Protein AF-A0A7X0DNJ8-F1 (afdb_monomer_lite)

Structure (mmCIF, N/CA/C/O backbone):
data_AF-A0A7X0DNJ8-F1
#
_entry.id   AF-A0A7X0DNJ8-F1
#
loop_
_atom_site.group_PDB
_atom_site.id
_atom_site.type_symbol
_atom_site.label_atom_id
_atom_site.label_alt_id
_atom_site.label_comp_id
_atom_site.label_asym_id
_atom_site.label_entity_id
_atom_site.label_seq_id
_atom_site.pdbx_PDB_ins_code
_atom_site.Cartn_x
_atom_site.Cartn_y
_atom_site.Cartn_z
_atom_site.occupancy
_atom_site.B_iso_or_equiv
_atom_site.auth_seq_id
_atom_site.auth_comp_id
_atom_site.auth_asym_id
_atom_site.auth_atom_id
_atom_site.pdbx_PDB_model_num
ATOM 1 N N . MET A 1 1 ? -3.850 -11.287 -22.136 1.00 31.45 1 MET A N 1
ATOM 2 C CA . MET A 1 1 ? -4.888 -10.251 -22.284 1.00 31.45 1 MET A CA 1
ATOM 3 C C . MET A 1 1 ? -4.506 -9.117 -21.353 1.00 31.45 1 MET A C 1
ATOM 5 O O . MET A 1 1 ? -4.298 -9.378 -20.176 1.00 31.45 1 MET A O 1
ATOM 9 N N . THR A 1 2 ? -4.240 -7.931 -21.889 1.00 42.75 2 THR A N 1
ATOM 10 C CA . THR A 1 2 ? -4.186 -6.686 -21.113 1.00 42.75 2 THR A CA 1
ATOM 11 C C . THR A 1 2 ? -5.645 -6.308 -20.912 1.00 42.75 2 THR A C 1
ATOM 13 O O . THR A 1 2 ? -6.337 -6.053 -21.896 1.00 42.75 2 THR A O 1
ATOM 16 N N . GLU A 1 3 ? -6.161 -6.408 -19.690 1.00 56.00 3 GLU A N 1
ATOM 17 C CA . GLU A 1 3 ? -7.470 -5.820 -19.416 1.00 56.00 3 GLU A CA 1
ATOM 18 C C . GLU A 1 3 ? -7.320 -4.311 -19.598 1.00 56.00 3 GLU A C 1
ATOM 20 O O . GLU A 1 3 ? -6.414 -3.698 -19.033 1.00 56.00 3 GLU A O 1
ATOM 25 N N . ALA A 1 4 ? -8.137 -3.736 -20.480 1.00 65.12 4 ALA A N 1
ATOM 26 C CA . ALA A 1 4 ? -8.181 -2.294 -20.639 1.00 65.12 4 ALA A CA 1
ATOM 27 C C . ALA A 1 4 ? -8.561 -1.682 -19.286 1.00 65.12 4 ALA A C 1
ATOM 29 O O . ALA A 1 4 ? -9.491 -2.165 -18.634 1.00 65.12 4 ALA A O 1
ATOM 30 N N . LEU A 1 5 ? -7.836 -0.642 -18.867 1.00 75.88 5 LEU A N 1
ATOM 31 C CA . LEU A 1 5 ? -8.157 0.077 -17.639 1.00 75.88 5 LEU A CA 1
ATOM 32 C C . LEU A 1 5 ? -9.613 0.545 -17.701 1.00 75.88 5 LEU A C 1
ATOM 34 O O . LEU A 1 5 ? -10.095 0.985 -18.749 1.00 75.88 5 LEU A O 1
ATOM 38 N N . SER A 1 6 ? -10.317 0.468 -16.572 1.00 81.31 6 SER A N 1
ATOM 39 C CA . SER A 1 6 ? -11.645 1.071 -16.483 1.00 81.31 6 SER A CA 1
ATOM 40 C C . SER A 1 6 ? -11.548 2.579 -16.777 1.00 81.31 6 SER A C 1
ATOM 42 O O . SER A 1 6 ? -10.504 3.185 -16.521 1.00 81.31 6 SER A O 1
ATOM 44 N N . PRO A 1 7 ? -12.613 3.232 -17.279 1.00 81.12 7 PRO A N 1
ATOM 45 C CA . PRO A 1 7 ? -12.565 4.661 -17.597 1.00 81.12 7 PRO A CA 1
ATOM 46 C C . PRO A 1 7 ? -12.103 5.548 -16.427 1.00 81.12 7 PRO A C 1
ATOM 48 O O . PRO A 1 7 ? -11.349 6.495 -16.636 1.00 81.12 7 PRO A O 1
ATOM 51 N N . GLY A 1 8 ? -12.506 5.215 -15.193 1.00 82.12 8 GLY A N 1
ATOM 52 C CA . GLY A 1 8 ? -12.069 5.929 -13.988 1.00 82.12 8 GLY A CA 1
ATOM 53 C C . GLY A 1 8 ? -10.582 5.726 -13.685 1.00 82.12 8 GLY A C 1
ATOM 54 O O . GLY A 1 8 ? -9.871 6.688 -13.404 1.00 82.12 8 GLY A O 1
ATOM 55 N N . LEU A 1 9 ? -10.087 4.494 -13.823 1.00 85.12 9 LEU A N 1
ATOM 56 C CA . LEU A 1 9 ? -8.674 4.175 -13.617 1.00 85.12 9 LEU A CA 1
ATOM 57 C C . LEU A 1 9 ? -7.780 4.790 -14.705 1.00 85.12 9 LEU A C 1
ATOM 59 O O . LEU A 1 9 ? -6.663 5.211 -14.419 1.00 85.12 9 LEU A O 1
ATOM 63 N N . MET A 1 10 ? -8.286 4.902 -15.935 1.00 87.31 10 MET A N 1
ATOM 64 C CA . MET A 1 10 ? -7.596 5.589 -17.026 1.00 87.31 10 MET A CA 1
ATOM 65 C C . MET A 1 10 ? -7.474 7.093 -16.758 1.00 87.31 10 MET A C 1
ATOM 67 O O . MET A 1 10 ? -6.386 7.649 -16.872 1.00 87.31 10 MET A O 1
ATOM 71 N N . ALA A 1 11 ? -8.558 7.753 -16.334 1.00 86.44 11 ALA A N 1
ATOM 72 C CA . ALA A 1 11 ? -8.518 9.170 -15.965 1.00 86.44 11 ALA A CA 1
ATOM 73 C C . ALA A 1 11 ? -7.537 9.438 -14.809 1.00 86.44 11 ALA A C 1
ATOM 75 O O . ALA A 1 11 ? -6.793 10.419 -14.833 1.00 86.44 11 ALA A O 1
ATOM 76 N N . PHE A 1 12 ? -7.492 8.533 -13.827 1.00 88.62 12 PHE A N 1
ATOM 77 C CA . PHE A 1 12 ? -6.512 8.572 -12.745 1.00 88.62 12 PHE A CA 1
ATOM 78 C C . PHE A 1 12 ? -5.074 8.442 -13.267 1.00 88.62 12 PHE A C 1
ATOM 80 O O . PHE A 1 12 ? -4.221 9.262 -12.928 1.00 88.62 12 PHE A O 1
ATOM 87 N N . ALA A 1 13 ? -4.815 7.460 -14.136 1.00 89.25 13 ALA A N 1
ATOM 88 C CA . ALA A 1 13 ? -3.501 7.243 -14.731 1.00 89.25 13 ALA A CA 1
ATOM 89 C C . ALA A 1 13 ? -3.024 8.462 -15.543 1.00 89.25 13 ALA A C 1
ATOM 91 O O . ALA A 1 13 ? -1.857 8.832 -15.448 1.00 89.25 13 ALA A O 1
ATOM 92 N N . VAL A 1 14 ? -3.919 9.132 -16.278 1.00 89.06 14 VAL A N 1
ATOM 93 C CA . VAL A 1 14 ? -3.613 10.399 -16.972 1.00 89.06 14 VAL A CA 1
ATOM 94 C C . VAL A 1 14 ? -3.171 11.476 -15.989 1.00 89.06 14 VAL A C 1
ATOM 96 O O . VAL A 1 14 ? -2.124 12.085 -16.186 1.00 89.06 14 VAL A O 1
ATOM 99 N N . GLY A 1 15 ? -3.882 11.643 -14.872 1.00 87.25 15 GLY A N 1
ATOM 100 C CA . GLY A 1 15 ? -3.475 12.588 -13.830 1.00 87.25 15 GLY A CA 1
ATOM 101 C C . GLY A 1 15 ? -2.105 12.286 -13.204 1.00 87.25 15 GLY A C 1
ATOM 102 O O . GLY A 1 15 ? -1.415 13.218 -12.788 1.00 87.25 15 GLY A O 1
ATOM 103 N N . MET A 1 16 ? -1.698 11.011 -13.146 1.00 90.25 16 MET A N 1
ATOM 104 C CA . MET A 1 16 ? -0.368 10.596 -12.671 1.00 90.25 16 MET A CA 1
ATOM 105 C C . MET A 1 16 ? 0.752 10.889 -13.675 1.00 90.25 16 MET A C 1
ATOM 107 O O . MET A 1 16 ? 1.909 11.026 -13.285 1.00 90.25 16 MET A O 1
ATOM 111 N N . GLN A 1 17 ? 0.441 10.952 -14.970 1.00 88.69 17 GLN A N 1
ATOM 112 C CA . GLN A 1 17 ? 1.442 11.234 -15.997 1.00 88.69 17 GLN A CA 1
ATOM 113 C C . GLN A 1 17 ? 1.952 12.679 -15.890 1.00 88.69 17 GLN A C 1
ATOM 115 O O . GLN A 1 17 ? 3.145 12.923 -16.060 1.00 88.69 17 GLN A O 1
ATOM 120 N N . ASP A 1 18 ? 1.081 13.618 -15.519 1.00 85.81 18 ASP A N 1
ATOM 121 C CA . ASP A 1 18 ? 1.407 15.048 -15.466 1.00 85.81 18 ASP A CA 1
ATOM 122 C C . ASP A 1 18 ? 2.209 15.461 -14.223 1.00 85.81 18 ASP A C 1
ATOM 124 O O . ASP A 1 18 ? 2.926 16.464 -14.245 1.00 85.81 18 ASP A O 1
ATOM 128 N N . ARG A 1 19 ? 2.080 14.724 -13.113 1.00 85.81 19 ARG A N 1
ATOM 129 C CA . ARG A 1 19 ? 2.720 15.066 -11.832 1.00 85.81 19 ARG A CA 1
ATOM 130 C C . ARG A 1 19 ? 2.960 13.838 -10.951 1.00 85.81 19 ARG A C 1
ATOM 132 O O . ARG A 1 19 ? 2.129 12.930 -10.968 1.00 85.81 19 ARG A O 1
ATOM 139 N N . PRO A 1 20 ? 4.032 13.821 -10.136 1.00 86.25 20 PRO A N 1
ATOM 140 C CA . PRO A 1 20 ? 4.228 12.786 -9.125 1.00 86.25 20 PRO A CA 1
ATOM 141 C C . PRO A 1 20 ? 3.040 12.721 -8.159 1.00 86.25 20 PRO A C 1
ATOM 143 O O . PRO A 1 20 ? 2.540 13.756 -7.707 1.00 86.25 20 PRO A O 1
ATOM 146 N N . VAL A 1 21 ? 2.584 11.508 -7.854 1.00 88.75 21 VAL A N 1
ATOM 147 C CA . VAL A 1 21 ? 1.490 11.246 -6.908 1.00 88.75 21 VAL A CA 1
ATOM 148 C C . VAL A 1 21 ? 1.979 10.589 -5.623 1.00 88.75 21 VAL A C 1
ATOM 150 O O . VAL A 1 21 ? 1.336 10.737 -4.581 1.00 88.75 21 VAL A O 1
ATOM 153 N N . VAL A 1 22 ? 3.127 9.910 -5.665 1.00 90.19 22 VAL A N 1
ATOM 154 C CA . VAL A 1 22 ? 3.860 9.500 -4.468 1.00 90.19 22 VAL A CA 1
ATOM 155 C C . VAL A 1 22 ? 4.512 10.742 -3.846 1.00 90.19 22 VAL A C 1
ATOM 157 O O . VAL A 1 22 ? 5.274 11.427 -4.527 1.00 90.19 22 VAL A O 1
ATOM 160 N N . PRO A 1 23 ? 4.226 11.070 -2.569 1.00 86.88 23 PRO A N 1
ATOM 161 C CA . PRO A 1 23 ? 4.783 12.261 -1.939 1.00 86.88 23 PRO A CA 1
ATOM 162 C C . PRO A 1 23 ? 6.314 12.224 -1.870 1.00 86.88 23 PRO A C 1
ATOM 164 O O . PRO A 1 23 ? 6.911 11.172 -1.625 1.00 86.88 23 PRO A O 1
ATOM 167 N N . ASP A 1 24 ? 6.941 13.390 -2.024 1.00 83.12 24 ASP A N 1
ATOM 168 C CA . ASP A 1 24 ? 8.398 13.522 -2.049 1.00 83.12 24 ASP A CA 1
ATOM 169 C C . ASP A 1 24 ? 9.078 12.854 -0.844 1.00 83.12 24 ASP A C 1
ATOM 171 O O . ASP A 1 24 ? 8.691 13.027 0.314 1.00 83.12 24 ASP A O 1
ATOM 175 N N . GLY A 1 25 ? 10.140 12.101 -1.131 1.00 83.25 25 GLY A N 1
ATOM 176 C CA . GLY A 1 25 ? 10.924 11.374 -0.131 1.00 83.25 25 GLY A CA 1
ATOM 177 C C . GLY A 1 25 ? 10.382 9.988 0.232 1.00 83.25 25 GLY A C 1
ATOM 178 O O . GLY A 1 25 ? 11.092 9.245 0.910 1.00 83.25 25 GLY A O 1
ATOM 179 N N . TRP A 1 26 ? 9.189 9.613 -0.239 1.00 90.38 26 TRP A N 1
ATOM 180 C CA . TRP A 1 26 ? 8.637 8.263 -0.097 1.00 90.38 26 TRP A CA 1
ATOM 181 C C . TRP A 1 26 ? 8.857 7.434 -1.369 1.00 90.38 26 TRP A C 1
ATOM 183 O O . TRP A 1 26 ? 8.850 7.959 -2.481 1.00 90.38 26 TRP A O 1
ATOM 193 N N . ASP A 1 27 ? 9.043 6.123 -1.215 1.00 91.56 27 ASP A N 1
ATOM 194 C CA . ASP A 1 27 ? 9.212 5.210 -2.354 1.00 91.56 27 ASP A CA 1
ATOM 195 C C . ASP A 1 27 ? 7.902 4.548 -2.759 1.00 91.56 27 ASP A C 1
ATOM 197 O O . ASP A 1 27 ? 7.736 4.158 -3.913 1.00 91.56 27 ASP A O 1
ATOM 201 N N . MET A 1 28 ? 6.966 4.424 -1.820 1.00 93.50 28 MET A N 1
ATOM 202 C CA . MET A 1 28 ? 5.707 3.735 -2.045 1.00 93.50 28 MET A CA 1
ATOM 203 C C . MET A 1 28 ? 4.610 4.269 -1.128 1.00 93.50 28 MET A C 1
ATOM 205 O O . MET A 1 28 ? 4.864 4.601 0.034 1.00 93.50 28 MET A O 1
ATOM 209 N N . VAL A 1 29 ? 3.383 4.283 -1.645 1.00 94.25 29 VAL A N 1
ATOM 210 C CA . VAL A 1 29 ? 2.155 4.495 -0.876 1.00 94.25 29 VAL A CA 1
ATOM 211 C C . VAL A 1 29 ? 1.170 3.373 -1.177 1.00 94.25 29 VAL A C 1
ATOM 213 O O . VAL A 1 29 ? 0.806 3.151 -2.330 1.00 94.25 29 VAL A O 1
ATOM 216 N N . LEU A 1 30 ? 0.718 2.687 -0.131 1.00 95.38 30 LEU A N 1
ATOM 217 C CA . LEU A 1 30 ? -0.407 1.761 -0.159 1.00 95.38 30 LEU A CA 1
ATOM 218 C C . LEU A 1 30 ? -1.626 2.458 0.447 1.00 95.38 30 LEU A C 1
ATOM 220 O O . LEU A 1 30 ? -1.630 2.777 1.635 1.00 95.38 30 LEU A O 1
ATOM 224 N N . ASN A 1 31 ? -2.667 2.664 -0.350 1.00 95.56 31 ASN A N 1
ATOM 225 C CA . ASN A 1 31 ? -3.974 3.086 0.135 1.00 95.56 31 ASN A CA 1
ATOM 226 C C . ASN A 1 31 ? -4.855 1.858 0.355 1.00 95.56 31 ASN A C 1
ATOM 228 O O . ASN A 1 31 ? -4.951 0.999 -0.521 1.00 95.56 31 ASN A O 1
ATOM 232 N N . LEU A 1 32 ? -5.534 1.817 1.496 1.00 96.06 32 LEU A N 1
ATOM 233 C CA . LEU A 1 32 ? -6.586 0.861 1.815 1.00 96.06 32 LEU A CA 1
ATOM 234 C C . LEU A 1 32 ? -7.915 1.610 1.921 1.00 96.06 32 LEU A C 1
ATOM 236 O O . LEU A 1 32 ? -8.025 2.605 2.647 1.00 96.06 32 LEU A O 1
ATOM 240 N N . SER A 1 33 ? -8.926 1.121 1.210 1.00 94.81 33 SER A N 1
ATOM 241 C CA . SER A 1 33 ? -10.268 1.698 1.237 1.00 94.81 33 SER A CA 1
ATOM 242 C C . SER A 1 33 ? -10.945 1.479 2.596 1.00 94.81 33 SER A C 1
ATOM 244 O O . SER A 1 33 ? -10.610 0.558 3.347 1.00 94.81 33 SER A O 1
ATOM 246 N N . GLN A 1 34 ? -11.951 2.293 2.928 1.00 94.31 34 GLN A N 1
ATOM 247 C CA . GLN A 1 34 ? -12.735 2.084 4.150 1.00 94.31 34 GLN A CA 1
ATOM 248 C C . GLN A 1 34 ? -13.351 0.667 4.243 1.00 94.31 34 GLN A C 1
ATOM 250 O O . GLN A 1 34 ? -13.260 0.065 5.317 1.00 94.31 34 GLN A O 1
ATOM 255 N N . PRO A 1 35 ? -13.943 0.086 3.174 1.00 93.94 35 PRO A N 1
ATOM 256 C CA . PRO A 1 35 ? -14.380 -1.311 3.189 1.00 93.94 35 PRO A CA 1
ATOM 257 C C . PRO A 1 35 ? -13.260 -2.308 3.517 1.00 93.94 35 PRO A C 1
ATOM 259 O O . PRO A 1 35 ? -13.496 -3.223 4.309 1.00 93.94 35 PRO A O 1
ATOM 262 N N . ALA A 1 36 ? -12.057 -2.107 2.972 1.00 95.00 36 ALA A N 1
ATOM 263 C CA . ALA A 1 36 ? -10.899 -2.957 3.232 1.00 95.00 36 ALA A CA 1
ATOM 264 C C . ALA A 1 36 ? -10.457 -2.879 4.699 1.00 95.00 36 ALA A C 1
ATOM 266 O O . ALA A 1 36 ? -10.347 -3.905 5.372 1.00 95.00 36 ALA A O 1
ATOM 267 N N . VAL A 1 37 ? -10.296 -1.663 5.236 1.00 95.06 37 VAL A N 1
ATOM 268 C CA . VAL A 1 37 ? -9.937 -1.455 6.649 1.00 95.06 37 VAL A CA 1
ATOM 269 C C . VAL 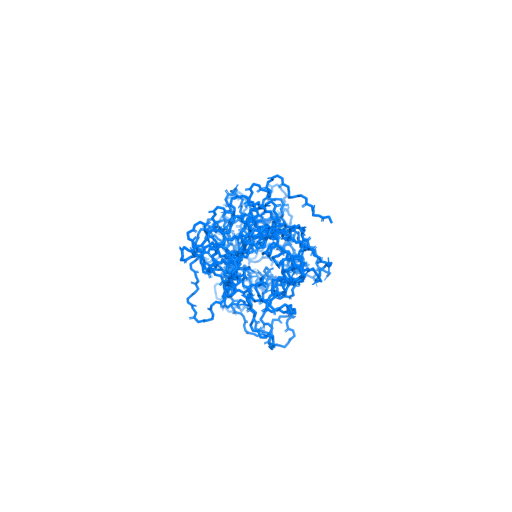A 1 37 ? -10.991 -2.055 7.574 1.00 95.06 37 VAL A C 1
ATOM 271 O O . VAL A 1 37 ? -10.649 -2.725 8.546 1.00 95.06 37 VAL A O 1
ATOM 274 N N . ARG A 1 38 ? -12.278 -1.890 7.251 1.00 94.25 38 ARG A N 1
ATOM 275 C CA . ARG A 1 38 ? -13.373 -2.523 7.994 1.00 94.25 38 ARG A CA 1
ATOM 276 C C . ARG A 1 38 ? -13.236 -4.045 8.023 1.00 94.25 38 ARG A C 1
ATOM 278 O O . ARG A 1 38 ? -13.409 -4.631 9.088 1.00 94.25 38 ARG A O 1
ATOM 285 N N . SER A 1 39 ? -12.906 -4.675 6.894 1.00 93.31 39 SER A N 1
ATOM 286 C CA . SER A 1 39 ? -12.690 -6.127 6.827 1.00 93.31 39 SER A CA 1
ATOM 287 C C . SER A 1 39 ? -11.528 -6.577 7.720 1.00 93.31 39 SER A C 1
ATOM 289 O O . SER A 1 39 ? -11.662 -7.545 8.471 1.00 93.31 39 SER A O 1
ATOM 291 N N . LEU A 1 40 ? -10.415 -5.834 7.711 1.00 92.56 40 LEU A N 1
ATOM 292 C CA . LEU A 1 40 ? -9.248 -6.094 8.564 1.00 92.56 40 LEU A CA 1
ATOM 293 C C . LEU A 1 40 ? -9.596 -5.985 10.057 1.00 92.56 40 LEU A C 1
ATOM 295 O O . LEU A 1 40 ? -9.299 -6.893 10.834 1.00 92.56 40 LEU A O 1
ATOM 299 N N . VAL A 1 41 ? -10.298 -4.916 10.456 1.00 90.81 41 VAL A N 1
ATOM 300 C CA . VAL A 1 41 ? -10.755 -4.727 11.844 1.00 90.81 41 VAL A CA 1
ATOM 301 C C . VAL A 1 41 ? -11.709 -5.843 12.272 1.00 90.81 41 VAL A C 1
ATOM 303 O O . VAL A 1 41 ? -11.583 -6.372 13.376 1.00 90.81 41 VAL A O 1
ATOM 306 N N . TRP A 1 42 ? -12.648 -6.240 11.411 1.00 89.44 42 TRP A N 1
ATOM 307 C CA . TRP A 1 42 ? -13.580 -7.327 11.713 1.00 89.44 42 TRP A CA 1
ATOM 308 C C . TRP A 1 42 ? -12.890 -8.677 11.868 1.00 89.44 42 TRP A C 1
ATOM 310 O O . TRP A 1 42 ? -13.294 -9.457 12.724 1.00 89.44 42 TRP A O 1
ATOM 320 N N . ARG A 1 43 ? -11.826 -8.948 11.109 1.00 87.44 43 ARG A N 1
ATOM 321 C CA . ARG A 1 43 ? -11.055 -10.185 11.265 1.00 87.44 43 ARG A CA 1
ATOM 322 C C . ARG A 1 43 ? -10.355 -10.252 12.622 1.00 87.44 43 ARG A C 1
ATOM 324 O O . ARG A 1 43 ? -10.435 -11.287 13.281 1.00 87.44 43 ARG A O 1
ATOM 331 N N . ASN A 1 44 ? -9.748 -9.152 13.072 1.00 82.75 44 ASN A N 1
ATOM 332 C CA . ASN A 1 44 ? -9.176 -9.065 14.422 1.00 82.75 44 ASN A CA 1
ATOM 333 C C . ASN A 1 44 ? -10.245 -9.242 15.504 1.00 82.75 44 ASN A C 1
ATOM 335 O O . ASN A 1 44 ? -10.030 -9.945 16.490 1.00 82.75 44 ASN A O 1
ATOM 339 N N . TRP A 1 45 ? -11.403 -8.608 15.306 1.00 82.88 45 TRP A N 1
ATOM 340 C CA . TRP A 1 45 ? -12.539 -8.693 16.215 1.00 82.88 45 TRP A CA 1
ATOM 341 C C . TRP A 1 45 ? -13.053 -10.129 16.359 1.00 82.88 45 TRP A C 1
ATOM 343 O O . TRP A 1 45 ? -13.177 -10.645 17.468 1.00 82.88 45 TRP A O 1
ATOM 353 N N . ASP A 1 46 ? -13.317 -10.798 15.239 1.00 82.00 46 ASP A N 1
ATOM 354 C CA . ASP A 1 46 ? -13.834 -12.163 15.233 1.00 82.00 46 ASP A CA 1
ATOM 355 C C . ASP A 1 46 ? -12.833 -13.151 15.852 1.00 82.00 46 ASP A C 1
ATOM 357 O O . ASP A 1 46 ? -13.244 -14.059 16.577 1.00 82.00 46 ASP A O 1
ATOM 361 N N . GLY A 1 47 ? -11.531 -12.954 15.606 1.00 76.69 47 GLY A N 1
ATOM 362 C CA . GLY A 1 47 ? -10.461 -13.738 16.226 1.00 76.69 47 GLY A CA 1
ATOM 363 C C . GLY A 1 47 ? -10.429 -13.584 17.749 1.00 76.69 47 GLY A C 1
ATOM 364 O O . GLY A 1 47 ? -10.386 -14.584 18.464 1.00 76.69 47 GLY A O 1
ATOM 365 N N . ALA A 1 48 ? -10.538 -12.350 18.252 1.00 72.31 48 ALA A N 1
ATOM 366 C CA . ALA A 1 48 ? -10.598 -12.072 19.688 1.00 72.31 48 ALA A CA 1
ATOM 367 C C . ALA A 1 48 ? -11.855 -12.671 20.356 1.00 72.31 48 ALA A C 1
ATOM 369 O O . ALA A 1 48 ? -11.786 -13.219 21.454 1.00 72.31 48 ALA A O 1
ATOM 370 N N . MET A 1 49 ? -13.002 -12.646 19.669 1.00 70.62 49 MET A N 1
ATOM 371 C CA . MET A 1 49 ? -14.291 -13.117 20.200 1.00 70.62 49 MET A CA 1
ATOM 372 C C . MET A 1 49 ? -14.537 -14.634 20.025 1.00 70.62 49 MET A C 1
ATOM 374 O O . MET A 1 49 ? -15.619 -15.131 20.365 1.00 70.62 49 MET A O 1
ATOM 378 N N . GLY A 1 50 ? -13.576 -15.378 19.464 1.00 58.72 50 GLY A N 1
ATOM 379 C CA . GLY A 1 50 ? -13.735 -16.768 19.017 1.00 58.72 50 GLY A CA 1
ATOM 380 C C . GLY A 1 50 ? -13.516 -17.875 20.060 1.00 58.72 50 GLY A C 1
ATOM 381 O O . GLY A 1 50 ? -13.939 -19.000 19.814 1.00 58.72 50 GLY A O 1
ATOM 382 N N . ALA A 1 51 ? -12.907 -17.603 21.222 1.00 49.88 51 ALA A N 1
ATOM 383 C CA . ALA A 1 51 ? -12.374 -18.665 22.098 1.00 49.88 51 ALA A CA 1
ATOM 384 C C . ALA A 1 51 ? -13.090 -18.889 23.454 1.00 49.88 51 ALA A C 1
ATOM 386 O O . ALA A 1 51 ? -12.652 -19.732 24.231 1.00 49.88 51 ALA A O 1
ATOM 387 N N . GLY A 1 52 ? -14.201 -18.201 23.749 1.00 49.97 52 GLY A N 1
ATOM 388 C CA . GLY A 1 52 ? -14.952 -18.386 25.012 1.00 49.97 52 GLY A CA 1
ATOM 389 C C . GLY A 1 52 ? -15.329 -17.103 25.762 1.00 49.97 52 GLY A C 1
ATOM 390 O O . GLY A 1 52 ? -15.867 -17.179 26.861 1.00 49.97 52 GLY A O 1
ATOM 391 N N . ASP A 1 53 ? -15.088 -15.934 25.163 1.00 55.22 53 ASP A N 1
ATOM 392 C CA . ASP A 1 53 ? -15.153 -14.626 25.835 1.00 55.22 53 ASP A CA 1
ATOM 393 C C . ASP A 1 53 ? -16.382 -13.763 25.510 1.00 55.22 53 ASP A C 1
ATOM 395 O O . ASP A 1 53 ? -16.462 -12.613 25.940 1.00 55.22 53 ASP A O 1
ATOM 399 N N . ARG A 1 54 ? -17.374 -14.304 24.790 1.00 55.22 54 ARG A N 1
ATOM 400 C CA . ARG A 1 54 ? -18.525 -13.520 24.297 1.00 55.22 54 ARG A CA 1
ATOM 401 C C . ARG A 1 54 ? -19.400 -12.897 25.391 1.00 55.22 54 ARG A C 1
ATOM 403 O O . ARG A 1 54 ? -20.090 -11.929 25.098 1.00 55.22 54 ARG A O 1
ATOM 410 N N . ASP A 1 55 ? -19.315 -13.397 26.622 1.00 59.97 55 ASP A N 1
ATOM 411 C CA . ASP A 1 55 ? -20.097 -12.917 27.769 1.00 59.97 55 ASP A CA 1
ATOM 412 C C . ASP A 1 55 ? -19.263 -12.122 28.794 1.00 59.97 55 ASP A C 1
ATOM 414 O O . ASP A 1 55 ? -19.719 -11.878 29.920 1.00 59.97 55 ASP A O 1
ATOM 418 N N . ARG A 1 56 ? -18.030 -11.705 28.447 1.00 70.56 56 ARG A N 1
ATOM 419 C CA . ARG A 1 56 ? -17.208 -10.904 29.366 1.00 70.56 56 ARG A CA 1
ATOM 420 C C . ARG A 1 56 ? -17.881 -9.554 29.662 1.00 70.56 56 ARG A C 1
ATOM 422 O O . ARG A 1 56 ? -18.157 -8.797 28.731 1.00 70.56 56 ARG A O 1
ATOM 429 N N . PRO A 1 57 ? -18.102 -9.209 30.945 1.00 73.44 57 PRO A N 1
ATOM 430 C CA . PRO A 1 57 ? -18.674 -7.924 31.318 1.00 73.44 57 PRO A CA 1
ATOM 431 C C . PRO A 1 57 ? -17.739 -6.780 30.921 1.00 73.44 57 PRO A C 1
ATOM 433 O O . PRO A 1 57 ? -16.536 -6.801 31.187 1.00 73.44 57 PRO A O 1
ATOM 436 N N . LEU A 1 58 ? -18.323 -5.749 30.329 1.00 77.69 58 LEU A N 1
ATOM 437 C CA . LEU A 1 58 ? -17.712 -4.443 30.154 1.00 77.69 58 LEU A CA 1
ATOM 438 C C . LEU A 1 58 ? -17.870 -3.690 31.481 1.00 77.69 58 LEU A C 1
ATOM 440 O O . LEU A 1 58 ? -18.981 -3.613 32.004 1.00 77.69 58 LEU A O 1
ATOM 444 N N . LEU A 1 59 ? -16.779 -3.174 32.045 1.00 75.88 59 LEU A N 1
ATOM 445 C CA . LEU A 1 59 ? -16.772 -2.478 33.334 1.00 75.88 59 LEU A CA 1
ATOM 446 C C . LEU A 1 59 ? -16.265 -1.044 33.154 1.00 75.88 59 LEU A C 1
ATOM 448 O O . LEU A 1 59 ? -15.157 -0.836 32.659 1.00 75.88 59 LEU A O 1
ATOM 452 N N . TRP A 1 60 ? -17.043 -0.079 33.636 1.00 77.44 60 TRP A N 1
ATOM 453 C CA . TRP A 1 60 ? -16.677 1.327 33.770 1.00 77.44 60 TRP A CA 1
ATOM 454 C C . TRP A 1 60 ? -16.570 1.697 35.237 1.00 77.44 60 TRP A C 1
ATOM 456 O O . TRP A 1 60 ? -17.350 1.243 36.073 1.00 77.44 60 TRP A O 1
ATOM 466 N N . VAL A 1 61 ? -15.622 2.578 35.522 1.00 74.06 61 VAL A N 1
ATOM 467 C CA . VAL A 1 61 ? -15.450 3.204 36.826 1.00 74.06 61 VAL A CA 1
ATOM 468 C C . VAL A 1 61 ? -15.414 4.702 36.585 1.00 74.06 61 VAL A C 1
ATOM 470 O O . VAL A 1 61 ? -14.556 5.179 35.841 1.00 74.06 61 VAL A O 1
ATOM 473 N N . ALA A 1 62 ? -16.344 5.434 37.188 1.00 70.38 62 ALA A N 1
ATOM 474 C CA . ALA A 1 62 ? -16.375 6.881 37.111 1.00 70.38 62 ALA A CA 1
ATOM 475 C C . ALA A 1 62 ? -15.082 7.450 37.726 1.00 70.38 62 ALA A C 1
ATOM 477 O O . ALA A 1 62 ? -14.688 7.037 38.820 1.00 70.38 62 ALA A O 1
ATOM 478 N N . PRO A 1 63 ? -14.402 8.395 37.056 1.00 65.69 63 PRO A N 1
ATOM 479 C CA . PRO A 1 63 ? -13.155 8.964 37.563 1.00 65.69 63 PRO A CA 1
ATOM 480 C C . PRO A 1 63 ? -13.382 9.840 38.802 1.00 65.69 63 PRO A C 1
ATOM 482 O O . PRO A 1 63 ? -12.483 9.976 39.629 1.00 65.69 63 PRO A O 1
ATOM 485 N N . GLY A 1 64 ? -14.580 10.421 38.932 1.00 67.94 64 GLY A N 1
ATOM 486 C CA . GLY A 1 64 ? -14.979 11.230 40.076 1.00 67.94 64 GLY A CA 1
ATOM 487 C C . GLY A 1 64 ? -15.309 10.374 41.294 1.00 67.94 64 GLY A C 1
ATOM 488 O O . GLY A 1 64 ? -16.023 9.377 41.191 1.00 67.94 64 GLY A O 1
ATOM 489 N N . GLU A 1 65 ? -14.794 10.793 42.446 1.00 77.69 65 GLU A N 1
ATOM 490 C CA . GLU A 1 65 ? -15.197 10.277 43.749 1.00 77.69 65 GLU A CA 1
ATOM 491 C C . GLU A 1 65 ? -16.315 11.165 44.310 1.00 77.69 65 GLU A C 1
ATOM 493 O O . GLU A 1 65 ? -16.187 12.390 44.352 1.00 77.69 65 GLU A O 1
ATOM 498 N N . VAL A 1 66 ? -17.399 10.547 44.769 1.00 76.75 66 VAL A N 1
ATOM 499 C CA . VAL A 1 66 ? -18.494 11.197 45.490 1.00 76.75 66 VAL A CA 1
ATOM 500 C C . VAL A 1 66 ? -18.623 10.500 46.839 1.00 76.75 66 VAL A C 1
ATOM 502 O O . VAL A 1 66 ? -18.845 9.293 46.902 1.00 76.75 66 VAL A O 1
ATOM 505 N N . GLU A 1 67 ? -18.443 11.250 47.929 1.00 83.00 67 GLU A N 1
ATOM 506 C CA . GLU A 1 67 ? -18.559 10.738 49.307 1.00 83.00 67 GLU A CA 1
ATOM 507 C C . GLU A 1 67 ? -17.678 9.502 49.614 1.00 83.00 67 GLU A C 1
ATOM 509 O O . GLU A 1 67 ? -18.109 8.576 50.301 1.00 83.00 67 GLU A O 1
ATOM 514 N N . GLY A 1 68 ? -16.434 9.440 49.121 1.00 83.56 68 GLY A N 1
ATOM 515 C CA . GLY A 1 68 ? -15.564 8.278 49.371 1.00 83.56 68 GLY A CA 1
ATOM 516 C C . GLY A 1 68 ? -15.715 7.132 48.369 1.00 83.56 68 GLY A C 1
ATOM 517 O O . GLY A 1 68 ? -15.011 6.118 48.485 1.00 83.56 68 GLY A O 1
ATOM 518 N N . GLN A 1 69 ? -16.648 7.246 47.419 1.00 85.69 69 GLN A N 1
ATOM 519 C CA . GLN A 1 69 ? -17.035 6.171 46.511 1.00 85.69 69 GLN A CA 1
ATOM 520 C C . GLN A 1 69 ? -16.961 6.592 45.041 1.00 85.69 69 GLN A C 1
ATOM 522 O O . GLN A 1 69 ? -17.214 7.738 44.690 1.00 85.69 69 GLN A O 1
ATOM 527 N N . HIS A 1 70 ? -16.648 5.634 44.178 1.00 82.88 70 HIS A N 1
ATOM 528 C CA . HIS A 1 70 ? -16.771 5.747 42.732 1.00 82.88 70 HIS A CA 1
ATOM 529 C C . HIS A 1 70 ? -18.044 5.045 42.278 1.00 82.88 70 HIS A C 1
ATOM 531 O O . HIS A 1 70 ? -18.317 3.916 42.703 1.00 82.88 70 HIS A O 1
ATOM 537 N N . ASP A 1 71 ? -18.780 5.685 41.373 1.00 81.44 71 ASP A N 1
ATOM 538 C CA . ASP A 1 71 ? -19.818 5.004 40.611 1.00 81.44 71 ASP A CA 1
ATOM 539 C C . ASP A 1 71 ? -19.161 4.037 39.630 1.00 81.44 71 ASP A C 1
ATOM 541 O O . ASP A 1 71 ? -18.154 4.344 38.990 1.00 81.44 71 ASP A O 1
ATOM 545 N N . ILE A 1 72 ? -19.730 2.849 39.508 1.00 81.38 72 ILE A N 1
ATOM 546 C CA . ILE A 1 72 ? -19.280 1.846 38.554 1.00 81.38 72 ILE A CA 1
ATOM 547 C C . ILE A 1 72 ? -20.459 1.343 37.747 1.00 81.38 72 ILE A C 1
ATOM 549 O O . ILE A 1 72 ? -21.576 1.214 38.248 1.00 81.38 72 ILE A O 1
ATOM 553 N N . VAL A 1 73 ? -20.202 1.034 36.488 1.00 82.25 73 VAL A N 1
ATOM 554 C CA . VAL A 1 73 ? -21.207 0.526 35.565 1.00 82.25 73 VAL A CA 1
ATOM 555 C C . VAL A 1 73 ? -20.696 -0.775 34.981 1.00 82.25 73 VAL A C 1
ATOM 557 O O . VAL A 1 73 ? -19.550 -0.860 34.555 1.00 82.25 73 VAL A O 1
ATOM 560 N N . VAL A 1 74 ? -21.544 -1.795 34.952 1.00 84.94 74 VAL A N 1
ATOM 561 C CA . VAL A 1 74 ? -21.271 -3.057 34.272 1.00 84.94 74 VAL A CA 1
ATOM 562 C C . VAL A 1 74 ? -22.306 -3.270 33.189 1.00 84.94 74 VAL A C 1
ATOM 564 O O . VAL A 1 74 ? -23.506 -3.237 33.455 1.00 84.94 74 VAL A O 1
ATOM 567 N N . VAL A 1 75 ? -21.834 -3.541 31.978 1.00 84.12 75 VAL A N 1
ATOM 568 C CA . VAL A 1 75 ? -22.657 -4.012 30.866 1.00 84.12 75 VAL A CA 1
ATOM 569 C C . VAL A 1 75 ? -22.265 -5.447 30.566 1.00 84.12 75 VAL A C 1
ATOM 571 O O . VAL A 1 75 ? -21.108 -5.741 30.282 1.00 84.12 75 VAL A O 1
ATOM 574 N N . ARG A 1 76 ? -23.238 -6.351 30.608 1.00 85.81 76 ARG A N 1
ATOM 575 C CA . ARG A 1 76 ? -23.092 -7.722 30.115 1.00 85.81 76 ARG A CA 1
ATOM 576 C C . ARG A 1 76 ? -23.865 -7.833 28.812 1.00 85.81 76 ARG A C 1
ATOM 578 O O . ARG A 1 76 ? -25.093 -7.775 28.816 1.00 85.81 76 ARG A O 1
ATOM 585 N N . SER A 1 77 ? -23.126 -7.944 27.717 1.00 81.31 77 SER A N 1
ATOM 586 C CA . SER A 1 77 ? -23.654 -8.136 26.371 1.00 81.31 77 SER A CA 1
ATOM 587 C C . SER A 1 77 ? -22.604 -8.811 25.505 1.00 81.31 77 SER A C 1
ATOM 589 O O . SER A 1 77 ? -21.421 -8.494 25.620 1.00 81.31 77 SER A O 1
ATOM 591 N N . ALA A 1 78 ? -23.055 -9.637 24.563 1.00 78.25 78 ALA A N 1
ATOM 592 C CA . ALA A 1 78 ? -22.248 -9.963 23.401 1.00 78.25 78 ALA A CA 1
ATOM 593 C C . ALA A 1 78 ? -22.070 -8.686 22.570 1.00 78.25 78 ALA A C 1
ATOM 595 O O . ALA A 1 78 ? -23.050 -8.107 22.097 1.00 78.25 78 ALA A O 1
ATOM 596 N N . LEU A 1 79 ? -20.836 -8.202 22.437 1.00 79.00 79 LEU A N 1
ATOM 597 C CA . LEU A 1 79 ? -20.563 -7.044 21.593 1.00 79.00 79 LEU A CA 1
ATOM 598 C C . LEU A 1 79 ? -20.666 -7.447 20.114 1.00 79.00 79 LEU A C 1
ATOM 600 O O . LEU A 1 79 ? -20.046 -8.438 19.708 1.00 79.00 79 LEU A O 1
ATOM 604 N N . PRO A 1 80 ? -21.431 -6.708 19.293 1.00 82.56 80 PRO A N 1
ATOM 605 C CA . PRO A 1 80 ? -21.483 -6.974 17.864 1.00 82.56 80 PRO A CA 1
ATOM 606 C C . PRO A 1 80 ? -20.181 -6.545 17.184 1.00 82.56 80 PRO A C 1
ATOM 608 O O . PRO A 1 80 ? -19.314 -5.913 17.785 1.00 82.56 80 PRO A O 1
ATOM 611 N N . ARG A 1 81 ? -20.053 -6.848 15.889 1.00 86.69 81 ARG A N 1
ATOM 612 C CA . ARG A 1 81 ? -18.996 -6.243 15.072 1.00 86.69 81 ARG A CA 1
ATOM 613 C C . ARG A 1 81 ? -19.170 -4.716 15.058 1.00 86.69 81 ARG A C 1
ATOM 615 O O . ARG A 1 81 ? -20.295 -4.254 14.856 1.00 86.69 81 ARG A O 1
ATOM 622 N N . PRO A 1 82 ? -18.090 -3.933 15.214 1.00 88.56 82 PRO A N 1
ATOM 623 C CA . PRO A 1 82 ? -18.194 -2.483 15.177 1.00 88.56 82 PRO A CA 1
ATOM 624 C C . PRO A 1 82 ? -18.517 -1.995 13.767 1.00 88.56 82 PRO A C 1
ATOM 626 O O . PRO A 1 82 ? -17.987 -2.508 12.780 1.00 88.56 82 PRO A O 1
ATOM 629 N N . ALA A 1 83 ? -19.304 -0.934 13.655 1.00 92.75 83 ALA A N 1
ATOM 630 C CA . ALA A 1 83 ? -19.216 -0.069 12.494 1.00 92.75 83 ALA A CA 1
ATOM 631 C C . ALA A 1 83 ? -17.838 0.613 12.500 1.00 92.75 83 ALA A C 1
ATOM 633 O O . ALA A 1 83 ? -17.390 1.120 13.528 1.00 92.75 83 ALA A O 1
ATOM 634 N N . VAL A 1 84 ? -17.166 0.588 11.350 1.00 94.31 84 VAL A N 1
ATOM 635 C CA . VAL A 1 84 ? -15.819 1.136 11.163 1.00 94.31 84 VAL A CA 1
ATOM 636 C C . VAL A 1 84 ? -15.909 2.300 10.192 1.00 94.31 84 VAL A C 1
ATOM 638 O O . VAL A 1 84 ? -16.423 2.134 9.081 1.00 94.31 84 VAL A O 1
ATOM 641 N N . ARG A 1 85 ? -15.394 3.459 10.599 1.00 95.69 85 ARG A N 1
ATOM 642 C CA . ARG A 1 85 ? -15.301 4.653 9.760 1.00 95.69 85 ARG A CA 1
ATOM 643 C C . ARG A 1 85 ? -13.892 5.222 9.819 1.00 95.69 85 ARG A C 1
ATOM 645 O O . ARG A 1 85 ? -13.308 5.354 10.888 1.00 95.69 85 ARG A O 1
ATOM 652 N N . LEU A 1 86 ? -13.358 5.579 8.663 1.00 95.88 86 LEU A N 1
ATOM 653 C CA . LEU A 1 86 ? -12.095 6.292 8.566 1.00 95.88 86 LEU A CA 1
ATOM 654 C C . LEU A 1 86 ? -12.343 7.789 8.792 1.00 95.88 86 LEU A C 1
ATOM 656 O O . LEU A 1 86 ? -13.212 8.370 8.144 1.00 95.88 86 LEU A O 1
ATOM 660 N N . ASN A 1 87 ? -11.597 8.401 9.714 1.00 94.44 87 ASN A N 1
ATOM 661 C CA . ASN A 1 87 ? -11.691 9.817 10.052 1.00 94.44 87 ASN A CA 1
ATOM 662 C C . ASN A 1 87 ? -10.386 10.562 9.695 1.00 94.44 87 ASN A C 1
ATOM 664 O O . ASN A 1 87 ? -9.417 10.518 10.462 1.00 94.44 87 ASN A O 1
ATOM 668 N N . PRO A 1 88 ? -10.349 11.250 8.537 1.00 92.25 88 PRO A N 1
ATOM 669 C CA . PRO A 1 88 ? -9.186 12.016 8.099 1.00 92.25 88 PRO A CA 1
ATOM 670 C C . PRO A 1 88 ? -8.827 13.202 8.996 1.00 92.25 88 PRO A C 1
ATOM 672 O O . PRO A 1 88 ? -7.650 13.528 9.090 1.00 92.25 88 PRO A O 1
ATOM 675 N N . GLU A 1 89 ? -9.806 13.834 9.654 1.00 90.25 89 GLU A N 1
ATOM 676 C CA . GLU A 1 89 ? -9.584 15.036 10.477 1.00 90.25 89 GLU A CA 1
ATOM 677 C C . GLU A 1 89 ? -8.711 14.726 11.696 1.00 90.25 89 GLU A C 1
ATOM 679 O O . GLU A 1 89 ? -7.823 15.499 12.047 1.00 90.25 89 GLU A O 1
ATOM 684 N N . ASN A 1 90 ? -8.928 13.553 12.295 1.00 87.12 90 ASN A N 1
ATOM 685 C CA . ASN A 1 90 ? -8.205 13.096 13.482 1.00 87.12 90 ASN A CA 1
ATOM 686 C C . ASN A 1 90 ? -7.127 12.047 13.166 1.00 87.12 90 ASN A C 1
ATOM 688 O O . ASN A 1 90 ? -6.534 11.488 14.087 1.00 87.12 90 ASN A O 1
ATOM 692 N N . HIS A 1 91 ? -6.893 11.738 11.884 1.00 90.69 91 HIS A N 1
ATOM 693 C CA . HIS A 1 91 ? -6.016 10.648 11.434 1.00 90.69 91 HIS A CA 1
ATOM 694 C C . HIS A 1 91 ? -6.295 9.306 12.147 1.00 90.69 91 HIS A C 1
ATOM 696 O O . HIS A 1 91 ? -5.377 8.555 12.494 1.00 90.69 91 HIS A O 1
ATOM 702 N N . ALA A 1 92 ? -7.575 9.011 12.372 1.00 92.75 92 ALA A N 1
ATOM 703 C CA . ALA A 1 92 ? -8.028 7.945 13.257 1.00 92.75 92 ALA A CA 1
ATOM 704 C C . ALA A 1 92 ? -9.069 7.035 12.597 1.00 92.75 92 ALA A C 1
ATOM 706 O O . ALA A 1 92 ? -9.708 7.381 11.600 1.00 92.75 92 ALA A O 1
ATOM 707 N N . VAL A 1 93 ? -9.246 5.854 13.183 1.00 93.56 93 VAL A N 1
ATOM 708 C CA . VAL A 1 93 ? -10.342 4.940 12.869 1.00 93.56 93 VAL A CA 1
ATOM 709 C C . VAL A 1 93 ? -11.386 5.047 13.970 1.00 93.56 93 VAL A C 1
ATOM 711 O O . VAL A 1 93 ? -11.119 4.718 15.126 1.00 93.56 93 VAL A O 1
ATOM 714 N N . ASP A 1 94 ? -12.580 5.492 13.597 1.00 92.75 94 ASP A N 1
ATOM 715 C CA . ASP A 1 94 ? -13.728 5.533 14.487 1.00 92.75 94 ASP A CA 1
ATOM 716 C C . ASP A 1 94 ? -14.411 4.162 14.491 1.00 92.75 94 ASP A C 1
ATOM 718 O O . ASP A 1 94 ? -14.780 3.614 13.446 1.00 92.75 94 ASP A O 1
ATOM 722 N N . LEU A 1 95 ? -14.591 3.619 15.688 1.00 91.56 95 LEU A N 1
ATOM 723 C CA . LEU A 1 95 ? -15.281 2.369 15.950 1.00 91.56 95 LEU A CA 1
ATOM 724 C C . LEU A 1 95 ? -16.555 2.647 16.739 1.00 91.56 95 LEU A C 1
ATOM 726 O O . LEU A 1 95 ? -16.534 3.369 17.736 1.00 91.56 95 LEU A O 1
ATOM 730 N N . HIS A 1 96 ? -17.657 2.048 16.305 1.00 91.19 96 HIS A N 1
ATOM 731 C CA . HIS A 1 96 ? -18.965 2.230 16.919 1.00 91.19 96 HIS A CA 1
ATOM 732 C C . HIS A 1 96 ? -19.678 0.890 17.097 1.00 91.19 96 HIS A C 1
ATOM 734 O O . HIS A 1 96 ? -19.874 0.158 16.130 1.00 91.19 96 HIS A O 1
ATOM 740 N N . PHE A 1 97 ? -20.087 0.577 18.322 1.00 87.94 97 PHE A N 1
ATOM 741 C CA . PHE A 1 97 ? -20.835 -0.628 18.658 1.00 87.94 97 PHE A CA 1
ATOM 742 C C . PHE A 1 97 ? -22.211 -0.240 19.201 1.00 87.94 97 PHE A C 1
ATOM 744 O O . PHE A 1 97 ? -22.296 0.391 20.256 1.00 87.94 97 PHE A O 1
ATOM 751 N N . GLY A 1 98 ? -23.268 -0.665 18.508 1.00 88.44 98 GLY A N 1
ATOM 752 C CA . GLY A 1 98 ? -24.640 -0.592 19.010 1.00 88.44 98 GLY A CA 1
ATOM 753 C C . GLY A 1 98 ? -24.952 -1.798 19.884 1.00 88.44 98 GLY A C 1
ATOM 754 O O . GLY A 1 98 ? -24.882 -2.933 19.426 1.00 88.44 98 GLY A O 1
ATOM 755 N N . ILE A 1 99 ? -25.244 -1.572 21.158 1.00 87.12 99 ILE A N 1
ATOM 756 C CA . ILE A 1 99 ? -25.573 -2.617 22.124 1.00 87.12 99 ILE A CA 1
ATOM 757 C C . ILE A 1 99 ? -27.083 -2.583 22.341 1.00 87.12 99 ILE A C 1
ATOM 759 O O . ILE A 1 99 ? -27.591 -1.787 23.131 1.00 87.12 99 ILE A O 1
ATOM 763 N N . ASP A 1 100 ? -27.783 -3.472 21.644 1.00 87.75 100 ASP A N 1
ATOM 764 C CA . ASP A 1 100 ? -29.252 -3.473 21.599 1.00 87.75 100 ASP A CA 1
ATOM 765 C C . ASP A 1 100 ? -29.877 -4.511 22.546 1.00 87.75 100 ASP A C 1
ATOM 767 O O . ASP A 1 100 ? -31.090 -4.538 22.751 1.00 87.75 100 ASP A O 1
ATOM 771 N N . THR A 1 101 ? -29.062 -5.391 23.130 1.00 87.44 101 THR A N 1
ATOM 772 C CA . THR A 1 101 ? -29.502 -6.457 24.038 1.00 87.44 101 THR A CA 1
ATOM 773 C C . THR A 1 101 ? -28.480 -6.667 25.141 1.00 87.44 101 THR A C 1
ATOM 775 O O . THR A 1 101 ? -27.288 -6.580 24.881 1.00 87.44 101 THR A O 1
ATOM 778 N N . GLY A 1 102 ? -28.918 -7.009 26.350 1.00 87.50 102 GLY A N 1
ATOM 779 C CA . GLY A 1 102 ? -28.019 -7.335 27.458 1.00 87.50 102 GLY A CA 1
ATOM 780 C C . GLY A 1 102 ? -28.542 -6.820 28.789 1.00 87.50 102 GLY A C 1
ATOM 781 O O . GLY A 1 102 ? -29.720 -6.488 28.929 1.00 87.50 102 GLY A O 1
ATOM 782 N N . THR A 1 103 ? -27.656 -6.738 29.776 1.00 88.00 103 THR A N 1
ATOM 783 C CA . THR A 1 103 ? -27.986 -6.178 31.090 1.00 88.00 103 THR A CA 1
ATOM 784 C C . THR A 1 103 ? -26.982 -5.118 31.499 1.00 88.00 103 THR A C 1
ATOM 786 O O . THR A 1 103 ? -25.774 -5.353 31.453 1.00 88.00 103 THR A O 1
ATOM 789 N N . LEU A 1 104 ? -27.498 -3.990 31.963 1.00 87.00 104 LEU A N 1
ATOM 790 C CA . LEU A 1 104 ? -26.765 -2.905 32.591 1.00 87.00 104 LEU A CA 1
ATOM 791 C C . LEU A 1 104 ? -26.951 -2.994 34.109 1.00 87.00 104 LEU A C 1
ATOM 793 O O . LEU A 1 104 ? -28.059 -3.219 34.592 1.00 87.00 104 LEU A O 1
ATOM 797 N N . ARG A 1 105 ? -25.892 -2.781 34.884 1.00 86.25 105 ARG A N 1
ATOM 798 C CA . ARG A 1 105 ? -25.976 -2.668 36.343 1.00 86.25 105 ARG A CA 1
ATOM 799 C C . ARG A 1 105 ? -25.061 -1.557 36.825 1.00 86.25 105 ARG A C 1
ATOM 801 O O . ARG A 1 105 ? -23.917 -1.477 36.394 1.00 86.25 105 ARG A O 1
ATOM 808 N N . VAL A 1 106 ? -25.556 -0.732 37.737 1.00 85.38 106 VAL A N 1
ATOM 809 C CA . VAL A 1 106 ? -24.767 0.333 38.368 1.00 85.38 106 VAL A CA 1
ATOM 810 C C . VAL A 1 106 ? -24.481 -0.051 39.805 1.00 85.38 106 VAL A C 1
ATOM 812 O O . VAL A 1 106 ? -25.322 -0.664 40.464 1.00 85.38 106 VAL A O 1
ATOM 815 N N . GLY A 1 107 ? -23.294 0.271 40.289 1.00 87.00 107 GLY A N 1
ATOM 816 C CA . GLY A 1 107 ? -22.909 0.053 41.670 1.00 87.00 107 GLY A CA 1
ATOM 817 C C . GLY A 1 107 ? -22.021 1.166 42.187 1.00 87.00 107 GLY A C 1
ATOM 818 O O . GLY A 1 107 ? -21.653 2.078 41.449 1.00 87.00 107 GLY A O 1
ATOM 819 N N . LYS A 1 108 ? -21.665 1.065 43.464 1.00 86.88 108 LYS A N 1
ATOM 820 C CA . LYS A 1 108 ? -20.696 1.950 44.106 1.00 86.88 108 LYS A CA 1
ATOM 821 C C . LYS A 1 108 ? -19.581 1.149 44.756 1.00 86.88 108 LYS A C 1
ATOM 823 O O . LYS A 1 108 ? -19.828 0.101 45.359 1.00 86.88 108 LYS A O 1
ATOM 828 N N . VAL A 1 109 ? -18.358 1.662 44.652 1.00 87.38 109 VAL A N 1
ATOM 829 C CA . VAL A 1 109 ? -17.159 1.064 45.249 1.00 87.38 109 VAL A CA 1
ATOM 830 C C . VAL A 1 109 ? -16.327 2.114 45.972 1.00 87.38 109 VAL A C 1
ATOM 832 O O . VAL A 1 109 ? -16.211 3.239 45.504 1.00 87.38 109 VAL A O 1
ATOM 835 N N . SER A 1 110 ? -15.711 1.770 47.104 1.00 89.62 110 SER A N 1
ATOM 836 C CA . SER A 1 110 ? -14.828 2.707 47.804 1.00 89.62 110 SER A CA 1
ATOM 837 C C . SER A 1 110 ? -13.531 2.972 47.028 1.00 89.62 110 SER A C 1
ATOM 839 O O . SER A 1 110 ? -12.923 2.059 46.459 1.00 89.62 110 SER A O 1
ATOM 841 N N . ALA A 1 111 ? -13.043 4.214 47.071 1.00 85.00 111 ALA A N 1
ATOM 842 C CA . ALA A 1 111 ? -11.767 4.591 46.451 1.00 85.00 111 ALA A CA 1
ATOM 843 C C . ALA A 1 111 ? -10.559 3.838 47.047 1.00 85.00 111 ALA A C 1
ATOM 845 O O . ALA A 1 111 ? -9.525 3.668 46.396 1.00 85.00 111 ALA A O 1
ATOM 846 N N . ALA A 1 112 ? -10.666 3.378 48.299 1.00 86.50 112 ALA A N 1
ATOM 847 C CA . ALA A 1 112 ? -9.649 2.551 48.946 1.00 86.50 112 ALA A CA 1
ATOM 848 C C . ALA A 1 112 ? -9.572 1.147 48.326 1.00 86.50 112 ALA A C 1
ATOM 850 O O . ALA A 1 112 ? -8.476 0.676 48.026 1.00 86.50 112 ALA A O 1
ATOM 851 N N . LEU A 1 113 ? -10.724 0.509 48.075 1.00 86.81 113 LEU A N 1
ATOM 852 C CA . LEU A 1 113 ? -10.771 -0.794 47.414 1.00 86.81 113 LEU A CA 1
ATOM 853 C C . LEU A 1 113 ? -10.278 -0.691 45.968 1.00 86.81 113 LEU A C 1
ATOM 855 O O . LEU A 1 113 ? -9.480 -1.517 45.535 1.00 86.81 113 LEU A O 1
ATOM 859 N N . LEU A 1 114 ? -10.691 0.363 45.255 1.00 81.44 114 LEU A N 1
ATOM 860 C CA . LEU A 1 114 ? -10.282 0.594 43.871 1.00 81.44 114 LEU A CA 1
ATOM 861 C C . LEU A 1 114 ? -8.756 0.729 43.729 1.00 81.44 114 LEU A C 1
ATOM 863 O O . LEU A 1 114 ? -8.169 0.162 42.812 1.00 81.44 114 LEU A O 1
ATOM 867 N N . ARG A 1 115 ? -8.105 1.449 44.655 1.00 82.62 115 ARG A N 1
ATOM 868 C CA . ARG A 1 115 ? -6.638 1.600 44.691 1.00 82.62 115 ARG A CA 1
ATOM 869 C C . ARG A 1 115 ? -5.908 0.307 45.051 1.00 82.62 115 ARG A C 1
ATOM 871 O O . ARG A 1 115 ? -4.780 0.111 44.611 1.00 82.62 115 ARG A O 1
ATOM 878 N N . GLY A 1 116 ? -6.534 -0.549 45.857 1.00 81.12 116 GLY A N 1
ATOM 879 C CA . GLY A 1 116 ? -5.982 -1.839 46.269 1.00 81.12 116 GLY A CA 1
ATOM 880 C C . GLY A 1 116 ? -6.172 -2.969 45.252 1.00 81.12 116 GLY A C 1
ATOM 881 O O . GLY A 1 116 ? -5.594 -4.036 45.445 1.00 81.12 116 GLY A O 1
ATOM 882 N N . MET A 1 117 ? -6.959 -2.763 44.188 1.00 78.38 117 MET A N 1
ATOM 883 C CA . MET A 1 117 ? -7.234 -3.784 43.174 1.00 78.38 117 MET A CA 1
ATOM 884 C C . MET A 1 117 ? -6.365 -3.614 41.920 1.00 78.38 117 MET A C 1
ATOM 886 O O . MET A 1 117 ? -6.578 -2.673 41.153 1.00 78.38 117 MET A O 1
ATOM 890 N N . PRO A 1 118 ? -5.432 -4.546 41.650 1.00 71.12 118 PRO A N 1
ATOM 891 C CA . PRO A 1 118 ? -4.637 -4.519 40.425 1.00 71.12 118 PRO A CA 1
ATOM 892 C C . PRO A 1 118 ? -5.460 -4.882 39.180 1.00 71.12 118 PRO A C 1
ATOM 894 O O . PRO A 1 118 ? -5.241 -4.301 38.120 1.00 71.12 118 PRO A O 1
ATOM 897 N N . ASP A 1 119 ? -6.432 -5.795 39.302 1.00 74.94 119 ASP A N 1
ATOM 898 C CA . ASP A 1 119 ? -7.395 -6.098 38.239 1.00 74.94 119 ASP A CA 1
ATOM 899 C C . ASP A 1 119 ? -8.780 -5.566 38.608 1.00 74.94 119 ASP A C 1
ATOM 901 O O . ASP A 1 119 ? -9.472 -6.104 39.474 1.00 74.94 119 ASP A O 1
ATOM 905 N N . ARG A 1 120 ? -9.206 -4.509 37.911 1.00 75.69 120 ARG A N 1
ATOM 906 C CA . ARG A 1 120 ? -10.516 -3.890 38.135 1.00 75.69 120 ARG A CA 1
ATOM 907 C C . ARG A 1 120 ? -11.674 -4.827 37.801 1.00 75.69 120 ARG A C 1
ATOM 909 O O . ARG A 1 120 ? -12.751 -4.639 38.347 1.00 75.69 120 ARG A O 1
ATOM 916 N N . ARG A 1 121 ? -11.490 -5.854 36.964 1.00 71.62 121 ARG A N 1
ATOM 917 C CA . ARG A 1 121 ? -12.574 -6.788 36.599 1.00 71.62 121 ARG A CA 1
ATOM 918 C C . ARG A 1 121 ? -13.062 -7.614 37.777 1.00 71.62 121 ARG A C 1
ATOM 920 O O . ARG A 1 121 ? -14.234 -7.975 37.804 1.00 71.62 121 ARG A O 1
ATOM 927 N N . ALA A 1 122 ? -12.202 -7.849 38.767 1.00 78.44 122 ALA A N 1
ATOM 928 C CA . ALA A 1 122 ? -12.585 -8.540 39.990 1.00 78.44 122 ALA A CA 1
ATOM 929 C C . ALA A 1 122 ? -13.727 -7.823 40.734 1.00 78.44 122 ALA A C 1
ATOM 931 O O . ALA A 1 122 ? -14.462 -8.471 41.469 1.00 78.44 122 ALA A O 1
ATOM 932 N N . LEU A 1 123 ? -13.933 -6.516 40.500 1.00 80.12 123 LEU A N 1
ATOM 933 C CA . LEU A 1 123 ? -15.041 -5.746 41.076 1.00 80.12 123 LEU A CA 1
ATOM 934 C C . LEU A 1 123 ? -16.420 -6.291 40.709 1.00 80.12 123 LEU A C 1
ATOM 936 O O . LEU A 1 123 ? -17.354 -6.121 41.487 1.00 80.12 123 LEU A O 1
ATOM 940 N N . VAL A 1 124 ? -16.565 -6.920 39.539 1.00 80.88 124 VAL A N 1
ATOM 941 C CA . VAL A 1 124 ? -17.872 -7.376 39.048 1.00 80.88 124 VAL A CA 1
ATOM 942 C C . VAL A 1 124 ? -18.506 -8.390 40.004 1.00 80.88 124 VAL A C 1
ATOM 944 O O . VAL A 1 124 ? -19.713 -8.331 40.238 1.00 80.88 124 VAL A O 1
ATOM 947 N N . ASP A 1 125 ? -17.682 -9.256 40.592 1.00 82.44 125 ASP A N 1
ATOM 948 C CA . ASP A 1 125 ? -18.112 -10.347 41.467 1.00 82.44 125 ASP A CA 1
ATOM 949 C C . ASP A 1 125 ? -17.685 -10.121 42.934 1.00 82.44 125 ASP A C 1
ATOM 951 O O . ASP A 1 125 ? -17.760 -11.031 43.754 1.00 82.44 125 ASP A O 1
ATOM 955 N N . HIS A 1 126 ? -17.224 -8.913 43.287 1.00 85.75 126 HIS A N 1
ATOM 956 C CA . HIS A 1 126 ? -16.724 -8.612 44.629 1.00 85.75 126 HIS A CA 1
ATOM 957 C C . HIS A 1 126 ? -17.847 -8.177 45.585 1.00 85.75 126 HIS A C 1
ATOM 959 O O . HIS A 1 126 ? -18.541 -7.191 45.336 1.00 85.75 126 HIS A O 1
ATOM 965 N N . ASP A 1 127 ? -17.953 -8.834 46.743 1.00 85.12 127 ASP A N 1
ATOM 966 C CA . ASP A 1 127 ? -19.037 -8.619 47.721 1.00 85.12 127 ASP A CA 1
ATOM 967 C C . ASP A 1 127 ? -19.107 -7.192 48.290 1.00 85.12 127 ASP A C 1
ATOM 969 O O . ASP A 1 127 ? -20.170 -6.711 48.675 1.00 85.12 127 ASP A O 1
ATOM 973 N N . ALA A 1 128 ? -17.971 -6.491 48.346 1.00 84.69 128 ALA A N 1
ATOM 974 C CA . ALA A 1 128 ? -17.902 -5.116 48.858 1.00 84.69 128 ALA A CA 1
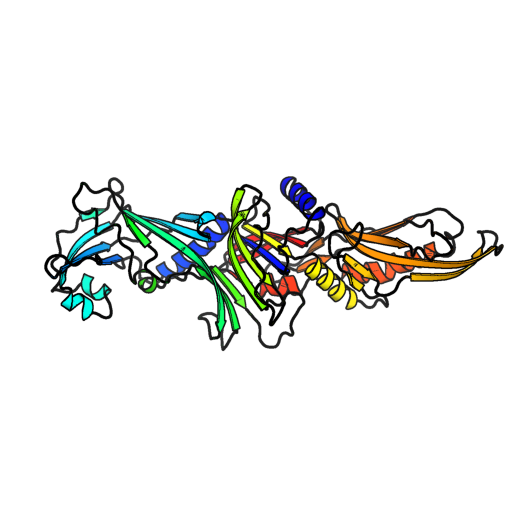ATOM 975 C C . ALA A 1 128 ? -18.488 -4.052 47.909 1.00 84.69 128 ALA A C 1
ATOM 977 O O . ALA A 1 128 ? -18.453 -2.862 48.227 1.00 84.69 128 ALA A O 1
ATOM 978 N N . VAL A 1 129 ? -18.982 -4.453 46.739 1.00 86.31 129 VAL A N 1
ATOM 979 C CA . VAL A 1 129 ? -19.584 -3.546 45.768 1.00 86.31 129 VAL A CA 1
ATOM 980 C C . VAL A 1 129 ? -21.097 -3.505 45.962 1.00 86.31 129 VAL A C 1
ATOM 982 O O . VAL A 1 129 ? -21.801 -4.504 45.805 1.00 86.31 129 VAL A O 1
ATOM 985 N N . ALA A 1 130 ? -21.615 -2.319 46.275 1.00 86.06 130 ALA A N 1
ATOM 986 C CA . ALA A 1 130 ? -23.043 -2.107 46.467 1.00 86.06 130 ALA A CA 1
ATOM 987 C C . ALA A 1 130 ? -23.722 -1.899 45.112 1.00 86.06 130 ALA A C 1
ATOM 989 O O . ALA A 1 130 ? -23.676 -0.809 44.543 1.00 86.06 130 ALA A O 1
ATOM 990 N N . TRP A 1 131 ? -24.341 -2.950 44.587 1.00 87.31 131 TRP A N 1
ATOM 991 C CA . TRP A 1 131 ? -24.970 -2.927 43.273 1.00 87.31 131 TRP A CA 1
ATOM 992 C C . TRP A 1 131 ? -26.482 -2.657 43.317 1.00 87.31 131 TRP A C 1
ATOM 994 O O . TRP A 1 131 ? -27.214 -3.284 44.084 1.00 87.31 131 TRP A O 1
ATOM 1004 N N . ALA A 1 132 ? -26.971 -1.832 42.393 1.00 86.94 132 ALA A N 1
ATOM 1005 C CA . ALA A 1 132 ? -28.392 -1.659 42.108 1.00 86.94 132 ALA A CA 1
ATOM 1006 C C . ALA A 1 132 ? -29.002 -2.884 41.394 1.00 86.94 132 ALA A C 1
ATOM 1008 O O . ALA A 1 132 ? -28.303 -3.830 41.006 1.00 86.94 132 ALA A O 1
ATOM 1009 N N . ALA A 1 133 ? -30.326 -2.872 41.211 1.00 86.12 133 ALA A N 1
ATOM 1010 C CA . ALA A 1 133 ? -31.013 -3.872 40.399 1.00 86.12 133 ALA A CA 1
ATOM 1011 C C . ALA A 1 133 ? -30.535 -3.798 38.930 1.00 86.12 133 ALA A C 1
ATOM 1013 O O . ALA A 1 133 ? -30.351 -2.692 38.416 1.00 86.12 133 ALA A O 1
ATOM 1014 N N . PRO A 1 134 ? -30.324 -4.939 38.247 1.00 88.00 134 PRO A N 1
ATOM 1015 C CA . PRO A 1 134 ? -30.018 -4.943 36.821 1.00 88.00 134 PRO A CA 1
ATOM 1016 C C . PRO A 1 134 ? -31.157 -4.335 35.997 1.00 88.00 134 PRO A C 1
ATOM 1018 O O . PRO A 1 134 ? -32.332 -4.589 36.261 1.00 88.00 134 PRO A O 1
ATOM 1021 N N . VAL A 1 135 ? -30.794 -3.582 34.966 1.00 87.69 135 VAL A N 1
ATOM 1022 C CA . VAL A 1 135 ? -31.697 -2.990 33.978 1.00 87.69 135 VAL A CA 1
ATOM 1023 C C . VAL A 1 135 ? -31.457 -3.679 32.638 1.00 87.69 135 VAL A C 1
ATOM 1025 O O . VAL A 1 135 ? -30.312 -3.889 32.235 1.00 87.69 135 VAL A O 1
ATOM 1028 N N . ALA A 1 136 ? -32.530 -4.062 31.950 1.00 88.06 136 ALA A N 1
ATOM 1029 C CA . ALA A 1 136 ? -32.429 -4.668 30.628 1.00 88.06 136 ALA A CA 1
ATOM 1030 C C . ALA A 1 136 ? -32.061 -3.612 29.577 1.00 88.06 136 ALA A C 1
ATOM 1032 O O . ALA A 1 136 ? -32.638 -2.526 29.560 1.00 88.06 136 ALA A O 1
ATOM 1033 N N . ILE A 1 137 ? -31.126 -3.954 28.693 1.00 86.75 137 ILE A N 1
ATOM 1034 C CA . ILE A 1 137 ? -30.831 -3.185 27.482 1.00 86.75 137 ILE A CA 1
ATOM 1035 C C . ILE A 1 137 ? -31.738 -3.728 26.381 1.00 86.75 137 ILE A C 1
ATOM 1037 O O . ILE A 1 137 ? -31.826 -4.948 26.202 1.00 86.75 137 ILE A O 1
ATOM 1041 N N . THR A 1 138 ? -32.434 -2.835 25.682 1.00 86.06 138 THR A N 1
ATOM 1042 C CA . THR A 1 138 ? -33.406 -3.198 24.644 1.00 86.06 138 THR A CA 1
ATOM 1043 C C . THR A 1 138 ? -33.174 -2.370 23.383 1.00 86.06 138 THR A C 1
ATOM 1045 O O . THR A 1 138 ? -32.601 -1.286 23.479 1.00 86.06 138 THR A O 1
ATOM 1048 N N . PRO A 1 139 ? -33.664 -2.805 22.208 1.00 85.94 139 PRO A N 1
ATOM 1049 C CA . PRO A 1 139 ? -33.540 -2.021 20.979 1.00 85.94 139 PRO A CA 1
ATOM 1050 C C . PRO A 1 139 ? -34.214 -0.641 21.042 1.00 85.94 139 PRO A C 1
ATOM 1052 O O . PRO A 1 139 ? -33.902 0.230 20.237 1.00 85.94 139 PRO A O 1
ATOM 1055 N N . GLN A 1 140 ? -35.165 -0.441 21.963 1.00 85.06 140 GLN A N 1
ATOM 1056 C CA . GLN A 1 140 ? -35.822 0.845 22.200 1.00 85.06 140 GLN A CA 1
ATOM 1057 C C . GLN A 1 140 ? -34.936 1.813 22.999 1.00 85.06 140 GLN A C 1
ATOM 1059 O O . GLN A 1 140 ? -35.024 3.017 22.781 1.00 85.06 140 GLN A O 1
ATOM 1064 N N . ASP A 1 141 ? -34.060 1.275 23.853 1.00 83.44 141 ASP A N 1
ATOM 1065 C CA . ASP A 1 141 ? -33.122 2.015 24.703 1.00 83.44 141 ASP A CA 1
ATOM 1066 C C . ASP A 1 141 ? -31.694 1.436 24.553 1.00 83.44 141 ASP A C 1
ATOM 1068 O O . ASP A 1 141 ? -31.158 0.840 25.500 1.00 83.44 141 ASP A O 1
ATOM 1072 N N . PRO A 1 142 ? -31.071 1.542 23.361 1.00 85.88 142 PRO A N 1
ATOM 1073 C CA . PRO A 1 142 ? -29.772 0.936 23.106 1.00 85.88 142 PRO A CA 1
ATOM 1074 C C . PRO A 1 142 ? -28.646 1.724 23.782 1.00 85.88 142 PRO A C 1
ATOM 1076 O O . PRO A 1 142 ? -28.724 2.946 23.964 1.00 85.88 142 PRO A O 1
ATOM 1079 N N . LEU A 1 143 ? -27.553 1.029 24.098 1.00 86.31 143 LEU A N 1
ATOM 1080 C CA . LEU A 1 143 ? -26.295 1.672 24.474 1.00 86.31 143 LEU A CA 1
ATOM 1081 C C . LEU A 1 143 ? -25.375 1.770 23.257 1.00 86.31 143 LEU A C 1
ATOM 1083 O O . LEU A 1 143 ? -25.409 0.932 22.363 1.00 86.31 143 LEU A O 1
ATOM 1087 N N . GLN A 1 144 ? -24.530 2.789 23.236 1.00 86.69 144 GLN A N 1
ATOM 1088 C CA . GLN A 1 144 ? -23.584 3.052 22.163 1.00 86.69 144 GLN A CA 1
ATOM 1089 C C . GLN A 1 144 ? -22.178 3.119 22.734 1.00 86.69 144 GLN A C 1
ATOM 1091 O O . GLN A 1 144 ? -21.889 3.960 23.582 1.00 86.69 144 GLN A O 1
ATOM 1096 N N . LEU A 1 145 ? -21.299 2.243 22.260 1.00 85.69 145 LEU A N 1
ATOM 1097 C CA . LEU A 1 145 ? -19.878 2.280 22.577 1.00 85.69 145 LEU A CA 1
ATOM 1098 C C . LEU A 1 145 ? -19.130 2.880 21.390 1.00 85.69 145 LEU A C 1
ATOM 1100 O O . LEU A 1 145 ? -19.129 2.306 20.305 1.00 85.69 145 LEU A O 1
ATOM 1104 N N . THR A 1 146 ? -18.493 4.027 21.576 1.00 87.69 146 THR A N 1
ATOM 1105 C CA . THR A 1 146 ? -17.782 4.745 20.508 1.00 87.69 146 THR A CA 1
ATOM 1106 C C . THR A 1 146 ? -16.345 4.994 20.887 1.00 87.69 146 THR A C 1
ATOM 1108 O O . THR A 1 146 ? -16.097 5.437 22.003 1.00 87.69 146 THR A O 1
ATOM 1111 N N . GLY A 1 147 ? -15.411 4.788 19.967 1.00 86.94 147 GLY A N 1
ATOM 1112 C CA . GLY A 1 147 ? -14.020 5.159 20.181 1.00 86.94 147 GLY A CA 1
ATOM 1113 C C . GLY A 1 147 ? -13.325 5.620 18.919 1.00 86.94 147 GLY A C 1
ATOM 1114 O O . GLY A 1 147 ? -13.657 5.157 17.833 1.00 86.94 147 GLY A O 1
ATOM 1115 N N . SER A 1 148 ? -12.369 6.532 19.071 1.00 89.19 148 SER A N 1
ATOM 1116 C CA . SER A 1 148 ? -11.542 7.031 17.973 1.00 89.19 148 SER A CA 1
ATOM 1117 C C . SER A 1 148 ? -10.103 6.614 18.230 1.00 89.19 148 SER A C 1
ATOM 1119 O O . SER A 1 148 ? -9.504 7.017 19.227 1.00 89.19 148 SER A O 1
ATOM 1121 N N . LEU A 1 149 ? -9.579 5.743 17.371 1.00 90.00 149 LEU A N 1
ATOM 1122 C CA . LEU A 1 149 ? -8.267 5.131 17.537 1.00 90.00 149 LEU A CA 1
ATOM 1123 C C . LEU A 1 149 ? -7.278 5.729 16.533 1.00 90.00 149 LEU A C 1
ATOM 1125 O O . LEU A 1 149 ? -7.424 5.476 15.332 1.00 90.00 149 LEU A O 1
ATOM 1129 N N . PRO A 1 150 ? -6.263 6.489 16.980 1.00 91.50 150 PRO A N 1
ATOM 1130 C CA . PRO A 1 150 ? -5.227 6.998 16.093 1.00 91.50 150 PRO A CA 1
ATOM 1131 C C . PRO A 1 150 ? -4.508 5.862 15.369 1.00 91.50 150 PRO A C 1
ATOM 1133 O O . PRO A 1 150 ? -4.203 4.821 15.958 1.00 91.50 150 PRO A O 1
ATOM 1136 N N . VAL A 1 151 ? -4.205 6.072 14.092 1.00 92.06 151 VAL A N 1
ATOM 1137 C CA . VAL A 1 151 ? -3.352 5.151 13.341 1.00 92.06 151 VAL A CA 1
ATOM 1138 C C . VAL A 1 151 ? -1.896 5.397 13.718 1.00 92.06 151 VAL A C 1
ATOM 1140 O O . VAL A 1 151 ? -1.437 6.531 13.816 1.00 92.06 151 VAL A O 1
ATOM 1143 N N . THR A 1 152 ? -1.159 4.312 13.909 1.00 90.12 152 THR A N 1
ATOM 1144 C CA . THR A 1 152 ? 0.254 4.323 14.272 1.00 90.12 152 THR A CA 1
ATOM 1145 C C . THR A 1 152 ? 1.030 3.356 13.398 1.00 90.12 152 THR A C 1
ATOM 1147 O O . THR A 1 152 ? 0.531 2.301 13.002 1.00 90.12 152 THR A O 1
ATOM 1150 N N . ALA A 1 153 ? 2.273 3.723 13.109 1.00 90.12 153 ALA A N 1
ATOM 1151 C CA . ALA A 1 153 ? 3.255 2.842 12.509 1.00 90.12 153 ALA A CA 1
ATOM 1152 C C . ALA A 1 153 ? 4.563 2.971 13.288 1.00 90.12 153 ALA A C 1
ATOM 1154 O O . ALA A 1 153 ? 4.970 4.080 13.640 1.00 90.12 153 ALA A O 1
ATOM 1155 N N . GLY A 1 154 ? 5.211 1.850 13.587 1.00 85.81 154 GLY A N 1
ATOM 1156 C CA . GLY A 1 154 ? 6.413 1.858 14.410 1.00 85.81 154 GLY A CA 1
ATOM 1157 C C . GLY A 1 154 ? 7.278 0.628 14.207 1.00 85.81 154 GLY A C 1
ATOM 1158 O O . GLY A 1 154 ? 6.786 -0.454 13.887 1.00 85.81 154 GLY A O 1
ATOM 1159 N N . LEU A 1 155 ? 8.585 0.806 14.396 1.00 86.12 155 LEU A N 1
ATOM 1160 C CA . LEU A 1 155 ? 9.525 -0.304 14.398 1.00 86.12 155 LEU A CA 1
ATOM 1161 C C . LEU A 1 155 ? 9.280 -1.164 15.642 1.00 86.12 155 LEU A C 1
ATOM 1163 O O . LEU A 1 155 ? 9.306 -0.663 16.764 1.00 86.12 155 LEU A O 1
ATOM 1167 N N . VAL A 1 156 ? 9.091 -2.460 15.433 1.00 82.50 156 VAL A N 1
ATOM 1168 C CA . VAL A 1 156 ? 8.986 -3.461 16.490 1.00 82.50 156 VAL A CA 1
ATOM 1169 C C . VAL A 1 156 ? 10.204 -4.374 16.403 1.00 82.50 156 VAL A C 1
ATOM 1171 O O . VAL A 1 156 ? 10.576 -4.859 15.332 1.00 82.50 156 VAL A O 1
ATOM 1174 N N . THR A 1 157 ? 10.853 -4.575 17.545 1.00 70.62 157 THR A N 1
ATOM 1175 C CA . THR A 1 157 ? 11.994 -5.479 17.703 1.00 70.62 157 THR A CA 1
ATOM 1176 C C . THR A 1 157 ? 11.622 -6.556 18.712 1.00 70.62 157 THR A C 1
ATOM 1178 O O . THR A 1 157 ? 11.429 -6.244 19.887 1.00 70.62 157 THR A O 1
ATOM 1181 N N . GLY A 1 158 ? 11.517 -7.809 18.271 1.00 56.16 158 GLY A N 1
ATOM 1182 C CA . GLY A 1 158 ? 11.205 -8.944 19.141 1.00 56.16 158 GLY A CA 1
ATOM 1183 C C . GLY A 1 158 ? 10.292 -9.962 18.465 1.00 56.16 158 GLY A C 1
ATOM 1184 O O . GLY A 1 158 ? 9.681 -9.667 17.446 1.00 56.16 158 GLY A O 1
ATOM 1185 N N . ALA A 1 159 ? 10.202 -11.165 19.040 1.00 48.50 159 ALA A N 1
ATOM 1186 C CA . ALA A 1 159 ? 9.295 -12.204 18.562 1.00 48.50 159 ALA A CA 1
ATOM 1187 C C . ALA A 1 159 ? 7.840 -11.726 18.712 1.00 48.50 159 ALA A C 1
ATOM 1189 O O . ALA A 1 159 ? 7.269 -11.774 19.801 1.00 48.50 159 ALA A O 1
ATOM 1190 N N . GLY A 1 160 ? 7.257 -11.224 17.625 1.00 46.22 160 GLY A N 1
ATOM 1191 C CA . GLY A 1 160 ? 5.815 -11.088 17.507 1.00 46.22 160 GLY A CA 1
ATOM 1192 C C . GLY A 1 160 ? 5.142 -12.460 17.643 1.00 46.22 160 GLY A C 1
ATOM 1193 O O . GLY A 1 160 ? 5.788 -13.482 17.392 1.00 46.22 160 GLY A O 1
ATOM 1194 N N . PRO A 1 161 ? 3.857 -12.501 18.034 1.00 43.44 161 PRO A N 1
ATOM 1195 C CA . PRO A 1 161 ? 3.132 -13.750 18.277 1.00 43.44 161 PRO A CA 1
ATOM 1196 C C . PRO A 1 161 ? 3.112 -14.697 17.062 1.00 43.44 161 PRO A C 1
ATOM 1198 O O . PRO A 1 161 ? 3.069 -15.907 17.259 1.00 43.44 161 PRO A O 1
ATOM 1201 N N . ASP A 1 162 ? 3.264 -14.160 15.845 1.00 43.38 162 ASP A N 1
ATOM 1202 C CA . ASP A 1 162 ? 3.293 -14.930 14.593 1.00 43.38 162 ASP A CA 1
ATOM 1203 C C . ASP A 1 162 ? 4.675 -14.971 13.911 1.00 43.38 162 ASP A C 1
ATOM 1205 O O . ASP A 1 162 ? 4.852 -15.631 12.888 1.00 43.38 162 ASP A O 1
ATOM 1209 N N . SER A 1 163 ? 5.690 -14.297 14.466 1.00 41.94 163 SER A N 1
ATOM 1210 C CA . SER A 1 163 ? 7.051 -14.327 13.923 1.00 41.94 163 SER A CA 1
ATOM 1211 C C . SER A 1 163 ? 7.898 -15.292 14.746 1.00 41.94 163 SER A C 1
ATOM 1213 O O . SER A 1 163 ? 8.426 -14.937 15.806 1.00 41.94 163 SER A O 1
ATOM 1215 N N . GLY A 1 164 ? 8.029 -16.528 14.265 1.00 38.34 164 GLY A N 1
ATOM 1216 C CA . GLY A 1 164 ? 9.014 -17.464 14.797 1.00 38.34 164 GLY A CA 1
ATOM 1217 C C . GLY A 1 164 ? 10.392 -16.794 14.869 1.00 38.34 164 GLY A C 1
ATOM 1218 O O . GLY A 1 164 ? 10.890 -16.314 13.862 1.00 38.34 164 GLY A O 1
ATOM 1219 N N . ALA A 1 165 ? 10.967 -16.744 16.075 1.00 38.75 165 ALA A N 1
ATOM 1220 C CA . ALA A 1 165 ? 12.324 -16.291 16.395 1.00 38.75 165 ALA A CA 1
ATOM 1221 C C . ALA A 1 165 ? 12.767 -14.922 15.812 1.00 38.75 165 ALA A C 1
ATOM 1223 O O . ALA A 1 165 ? 13.279 -14.828 14.706 1.00 38.75 165 ALA A O 1
ATOM 1224 N N . GLY A 1 166 ? 12.711 -13.865 16.631 1.00 49.09 166 GLY A N 1
ATOM 1225 C CA . GLY A 1 166 ? 13.643 -12.727 16.517 1.00 49.09 166 GLY A CA 1
ATOM 1226 C C . GLY A 1 166 ? 13.432 -11.718 15.381 1.00 49.09 166 GLY A C 1
ATOM 1227 O O . GLY A 1 166 ? 14.310 -10.885 15.178 1.00 49.09 166 GLY A O 1
ATOM 1228 N N . GLY A 1 167 ? 12.297 -11.741 14.681 1.00 61.81 167 GLY A N 1
ATOM 1229 C CA . GLY A 1 167 ? 12.050 -10.846 13.547 1.00 61.81 167 GLY A CA 1
ATOM 1230 C C . GLY A 1 167 ? 12.034 -9.354 13.911 1.00 61.81 167 GLY A C 1
ATOM 1231 O O . GLY A 1 167 ? 11.422 -8.931 14.893 1.00 61.81 167 GLY A O 1
ATOM 1232 N N . ARG A 1 168 ? 12.695 -8.538 13.085 1.00 79.94 168 ARG A N 1
ATOM 1233 C CA . ARG A 1 168 ? 12.547 -7.077 13.064 1.00 79.94 168 ARG A CA 1
ATOM 1234 C C . ARG A 1 168 ? 11.492 -6.713 12.019 1.00 79.94 168 ARG A C 1
ATOM 1236 O O . ARG A 1 168 ? 11.467 -7.294 10.939 1.00 79.94 168 ARG A O 1
ATOM 1243 N N . GLY A 1 169 ? 10.636 -5.738 12.305 1.00 87.38 169 GLY A N 1
ATOM 1244 C CA . GLY A 1 169 ? 9.626 -5.299 11.342 1.00 87.38 169 GLY A CA 1
ATOM 1245 C C . GLY A 1 169 ? 8.961 -3.988 11.725 1.00 87.38 169 GLY A C 1
ATOM 1246 O O . GLY A 1 169 ? 9.197 -3.451 12.806 1.00 87.38 169 GLY A O 1
ATOM 1247 N N . PHE A 1 170 ? 8.121 -3.469 10.837 1.00 89.94 170 PHE A N 1
ATOM 1248 C CA . PHE A 1 170 ? 7.257 -2.327 11.117 1.00 89.94 170 PHE A CA 1
ATOM 1249 C C . PHE A 1 170 ? 5.837 -2.814 11.366 1.00 89.94 170 PHE A C 1
ATOM 1251 O O . PHE A 1 170 ? 5.237 -3.438 10.495 1.00 89.94 170 PHE A O 1
ATOM 1258 N N . SER A 1 171 ? 5.295 -2.523 12.544 1.00 91.06 171 SER A N 1
ATOM 1259 C CA . SER A 1 171 ? 3.883 -2.757 12.841 1.00 91.06 171 SER A CA 1
ATOM 1260 C C . SER A 1 171 ? 3.071 -1.541 12.418 1.00 91.06 171 SER A C 1
ATOM 1262 O O . SER A 1 171 ? 3.470 -0.410 12.703 1.00 91.06 171 SER A O 1
ATOM 1264 N N . ILE A 1 172 ? 1.942 -1.782 11.755 1.00 92.81 172 ILE A N 1
ATOM 1265 C CA . ILE A 1 172 ? 0.924 -0.784 11.441 1.00 92.81 172 ILE A CA 1
ATOM 1266 C C . ILE A 1 172 ? -0.335 -1.171 12.206 1.00 92.81 172 ILE A C 1
ATOM 1268 O O . ILE A 1 172 ? -0.844 -2.285 12.068 1.00 92.81 172 ILE A O 1
ATOM 1272 N N . GLY A 1 173 ? -0.864 -0.255 13.007 1.00 91.12 173 GLY A N 1
ATOM 1273 C CA . GLY A 1 173 ? -2.011 -0.558 13.844 1.00 91.12 173 GLY A CA 1
ATOM 1274 C C . GLY A 1 173 ? -2.688 0.660 14.440 1.00 91.12 173 GLY A C 1
ATOM 1275 O O . GLY A 1 173 ? -2.283 1.804 14.255 1.00 91.12 173 GLY A O 1
ATOM 1276 N N . LEU A 1 174 ? -3.752 0.378 15.167 1.00 89.44 174 LEU A N 1
ATOM 1277 C CA . LEU A 1 174 ? -4.553 1.319 15.917 1.00 89.44 174 LEU A CA 1
ATOM 1278 C C . LEU A 1 174 ? -3.961 1.452 17.321 1.00 89.44 174 LEU A C 1
ATOM 1280 O O . LEU A 1 174 ? -3.717 0.445 17.990 1.00 89.44 174 LEU A O 1
ATOM 1284 N N . ALA A 1 175 ? -3.729 2.683 17.768 1.00 85.81 175 ALA A N 1
ATOM 1285 C CA . ALA A 1 175 ? -3.249 2.958 19.113 1.00 85.81 175 ALA A CA 1
ATOM 1286 C C . ALA A 1 175 ? -4.352 2.647 20.128 1.00 85.81 175 ALA A C 1
ATOM 1288 O O . ALA A 1 175 ? -5.315 3.392 20.274 1.00 85.81 175 ALA A O 1
ATOM 1289 N N . LEU A 1 176 ? -4.190 1.533 20.839 1.00 75.12 176 LEU A N 1
ATOM 1290 C CA . LEU A 1 176 ? -5.103 1.090 21.897 1.00 75.12 176 LEU A CA 1
ATOM 1291 C C . LEU A 1 176 ? -4.729 1.646 23.287 1.00 75.12 176 LEU A C 1
ATOM 1293 O O . LEU A 1 176 ? -5.265 1.192 24.298 1.00 75.12 176 LEU A O 1
ATOM 1297 N N . THR A 1 177 ? -3.765 2.566 23.351 1.00 60.25 177 THR A N 1
ATOM 1298 C CA . THR A 1 177 ? -3.280 3.190 24.589 1.00 60.25 177 THR A CA 1
ATOM 1299 C C . THR A 1 177 ? -4.184 4.350 24.999 1.00 60.25 177 THR A C 1
ATOM 1301 O O . THR A 1 177 ? -4.535 5.159 24.146 1.00 60.25 177 THR A O 1
ATOM 1304 N N . ASP A 1 178 ? -4.483 4.448 26.300 1.00 56.47 178 ASP A N 1
ATOM 1305 C CA . ASP A 1 178 ? -5.485 5.337 26.914 1.00 56.47 178 ASP A CA 1
ATOM 1306 C C . ASP A 1 178 ? -6.934 5.026 26.522 1.00 56.47 178 ASP A C 1
ATOM 1308 O O . ASP A 1 178 ? -7.174 4.459 25.462 1.00 56.47 178 ASP A O 1
ATOM 1312 N N . PRO A 1 179 ? -7.910 5.267 27.419 1.00 57.06 179 PRO A N 1
ATOM 1313 C CA . PRO A 1 179 ? -9.236 4.673 27.309 1.00 57.06 179 PRO A CA 1
ATOM 1314 C C . PRO A 1 179 ? -9.953 5.169 26.043 1.00 57.06 179 PRO A C 1
ATOM 1316 O O . PRO A 1 179 ? -10.491 6.275 26.036 1.00 57.06 179 PRO A O 1
ATOM 1319 N N . PRO A 1 180 ? -9.993 4.377 24.957 1.00 68.44 180 PRO A N 1
ATOM 1320 C CA . PRO A 1 180 ? -10.316 4.935 23.652 1.00 68.44 180 PRO A CA 1
ATOM 1321 C C . PRO A 1 180 ? -11.814 4.992 23.406 1.00 68.44 180 PRO A C 1
ATOM 1323 O O . PRO A 1 180 ? -12.248 5.524 22.393 1.00 68.44 180 PRO A O 1
ATOM 1326 N N . PHE A 1 181 ? -12.597 4.409 24.311 1.00 78.44 181 PHE A N 1
ATOM 1327 C CA . PHE A 1 181 ? -14.005 4.144 24.121 1.00 78.44 181 PHE A CA 1
ATOM 1328 C C . PHE A 1 181 ? -14.844 4.814 25.197 1.00 78.44 181 PHE A C 1
ATOM 1330 O O . PHE A 1 181 ? -14.550 4.702 26.385 1.00 78.44 181 PHE A O 1
ATOM 1337 N N . VAL A 1 182 ? -15.924 5.442 24.765 1.00 79.19 182 VAL A N 1
ATOM 1338 C CA . VAL A 1 182 ? -16.949 6.085 25.579 1.00 79.19 182 VAL A CA 1
ATOM 1339 C C . VAL A 1 182 ? -18.241 5.303 25.405 1.00 79.19 182 VAL A C 1
ATOM 1341 O O . VAL A 1 182 ? -18.612 4.969 24.278 1.00 79.19 182 VAL A O 1
ATOM 1344 N N . LEU A 1 183 ? -18.915 4.998 26.510 1.00 79.88 183 LEU A N 1
ATOM 1345 C CA . LEU A 1 183 ? -20.259 4.434 26.479 1.00 79.88 183 LEU A CA 1
ATOM 1346 C C . LEU A 1 183 ? -21.274 5.577 26.540 1.00 79.88 183 LEU A C 1
ATOM 1348 O O . LEU A 1 183 ? -21.078 6.577 27.209 1.00 79.88 183 LEU A O 1
ATOM 1352 N N . SER A 1 184 ? -22.385 5.462 25.844 1.00 79.62 184 SER A N 1
ATOM 1353 C CA . SER A 1 184 ? -23.463 6.445 25.914 1.00 79.62 184 SER A CA 1
ATOM 1354 C C . SER A 1 184 ? -24.799 5.737 25.750 1.00 79.62 184 SER A C 1
ATOM 1356 O O . SER A 1 184 ? -24.854 4.594 25.301 1.00 79.62 184 SER A O 1
ATOM 1358 N N . GLY A 1 185 ? -25.887 6.375 26.165 1.00 72.31 185 GLY A N 1
ATOM 1359 C CA . GLY A 1 185 ? -27.225 5.804 26.051 1.00 72.31 185 GLY A CA 1
ATOM 1360 C C . GLY A 1 185 ? -28.296 6.824 26.402 1.00 72.31 185 GLY A C 1
ATOM 1361 O O . GLY A 1 185 ? -28.066 7.720 27.217 1.00 72.31 185 GLY A O 1
ATOM 1362 N N . MET A 1 186 ? -29.474 6.690 25.793 1.00 56.47 186 MET A N 1
ATOM 1363 C CA . MET A 1 186 ? -30.649 7.454 26.201 1.00 56.47 186 MET A CA 1
ATOM 1364 C C . MET A 1 186 ? -31.342 6.715 27.345 1.00 56.47 186 MET A C 1
ATOM 1366 O O . MET A 1 186 ? -32.173 5.849 27.118 1.00 56.47 186 MET A O 1
ATOM 1370 N N . GLN A 1 187 ? -31.018 7.064 28.588 1.00 54.66 187 GLN A N 1
ATOM 1371 C CA . GLN A 1 187 ? -31.938 6.826 29.698 1.00 54.66 187 GLN A CA 1
ATOM 1372 C C . GLN A 1 187 ? -32.192 8.127 30.449 1.00 54.66 187 GLN A C 1
ATOM 1374 O O . GLN A 1 187 ? -31.268 8.841 30.831 1.00 54.66 187 GLN A O 1
ATOM 1379 N N . ASN A 1 188 ? -33.481 8.406 30.636 1.00 46.47 188 ASN A N 1
ATOM 1380 C CA . ASN A 1 188 ? -34.094 9.541 31.322 1.00 46.47 188 ASN A CA 1
ATOM 1381 C C . ASN A 1 188 ? -33.363 9.973 32.614 1.00 46.47 188 ASN A C 1
ATOM 1383 O O . ASN A 1 188 ? -33.734 9.563 33.710 1.00 46.47 188 ASN A O 1
ATOM 1387 N N . GLY A 1 189 ? -32.340 10.825 32.493 1.00 44.38 189 GLY A N 1
ATOM 1388 C CA . GLY A 1 189 ? -31.803 11.666 33.573 1.00 44.38 189 GLY A CA 1
ATOM 1389 C C . GLY A 1 189 ? -31.129 10.980 34.771 1.00 44.38 189 GLY A C 1
ATOM 1390 O O . GLY A 1 189 ? -30.712 11.687 35.680 1.00 44.38 189 GLY A O 1
ATOM 1391 N N . LEU A 1 190 ? -31.002 9.649 34.808 1.00 45.84 190 LEU A N 1
ATOM 1392 C CA . LEU A 1 190 ? -30.484 8.916 35.979 1.00 45.84 190 LEU A CA 1
ATOM 1393 C C . LEU A 1 190 ? -29.011 8.479 35.868 1.00 45.84 190 LEU A C 1
ATOM 1395 O O . LEU A 1 190 ? -28.463 7.984 36.849 1.00 45.84 190 LEU A O 1
ATOM 1399 N N . LEU A 1 191 ? -28.366 8.633 34.703 1.00 52.78 191 LEU A N 1
ATOM 1400 C CA . LEU A 1 191 ? -27.073 7.988 34.402 1.00 52.78 191 LEU A CA 1
ATOM 1401 C C . LEU A 1 191 ? -26.069 8.852 33.602 1.00 52.78 191 LEU A C 1
ATOM 1403 O O . LEU A 1 191 ? -25.073 8.323 33.107 1.00 52.78 191 LEU A O 1
ATOM 1407 N N . SER A 1 192 ? -26.311 10.159 33.432 1.00 54.50 192 SER A N 1
ATOM 1408 C CA . SER A 1 192 ? -25.672 10.950 32.360 1.00 54.50 192 SER A CA 1
ATOM 1409 C C . SER A 1 192 ? -24.154 11.124 32.467 1.00 54.50 192 SER A C 1
ATOM 1411 O O . SER A 1 192 ? -23.495 11.205 31.432 1.00 54.50 192 SER A O 1
ATOM 1413 N N . ASP A 1 193 ? -23.575 11.156 33.668 1.00 56.34 193 ASP A N 1
ATOM 1414 C CA . ASP A 1 193 ? -22.179 11.603 33.815 1.00 56.34 193 ASP A CA 1
ATOM 1415 C C . ASP A 1 193 ? -21.176 10.447 33.905 1.00 56.34 193 ASP A C 1
ATOM 1417 O O . ASP A 1 193 ? -20.034 10.592 33.468 1.00 56.34 193 ASP A O 1
ATOM 1421 N N . ALA A 1 194 ? -21.601 9.289 34.425 1.00 57.59 194 ALA A N 1
ATOM 1422 C CA . ALA A 1 194 ? -20.759 8.100 34.569 1.00 57.59 194 ALA A CA 1
ATOM 1423 C C . ALA A 1 194 ? -20.654 7.281 33.271 1.00 57.59 194 ALA A C 1
ATOM 1425 O O . ALA A 1 194 ? -19.628 6.642 33.040 1.00 57.59 194 ALA A O 1
ATOM 1426 N N . LEU A 1 195 ? -21.691 7.304 32.419 1.00 58.88 195 LEU A N 1
ATOM 1427 C CA . LEU A 1 195 ? -21.690 6.583 31.142 1.00 58.88 195 LEU A CA 1
ATOM 1428 C C . LEU A 1 195 ? -20.737 7.231 30.135 1.00 58.88 195 LEU A C 1
ATOM 1430 O O . LEU A 1 195 ? -19.926 6.522 29.552 1.00 58.88 195 LEU A O 1
ATOM 1434 N N . ASN A 1 196 ? -20.737 8.565 30.037 1.00 60.47 196 ASN A N 1
ATOM 1435 C CA . ASN A 1 196 ? -19.930 9.344 29.088 1.00 60.47 196 ASN A CA 1
ATOM 1436 C C . ASN A 1 196 ? -18.414 9.363 29.392 1.00 60.47 196 ASN A C 1
ATOM 1438 O O . ASN A 1 196 ? -17.701 10.262 28.946 1.00 60.47 196 ASN A O 1
ATOM 1442 N N . GLN A 1 197 ? -17.911 8.395 30.162 1.00 63.47 197 GLN A N 1
ATOM 1443 C CA . GLN A 1 197 ? -16.524 8.340 30.604 1.00 63.47 197 GLN A CA 1
ATOM 1444 C C . GLN A 1 197 ? -15.713 7.280 29.848 1.00 63.47 197 GLN A C 1
ATOM 1446 O O . GLN A 1 197 ? -16.253 6.250 29.430 1.00 63.47 197 GLN A O 1
ATOM 1451 N N . PRO A 1 198 ? -14.396 7.495 29.701 1.00 62.62 198 PRO A N 1
ATOM 1452 C CA . PRO A 1 198 ? -13.537 6.574 28.975 1.00 62.62 198 PRO A CA 1
ATOM 1453 C C . PRO A 1 198 ? -13.346 5.194 29.653 1.00 62.62 198 PRO A C 1
ATOM 1455 O O . PRO A 1 198 ? -13.100 5.096 30.857 1.00 62.62 198 PRO A O 1
ATOM 1458 N N . LEU A 1 199 ? -13.355 4.113 28.862 1.00 66.31 199 LEU A N 1
ATOM 1459 C CA . LEU A 1 199 ? -13.084 2.728 29.279 1.00 66.31 199 LEU A CA 1
ATOM 1460 C C . LEU A 1 199 ? -11.609 2.461 29.621 1.00 66.31 199 LEU A C 1
ATOM 1462 O O . LEU A 1 199 ? -10.810 2.065 28.768 1.00 66.31 199 LEU A O 1
ATOM 1466 N N . GLN A 1 200 ? -11.231 2.604 30.889 1.00 60.88 200 GLN A N 1
ATOM 1467 C CA . GLN A 1 200 ? -9.878 2.252 31.329 1.00 60.88 200 GLN A CA 1
ATOM 1468 C C . GLN A 1 200 ? -9.685 0.727 31.395 1.00 60.88 200 GLN A C 1
ATOM 1470 O O . GLN A 1 200 ? -10.314 0.041 32.197 1.00 60.88 200 GLN A O 1
ATOM 1475 N N . GLY A 1 201 ? -8.777 0.192 30.569 1.00 56.53 201 GLY A N 1
ATOM 1476 C CA . GLY A 1 201 ? -8.298 -1.196 30.658 1.00 56.53 201 GLY A CA 1
ATOM 1477 C C . GLY A 1 201 ? -9.203 -2.272 30.044 1.00 56.53 201 GLY A C 1
ATOM 1478 O O . GLY A 1 201 ? -8.833 -3.448 30.059 1.00 56.53 201 GLY A O 1
ATOM 1479 N N . TRP A 1 202 ? -10.353 -1.900 29.468 1.00 65.56 202 TRP A N 1
ATOM 1480 C CA . TRP A 1 202 ? -11.243 -2.851 28.789 1.00 65.56 202 TRP A CA 1
ATOM 1481 C C . TRP A 1 202 ? -10.623 -3.437 27.518 1.00 65.56 202 TRP A C 1
ATOM 1483 O O . TRP A 1 202 ? -10.696 -4.638 27.296 1.00 65.56 202 TRP A O 1
ATOM 1493 N N . VAL A 1 203 ? -9.962 -2.625 26.696 1.00 64.62 203 VAL A N 1
ATOM 1494 C CA . VAL A 1 203 ? -9.395 -3.106 25.426 1.00 64.62 203 VAL A CA 1
ATOM 1495 C C . VAL A 1 203 ? -8.356 -4.206 25.656 1.00 64.62 203 VAL A C 1
ATOM 1497 O O . VAL A 1 203 ? -8.409 -5.263 25.029 1.00 64.62 203 VAL A O 1
ATOM 1500 N N . ALA A 1 204 ? -7.477 -4.006 26.643 1.00 62.31 204 ALA A N 1
ATOM 1501 C CA . ALA A 1 204 ? -6.513 -5.014 27.079 1.00 62.31 204 ALA A CA 1
ATOM 1502 C C . ALA A 1 204 ? -7.188 -6.294 27.619 1.00 62.31 204 ALA A C 1
ATOM 1504 O O . ALA A 1 204 ? -6.593 -7.366 27.585 1.00 62.31 204 ALA A O 1
ATOM 1505 N N . ALA A 1 205 ? -8.433 -6.204 28.106 1.00 59.59 205 ALA A N 1
ATOM 1506 C CA . ALA A 1 205 ? -9.223 -7.339 28.588 1.00 59.59 205 ALA A CA 1
ATOM 1507 C C . ALA A 1 205 ? -9.735 -8.269 27.516 1.00 59.59 205 ALA A C 1
ATOM 1509 O O . ALA A 1 205 ? -9.928 -9.453 27.783 1.00 59.59 205 ALA A O 1
ATOM 1510 N N . GLN A 1 206 ? -10.006 -7.708 26.350 1.00 64.56 206 GLN A N 1
ATOM 1511 C CA . GLN A 1 206 ? -10.620 -8.428 25.251 1.00 64.56 206 GLN A CA 1
ATOM 1512 C C . GLN A 1 206 ? -9.574 -9.015 24.309 1.00 64.56 206 GLN A C 1
ATOM 1514 O O . GLN A 1 206 ? -9.937 -9.541 23.267 1.00 64.56 206 GLN A O 1
ATOM 1519 N N . HIS A 1 207 ? -8.280 -8.887 24.640 1.00 66.69 207 HIS A N 1
ATOM 1520 C CA . HIS A 1 207 ? -7.174 -9.278 23.763 1.00 66.69 207 HIS A CA 1
ATOM 1521 C C . HIS A 1 207 ? -7.327 -8.714 22.339 1.00 66.69 207 HIS A C 1
ATOM 1523 O O . HIS A 1 207 ? -6.852 -9.303 21.370 1.00 66.69 207 HIS A O 1
ATOM 1529 N N . LEU A 1 208 ? -8.004 -7.566 22.214 1.00 71.44 208 LEU A N 1
ATOM 1530 C CA . LEU A 1 208 ? -8.236 -6.926 20.931 1.00 71.44 208 LEU A CA 1
ATOM 1531 C C . LEU A 1 208 ? -6.893 -6.467 20.388 1.00 71.44 208 LEU A C 1
ATOM 1533 O O . LEU A 1 208 ? -6.211 -5.647 21.002 1.00 71.44 208 LEU A O 1
ATOM 1537 N N . SER A 1 209 ? -6.520 -7.001 19.230 1.00 75.56 209 SER A N 1
ATOM 1538 C CA . SER A 1 209 ? -5.358 -6.519 18.504 1.00 75.56 209 SER A CA 1
ATOM 1539 C C . SER A 1 209 ? -5.748 -5.294 17.685 1.00 75.56 209 SER A C 1
ATOM 1541 O O . SER A 1 209 ? -6.655 -5.343 16.853 1.00 75.56 209 SER A O 1
ATOM 1543 N N . GLY A 1 210 ? -5.038 -4.189 17.911 1.00 79.19 210 GLY A N 1
ATOM 1544 C CA . GLY A 1 210 ? -5.117 -3.002 17.063 1.00 79.19 210 GLY A CA 1
ATOM 1545 C C . GLY A 1 210 ? -4.340 -3.172 15.758 1.00 79.19 210 GLY A C 1
ATOM 1546 O O . GLY A 1 210 ? -4.366 -2.281 14.919 1.00 79.19 210 GLY A O 1
ATOM 1547 N N . GLN A 1 211 ? -3.623 -4.280 15.571 1.00 86.88 211 GLN A N 1
ATOM 1548 C CA . GLN A 1 211 ? -2.758 -4.486 14.417 1.00 86.88 211 GLN A CA 1
ATOM 1549 C C . GLN A 1 211 ? -3.573 -4.574 13.125 1.00 86.88 211 GLN A C 1
ATOM 1551 O O . GLN A 1 211 ? -4.465 -5.404 13.004 1.00 86.88 211 GLN A O 1
ATOM 1556 N N . ILE A 1 212 ? -3.251 -3.733 12.151 1.00 91.19 212 ILE A N 1
ATOM 1557 C CA . ILE A 1 212 ? -3.823 -3.773 10.800 1.00 91.19 212 ILE A CA 1
ATOM 1558 C C . ILE A 1 212 ? -2.918 -4.587 9.873 1.00 91.19 212 ILE A C 1
ATOM 1560 O O . ILE A 1 212 ? -3.402 -5.342 9.030 1.00 91.19 212 ILE A O 1
ATOM 1564 N N . GLY A 1 213 ? -1.605 -4.450 10.050 1.00 90.50 213 GLY A N 1
ATOM 1565 C CA . GLY A 1 213 ? -0.624 -5.201 9.291 1.00 90.50 213 GLY A CA 1
ATOM 1566 C C . GLY A 1 213 ? 0.784 -5.089 9.855 1.00 90.50 213 GLY A C 1
ATOM 1567 O O . GLY A 1 213 ? 1.041 -4.361 10.815 1.00 90.50 213 GLY A O 1
ATOM 1568 N N . MET A 1 214 ? 1.703 -5.835 9.260 1.00 91.56 214 MET A N 1
ATOM 1569 C CA . MET A 1 214 ? 3.123 -5.796 9.581 1.00 91.56 214 MET A CA 1
ATOM 1570 C C . MET A 1 214 ? 3.944 -5.910 8.306 1.00 91.56 214 MET A C 1
ATOM 1572 O O . MET A 1 214 ? 3.622 -6.712 7.437 1.00 91.56 214 MET A O 1
ATOM 1576 N N . ILE A 1 215 ? 5.019 -5.134 8.222 1.00 90.75 215 ILE A N 1
ATOM 1577 C CA . ILE A 1 215 ? 6.041 -5.276 7.188 1.00 90.75 215 ILE A CA 1
ATOM 1578 C C . ILE A 1 215 ? 7.266 -5.915 7.833 1.00 90.75 215 ILE A C 1
ATOM 1580 O O . ILE A 1 215 ? 7.936 -5.289 8.661 1.00 90.75 215 ILE A O 1
ATOM 1584 N N . ALA A 1 216 ? 7.538 -7.168 7.486 1.00 87.75 216 ALA A N 1
ATOM 1585 C CA . ALA A 1 216 ? 8.719 -7.880 7.942 1.00 87.75 216 ALA A CA 1
ATOM 1586 C C . ALA A 1 216 ? 9.988 -7.280 7.317 1.00 87.75 216 ALA A C 1
ATOM 1588 O O . ALA A 1 216 ? 10.011 -6.908 6.146 1.00 87.75 216 ALA A O 1
ATOM 1589 N N . LEU A 1 217 ? 11.066 -7.207 8.098 1.00 81.75 217 LEU A N 1
ATOM 1590 C CA . LEU A 1 217 ? 12.411 -6.939 7.598 1.00 81.75 217 LEU A CA 1
ATOM 1591 C C . LEU A 1 217 ? 13.199 -8.249 7.684 1.00 81.75 217 LEU A C 1
ATOM 1593 O O . LEU A 1 217 ? 13.762 -8.543 8.739 1.00 81.75 217 LEU A O 1
ATOM 1597 N N . PRO A 1 218 ? 13.189 -9.078 6.626 1.00 67.88 218 PRO A N 1
ATOM 1598 C CA . PRO A 1 218 ? 13.806 -10.394 6.676 1.00 67.88 218 PRO A CA 1
ATOM 1599 C C . PRO A 1 218 ? 15.318 -10.302 6.901 1.00 67.88 218 PRO A C 1
ATOM 1601 O O . PRO A 1 218 ? 16.039 -9.642 6.149 1.00 67.88 218 PRO A O 1
ATOM 1604 N N . ASP A 1 219 ? 15.805 -11.030 7.904 1.00 63.25 219 ASP A N 1
ATOM 1605 C CA . ASP A 1 219 ? 17.235 -11.171 8.158 1.00 63.25 219 ASP A CA 1
ATOM 1606 C C . ASP A 1 219 ? 17.905 -11.942 7.007 1.00 63.25 219 ASP A C 1
ATOM 1608 O O . ASP A 1 219 ? 17.455 -13.009 6.587 1.00 63.25 219 ASP A O 1
ATOM 1612 N N . GLY A 1 220 ? 19.000 -11.398 6.472 1.00 61.00 220 GLY A N 1
ATOM 1613 C CA . GLY A 1 220 ? 19.835 -12.073 5.469 1.00 61.00 220 GLY A CA 1
ATOM 1614 C C . GLY A 1 220 ? 19.416 -11.902 4.003 1.00 61.00 220 GLY A C 1
ATOM 1615 O O . GLY A 1 220 ? 20.193 -12.275 3.122 1.00 61.00 220 GLY A O 1
ATOM 1616 N N . ARG A 1 221 ? 18.263 -11.287 3.701 1.00 63.69 221 ARG A N 1
ATOM 1617 C CA . ARG A 1 221 ? 18.019 -10.725 2.360 1.00 63.69 221 ARG A CA 1
ATOM 1618 C C . ARG A 1 221 ? 18.705 -9.358 2.305 1.00 63.69 221 ARG A C 1
ATOM 1620 O O . ARG A 1 221 ? 18.409 -8.484 3.113 1.00 63.69 221 ARG A O 1
ATOM 1627 N N . GLY A 1 222 ? 19.675 -9.185 1.404 1.00 61.22 222 GLY A N 1
ATOM 1628 C CA . GLY A 1 222 ? 20.313 -7.880 1.199 1.00 61.22 222 GLY A CA 1
ATOM 1629 C C . GLY A 1 222 ? 19.272 -6.805 0.843 1.00 61.22 222 GLY A C 1
ATOM 1630 O O . GLY A 1 222 ? 18.220 -7.152 0.301 1.00 61.22 222 GLY A O 1
ATOM 1631 N N . PRO A 1 223 ? 19.531 -5.517 1.137 1.00 68.25 223 PRO A N 1
ATOM 1632 C CA . PRO A 1 223 ? 18.588 -4.451 0.824 1.00 68.25 223 PRO A CA 1
ATOM 1633 C C . PRO A 1 223 ? 18.290 -4.429 -0.679 1.00 68.25 223 PRO A C 1
ATOM 1635 O O . PRO A 1 223 ? 19.195 -4.449 -1.514 1.00 68.25 223 PRO A O 1
ATOM 1638 N N . THR A 1 224 ? 17.007 -4.397 -1.010 1.00 76.69 224 THR A N 1
ATOM 1639 C CA . THR A 1 224 ? 16.493 -4.201 -2.366 1.00 76.69 224 THR A CA 1
ATOM 1640 C C . THR A 1 224 ? 16.113 -2.736 -2.571 1.00 76.69 224 THR A C 1
ATOM 1642 O O . THR A 1 224 ? 16.088 -1.951 -1.623 1.00 76.69 224 THR A O 1
ATOM 1645 N N . VAL A 1 225 ? 15.759 -2.375 -3.809 1.00 80.94 225 VAL A N 1
ATOM 1646 C CA . VAL A 1 225 ? 15.297 -1.023 -4.176 1.00 80.94 225 VAL A CA 1
ATOM 1647 C C . VAL A 1 225 ? 14.121 -0.538 -3.312 1.00 80.94 225 VAL A C 1
ATOM 1649 O O . VAL A 1 225 ? 14.006 0.660 -3.088 1.00 80.94 225 VAL A O 1
ATOM 1652 N N . LEU A 1 226 ? 13.277 -1.447 -2.806 1.00 86.69 226 LEU A N 1
ATOM 1653 C CA . LEU A 1 226 ? 12.098 -1.121 -1.995 1.00 86.69 226 LEU A CA 1
ATOM 1654 C C . LEU A 1 226 ? 12.206 -1.569 -0.533 1.00 86.69 226 LEU A C 1
ATOM 1656 O O . LEU A 1 226 ? 11.209 -1.551 0.181 1.00 86.69 226 LEU A O 1
ATOM 1660 N N . THR A 1 227 ? 13.384 -1.979 -0.056 1.00 85.50 227 THR A N 1
ATOM 1661 C CA . THR A 1 227 ? 13.519 -2.371 1.353 1.00 85.50 227 THR A CA 1
ATOM 1662 C C . THR A 1 227 ? 13.226 -1.166 2.259 1.00 85.50 227 THR A C 1
ATOM 1664 O O . THR A 1 227 ? 13.960 -0.175 2.210 1.00 85.50 227 THR A O 1
ATOM 1667 N N . PRO A 1 228 ? 12.174 -1.226 3.096 1.00 85.81 228 PRO A N 1
ATOM 1668 C CA . PRO A 1 228 ? 11.727 -0.067 3.845 1.00 85.81 228 PRO A CA 1
ATOM 1669 C C . PRO A 1 228 ? 12.650 0.191 5.032 1.00 85.81 228 PRO A C 1
ATOM 1671 O O . PRO A 1 228 ? 13.029 -0.707 5.781 1.00 85.81 228 PRO A O 1
ATOM 1674 N N . THR A 1 229 ? 12.990 1.457 5.228 1.00 83.56 229 THR A N 1
ATOM 1675 C CA . THR A 1 229 ? 13.797 1.946 6.358 1.00 83.56 229 THR A CA 1
ATOM 1676 C C . THR A 1 229 ? 12.984 2.831 7.294 1.00 83.56 229 THR A C 1
ATOM 1678 O O . THR A 1 229 ? 13.315 2.964 8.472 1.00 83.56 229 THR A O 1
ATOM 1681 N N . THR A 1 230 ? 11.893 3.390 6.778 1.00 87.44 230 THR A N 1
ATOM 1682 C CA . THR A 1 230 ? 10.899 4.166 7.504 1.00 87.44 230 THR A CA 1
ATOM 1683 C C . THR A 1 230 ? 9.513 3.754 7.026 1.00 87.44 230 THR A C 1
ATOM 1685 O O . THR A 1 230 ? 9.313 3.436 5.850 1.00 87.44 230 THR A O 1
ATOM 1688 N N . VAL A 1 231 ? 8.554 3.759 7.950 1.00 90.75 231 VAL A N 1
ATOM 1689 C CA . VAL A 1 231 ? 7.139 3.528 7.660 1.00 90.75 231 VAL A CA 1
ATOM 1690 C C . VAL A 1 231 ? 6.331 4.582 8.393 1.00 90.75 231 VAL A C 1
ATOM 1692 O O . VAL A 1 231 ? 6.599 4.877 9.558 1.00 90.75 231 VAL A O 1
ATOM 1695 N N . SER A 1 232 ? 5.346 5.149 7.710 1.00 91.75 232 SER A N 1
ATOM 1696 C CA . SER A 1 232 ? 4.341 6.010 8.317 1.00 91.75 232 SER A CA 1
ATOM 1697 C C . SER A 1 232 ? 2.957 5.564 7.880 1.00 91.75 232 SER A C 1
ATOM 1699 O O . SER A 1 232 ? 2.798 4.938 6.833 1.00 91.75 232 SER A O 1
ATOM 1701 N N . ALA A 1 233 ? 1.955 5.862 8.696 1.00 93.31 233 ALA A N 1
ATOM 1702 C CA . ALA A 1 233 ? 0.577 5.567 8.368 1.00 93.31 233 ALA A CA 1
ATOM 1703 C C . ALA A 1 233 ? -0.339 6.696 8.836 1.00 93.31 233 ALA A C 1
ATOM 1705 O O . ALA A 1 233 ? -0.105 7.301 9.883 1.00 93.31 233 ALA A O 1
ATOM 1706 N N . ARG A 1 234 ? -1.384 6.971 8.056 1.00 93.19 234 ARG A N 1
ATOM 1707 C CA . ARG A 1 234 ? -2.401 7.978 8.377 1.00 93.19 234 ARG A CA 1
ATOM 1708 C C . ARG A 1 234 ? -3.746 7.623 7.781 1.00 93.19 234 ARG A C 1
ATOM 1710 O O . ARG A 1 234 ? -3.810 6.977 6.740 1.00 93.19 234 ARG A O 1
ATOM 1717 N N . VAL A 1 235 ? -4.809 8.152 8.371 1.00 95.31 235 VAL A N 1
ATOM 1718 C CA . VAL A 1 235 ? -6.076 8.306 7.652 1.00 95.31 235 VAL A CA 1
ATOM 1719 C C . VAL A 1 235 ? -6.074 9.654 6.945 1.00 95.31 235 VAL A C 1
ATOM 1721 O O . VAL A 1 235 ? -5.712 10.662 7.550 1.00 95.31 235 VAL A O 1
ATOM 1724 N N . ALA A 1 236 ? -6.437 9.675 5.669 1.00 93.12 236 ALA A N 1
ATOM 1725 C CA . ALA A 1 236 ? -6.469 10.884 4.857 1.00 93.12 236 ALA A CA 1
ATOM 1726 C C . ALA A 1 236 ? -7.674 10.883 3.913 1.00 93.12 236 ALA A C 1
ATOM 1728 O O . ALA A 1 236 ? -8.256 9.837 3.636 1.00 93.12 236 ALA A O 1
ATOM 1729 N N . THR A 1 237 ? -8.027 12.062 3.410 1.00 90.88 237 THR A N 1
ATOM 1730 C CA . THR A 1 237 ? -8.996 12.213 2.323 1.00 90.88 237 THR A CA 1
ATOM 1731 C C . THR A 1 237 ? -8.239 12.124 1.004 1.00 90.88 237 THR A C 1
ATOM 1733 O O . THR A 1 237 ? -7.359 12.949 0.751 1.00 90.88 237 THR A O 1
ATOM 1736 N N . ALA A 1 238 ? -8.547 11.123 0.183 1.00 82.69 238 ALA A N 1
ATOM 1737 C CA . ALA A 1 238 ? -8.028 11.033 -1.174 1.00 82.69 238 ALA A CA 1
ATOM 1738 C C . ALA A 1 238 ? -8.590 12.176 -2.042 1.00 82.69 238 ALA A C 1
ATOM 1740 O O . ALA A 1 238 ? -9.524 12.886 -1.664 1.00 82.69 238 ALA A O 1
ATOM 1741 N N . SER A 1 239 ? -7.999 12.396 -3.217 1.00 71.81 239 SER A N 1
ATOM 1742 C CA . SER A 1 239 ? -8.385 13.491 -4.122 1.00 71.81 239 SER A CA 1
ATOM 1743 C C . SER A 1 239 ? -9.823 13.396 -4.647 1.00 71.81 239 SER A C 1
ATOM 1745 O O . SER A 1 239 ? -10.373 14.398 -5.094 1.00 71.81 239 SER A O 1
ATOM 1747 N N . ASP A 1 240 ? -10.411 12.203 -4.607 1.00 73.38 240 ASP A N 1
ATOM 1748 C CA . ASP A 1 240 ? -11.812 11.906 -4.932 1.00 73.38 240 ASP A CA 1
ATOM 1749 C C . ASP A 1 240 ? -12.785 12.223 -3.773 1.00 73.38 240 ASP A C 1
ATOM 1751 O O . ASP A 1 240 ? -14.002 12.122 -3.928 1.00 73.38 240 ASP A O 1
ATOM 1755 N N . GLY A 1 241 ? -12.267 12.631 -2.609 1.00 83.12 241 GLY A N 1
ATOM 1756 C CA . GLY A 1 241 ? -13.040 12.912 -1.402 1.00 83.12 241 GLY A CA 1
ATOM 1757 C C . GLY A 1 241 ? -13.279 11.697 -0.500 1.00 83.12 241 GLY A C 1
ATOM 1758 O O . GLY A 1 241 ? -13.843 11.862 0.583 1.00 83.12 241 GLY A O 1
ATOM 1759 N N . GLN A 1 242 ? -12.855 10.493 -0.895 1.00 87.69 242 GLN A N 1
ATOM 1760 C CA . GLN A 1 242 ? -13.039 9.287 -0.094 1.00 87.69 242 GLN A CA 1
ATOM 1761 C C . GLN A 1 242 ? -11.964 9.167 0.992 1.00 87.69 242 GLN A C 1
ATOM 1763 O O . GLN A 1 242 ? -10.788 9.462 0.758 1.00 87.69 242 GLN A O 1
ATOM 1768 N N . PRO A 1 243 ? -12.326 8.720 2.205 1.00 93.25 243 PRO A N 1
ATOM 1769 C CA . PRO A 1 243 ? -11.347 8.483 3.245 1.00 93.25 243 PRO A CA 1
ATOM 1770 C C . PRO A 1 243 ? -10.605 7.163 2.990 1.00 93.25 243 PRO A C 1
ATOM 1772 O O . PRO A 1 243 ? -11.213 6.122 2.728 1.00 93.25 243 PRO A O 1
ATOM 1775 N N . VAL A 1 244 ? -9.281 7.201 3.119 1.00 95.06 244 VAL A N 1
ATOM 1776 C CA . VAL A 1 244 ? -8.384 6.054 2.932 1.00 95.06 244 VAL A CA 1
ATOM 1777 C C . VAL A 1 244 ? -7.379 5.959 4.075 1.00 95.06 244 VAL A C 1
ATOM 1779 O O . VAL A 1 244 ? -6.965 6.968 4.651 1.00 95.06 244 VAL A O 1
ATOM 1782 N N . LEU A 1 245 ? -6.967 4.735 4.399 1.00 96.19 245 LEU A N 1
ATOM 1783 C CA . LEU A 1 245 ? -5.796 4.489 5.235 1.00 96.19 245 LEU A CA 1
ATOM 1784 C C . LEU A 1 245 ? -4.574 4.414 4.318 1.00 96.19 245 LEU A C 1
ATOM 1786 O O . LEU A 1 245 ? -4.489 3.517 3.485 1.00 96.19 245 LEU A O 1
ATOM 1790 N N . GLN A 1 246 ? -3.642 5.350 4.468 1.00 94.81 246 GLN A N 1
ATOM 1791 C CA . GLN A 1 246 ? -2.401 5.396 3.701 1.00 94.81 246 GLN A CA 1
ATOM 1792 C C . GLN A 1 246 ? -1.263 4.827 4.534 1.00 94.81 246 GLN A C 1
ATOM 1794 O O . GLN A 1 246 ? -1.055 5.266 5.664 1.00 94.81 246 GLN A O 1
ATOM 1799 N N . ILE A 1 247 ? -0.513 3.895 3.960 1.00 94.56 247 ILE A N 1
ATOM 1800 C CA . ILE A 1 247 ? 0.732 3.357 4.503 1.00 94.56 247 ILE A CA 1
ATOM 1801 C C . ILE A 1 247 ? 1.845 3.769 3.544 1.00 94.56 247 ILE A C 1
ATOM 1803 O O . ILE A 1 247 ? 1.817 3.410 2.369 1.00 94.56 247 ILE A O 1
ATOM 1807 N N . LEU A 1 248 ? 2.810 4.541 4.035 1.00 93.19 248 LEU A N 1
ATOM 1808 C CA . LEU A 1 248 ? 3.931 5.052 3.256 1.00 93.19 248 LEU A CA 1
ATOM 1809 C C . LEU A 1 248 ? 5.224 4.374 3.700 1.00 93.19 248 LEU A C 1
ATOM 1811 O O . LEU A 1 248 ? 5.457 4.218 4.901 1.00 93.19 248 LEU A O 1
ATOM 1815 N N . THR A 1 249 ? 6.080 4.011 2.745 1.00 91.50 249 THR A N 1
ATOM 1816 C CA . THR A 1 249 ? 7.393 3.413 3.026 1.00 91.50 249 THR A CA 1
ATOM 1817 C C . THR A 1 249 ? 8.512 4.157 2.306 1.00 91.50 249 THR A C 1
ATOM 1819 O O . THR A 1 249 ? 8.355 4.513 1.136 1.00 91.50 249 THR A O 1
ATOM 1822 N N . GLY A 1 250 ? 9.634 4.393 2.990 1.00 85.69 250 GLY A N 1
ATOM 1823 C CA . GLY A 1 250 ? 10.802 5.086 2.432 1.00 85.69 250 GLY A CA 1
ATOM 1824 C C . GLY A 1 250 ? 12.123 4.353 2.695 1.00 85.69 250 GLY A C 1
ATOM 1825 O O . GLY A 1 250 ? 12.277 3.672 3.712 1.00 85.69 250 GLY A O 1
ATOM 1826 N N . ALA A 1 251 ? 13.095 4.496 1.793 1.00 68.25 251 ALA A N 1
ATOM 1827 C CA . ALA A 1 251 ? 14.299 3.660 1.700 1.00 68.25 251 ALA A CA 1
ATOM 1828 C C . ALA A 1 251 ? 15.599 4.294 2.237 1.00 68.25 251 ALA A C 1
ATOM 1830 O O . ALA A 1 251 ? 16.668 3.694 2.127 1.00 68.25 251 ALA A O 1
ATOM 1831 N N . SER A 1 252 ? 15.569 5.490 2.830 1.00 57.78 252 SER A N 1
ATOM 1832 C CA . SER A 1 252 ? 16.806 6.146 3.290 1.00 57.78 252 SER A CA 1
ATOM 1833 C C . SER A 1 252 ? 17.153 5.832 4.751 1.00 57.78 252 SER A C 1
ATOM 1835 O O . SER A 1 252 ? 16.750 6.538 5.677 1.00 57.78 252 SER A O 1
ATOM 1837 N N . PHE A 1 253 ? 17.973 4.797 4.960 1.00 51.91 253 PHE A N 1
ATOM 1838 C CA . PHE A 1 253 ? 18.534 4.469 6.274 1.00 51.91 253 PHE A CA 1
ATOM 1839 C C . PHE A 1 253 ? 19.365 5.645 6.816 1.00 51.91 253 PHE A C 1
ATOM 1841 O O . PHE A 1 253 ? 20.311 6.094 6.172 1.00 51.91 253 PHE A O 1
ATOM 1848 N N . GLY A 1 254 ? 19.017 6.143 8.005 1.00 50.25 254 GLY A N 1
ATOM 1849 C CA . GLY A 1 254 ? 19.703 7.272 8.648 1.00 50.25 254 GLY A CA 1
ATOM 1850 C C . GLY A 1 254 ? 19.245 8.664 8.192 1.00 50.25 254 GLY A C 1
ATOM 1851 O O . GLY A 1 254 ? 19.715 9.653 8.752 1.00 50.25 254 GLY A O 1
ATOM 1852 N N . ALA A 1 255 ? 18.320 8.764 7.232 1.00 61.25 255 ALA A N 1
ATOM 1853 C CA . ALA A 1 255 ? 17.655 10.025 6.915 1.00 61.25 255 ALA A CA 1
ATOM 1854 C C . ALA A 1 255 ? 16.505 10.303 7.896 1.00 61.25 255 ALA A C 1
ATOM 1856 O O . ALA A 1 255 ? 15.922 9.386 8.479 1.00 61.25 255 ALA A O 1
ATOM 1857 N N . ALA A 1 256 ? 16.165 11.582 8.068 1.00 65.94 256 ALA A N 1
ATOM 1858 C CA . ALA A 1 256 ? 14.944 11.958 8.769 1.00 65.94 256 ALA A CA 1
ATOM 1859 C C . ALA A 1 256 ? 13.722 11.374 8.041 1.00 65.94 256 ALA A C 1
ATOM 1861 O O . ALA A 1 256 ? 13.707 11.305 6.810 1.00 65.94 256 ALA A O 1
ATOM 1862 N N . VAL A 1 257 ? 12.698 10.968 8.800 1.00 72.50 257 VAL A N 1
ATOM 1863 C CA . VAL A 1 257 ? 11.422 10.520 8.225 1.00 72.50 257 VAL A CA 1
ATOM 1864 C C . VAL A 1 257 ? 10.882 11.644 7.330 1.00 72.50 257 VAL A C 1
ATOM 1866 O O . VAL A 1 257 ? 10.771 12.775 7.816 1.00 72.50 257 VAL A O 1
ATOM 1869 N N . PRO A 1 258 ? 10.572 11.376 6.047 1.00 77.06 258 PRO A N 1
ATOM 1870 C CA . PRO A 1 258 ? 10.054 12.408 5.161 1.00 77.06 258 PRO A CA 1
ATOM 1871 C C . PRO A 1 258 ? 8.748 12.990 5.708 1.00 77.06 258 PRO A C 1
ATOM 1873 O O . PRO A 1 258 ? 7.962 12.298 6.361 1.00 77.06 258 PRO A O 1
ATOM 1876 N N . ALA A 1 259 ? 8.487 14.267 5.429 1.00 77.88 259 ALA A N 1
ATOM 1877 C CA . ALA A 1 259 ? 7.184 14.841 5.738 1.00 77.88 259 ALA A CA 1
ATOM 1878 C C . ALA A 1 259 ? 6.098 14.084 4.951 1.00 77.88 259 ALA A C 1
ATOM 1880 O O . ALA A 1 259 ? 6.293 13.728 3.792 1.00 77.88 259 ALA A O 1
ATOM 1881 N N . MET A 1 260 ? 4.933 13.840 5.555 1.00 73.19 260 MET A N 1
ATOM 1882 C CA . MET A 1 260 ? 3.869 13.072 4.888 1.00 73.19 260 MET A CA 1
ATOM 1883 C C . MET A 1 260 ? 3.203 13.802 3.707 1.00 73.19 260 MET A C 1
ATOM 1885 O O . MET A 1 260 ? 2.405 13.195 2.995 1.00 73.19 260 MET A O 1
ATOM 1889 N N . GLY A 1 261 ? 3.512 15.086 3.493 1.00 77.75 261 GLY A N 1
ATOM 1890 C CA . GLY A 1 261 ? 3.007 15.873 2.366 1.00 77.75 261 GLY A CA 1
ATOM 1891 C C . GLY A 1 261 ? 1.478 15.861 2.232 1.00 77.75 261 GLY A C 1
ATOM 1892 O O . GLY A 1 261 ? 0.746 15.527 3.173 1.00 77.75 261 GLY A O 1
ATOM 1893 N N . ALA A 1 262 ? 0.992 16.217 1.042 1.00 83.94 262 ALA A N 1
ATOM 1894 C CA . ALA A 1 262 ? -0.418 16.074 0.687 1.00 83.94 262 ALA A CA 1
ATOM 1895 C C . ALA A 1 262 ? -0.828 14.584 0.616 1.00 83.94 262 ALA A C 1
ATOM 1897 O O . ALA A 1 262 ? 0.025 13.729 0.361 1.00 83.94 262 ALA A O 1
ATOM 1898 N N . PRO A 1 263 ? -2.111 14.247 0.850 1.00 85.88 263 PRO A N 1
ATOM 1899 C CA . PRO A 1 263 ? -2.638 12.905 0.617 1.00 85.88 263 PRO A CA 1
ATOM 1900 C C . PRO A 1 263 ? -2.361 12.421 -0.803 1.00 85.88 263 PRO A C 1
ATOM 1902 O O . PRO A 1 263 ? -2.639 13.137 -1.766 1.00 85.88 263 PRO A O 1
ATOM 1905 N N . ALA A 1 264 ? -1.845 11.197 -0.931 1.00 86.88 264 ALA A N 1
ATOM 1906 C CA . ALA A 1 264 ? -1.755 10.560 -2.237 1.00 86.88 264 ALA A CA 1
ATOM 1907 C C . ALA A 1 264 ? -3.177 10.248 -2.742 1.00 86.88 264 ALA A C 1
ATOM 1909 O O . ALA A 1 264 ? -4.040 9.874 -1.936 1.00 86.88 264 ALA A O 1
ATOM 1910 N N . PRO A 1 265 ? -3.442 10.404 -4.044 1.00 86.94 265 PRO A N 1
ATOM 1911 C CA . PRO A 1 265 ? -4.743 10.108 -4.620 1.00 86.94 265 PRO A CA 1
ATOM 1912 C C . PRO A 1 265 ? -4.993 8.586 -4.599 1.00 86.94 265 PRO A C 1
ATOM 1914 O O . PRO A 1 265 ? -4.056 7.796 -4.501 1.00 86.94 265 PRO A O 1
ATOM 1917 N N . SER A 1 266 ? -6.251 8.156 -4.665 1.00 86.69 266 SER A N 1
ATOM 1918 C CA . SER A 1 266 ? -6.627 6.739 -4.749 1.00 86.69 266 SER A CA 1
ATOM 1919 C C . SER A 1 266 ? -7.614 6.560 -5.902 1.00 86.69 266 SER A C 1
ATOM 1921 O O . SER A 1 266 ? -8.443 7.441 -6.105 1.00 86.69 266 SER A O 1
ATOM 1923 N N . PRO A 1 267 ? -7.533 5.477 -6.687 1.00 84.06 267 PRO A N 1
ATOM 1924 C CA . PRO A 1 267 ? -8.601 5.105 -7.596 1.00 84.06 267 PRO A CA 1
ATOM 1925 C C . PRO A 1 267 ? -9.775 4.497 -6.816 1.00 84.06 267 PRO A C 1
ATOM 1927 O O . PRO A 1 267 ? -9.578 3.746 -5.855 1.00 84.06 267 PRO A O 1
ATOM 1930 N N . ASP A 1 268 ? -10.991 4.797 -7.266 1.00 74.00 268 ASP A N 1
ATOM 1931 C CA . ASP A 1 268 ? -12.229 4.240 -6.723 1.00 74.00 268 ASP A CA 1
ATOM 1932 C C . ASP A 1 268 ? -12.369 2.728 -7.000 1.00 74.00 268 ASP A C 1
ATOM 1934 O O . ASP A 1 268 ? -11.737 2.166 -7.896 1.00 74.00 268 ASP A O 1
ATOM 1938 N N . ALA A 1 269 ? -13.278 2.081 -6.263 1.00 81.62 269 ALA A N 1
ATOM 1939 C CA . ALA A 1 269 ? -13.780 0.714 -6.479 1.00 81.62 269 ALA A CA 1
ATOM 1940 C C . ALA A 1 269 ? -12.826 -0.466 -6.195 1.00 81.62 269 ALA A C 1
ATOM 1942 O O . ALA A 1 269 ? -13.272 -1.611 -6.266 1.00 81.62 269 ALA A O 1
ATOM 1943 N N . HIS A 1 270 ? -11.573 -0.218 -5.813 1.00 90.81 270 HIS A N 1
ATOM 1944 C CA . HIS A 1 270 ? -10.638 -1.263 -5.377 1.00 90.81 270 HIS A CA 1
ATOM 1945 C C . HIS A 1 270 ? -10.479 -1.288 -3.850 1.00 90.81 270 HIS A C 1
ATOM 1947 O O . HIS A 1 270 ? -10.618 -0.264 -3.177 1.00 90.81 270 HIS A O 1
ATOM 1953 N N . ASP A 1 271 ? -10.160 -2.456 -3.283 1.00 94.31 271 ASP A N 1
ATOM 1954 C CA . ASP A 1 271 ? -9.897 -2.541 -1.841 1.00 94.31 271 ASP A CA 1
ATOM 1955 C C . ASP A 1 271 ? -8.573 -1.866 -1.486 1.00 94.31 271 ASP A C 1
ATOM 1957 O O . ASP A 1 271 ? -8.455 -1.252 -0.422 1.00 94.31 271 ASP A O 1
ATOM 1961 N N . PHE A 1 272 ? -7.593 -1.962 -2.388 1.00 95.12 272 PHE A N 1
ATOM 1962 C CA . PHE A 1 272 ? -6.319 -1.282 -2.254 1.00 95.12 272 PHE A CA 1
ATOM 1963 C C . PHE A 1 272 ? -5.818 -0.695 -3.575 1.00 95.12 272 PHE A C 1
ATOM 1965 O O . PHE A 1 272 ? -6.092 -1.203 -4.668 1.00 95.12 272 PHE A O 1
ATOM 1972 N N . SER A 1 273 ? -4.995 0.340 -3.443 1.00 94.81 273 SER A N 1
ATOM 1973 C CA . SER A 1 273 ? -4.148 0.847 -4.517 1.00 94.81 273 SER A CA 1
ATOM 1974 C C . SER A 1 273 ? -2.733 1.043 -4.008 1.00 94.81 273 SER A C 1
ATOM 1976 O O . SER A 1 273 ? -2.527 1.609 -2.937 1.00 94.81 273 SER A O 1
ATOM 1978 N N . LEU A 1 274 ? -1.765 0.640 -4.804 1.00 95.38 274 LEU A N 1
ATOM 1979 C CA . LEU A 1 274 ? -0.353 0.761 -4.537 1.00 95.38 274 LEU A CA 1
ATOM 1980 C C . LEU A 1 274 ? 0.278 1.650 -5.598 1.00 95.38 274 LEU A C 1
ATOM 1982 O O . LEU A 1 274 ? 0.161 1.362 -6.788 1.00 95.38 274 LEU A O 1
ATOM 1986 N N . MET A 1 275 ? 0.963 2.699 -5.167 1.00 95.19 275 MET A N 1
ATOM 1987 C CA . MET A 1 275 ? 1.754 3.552 -6.043 1.00 95.19 275 MET A CA 1
ATOM 1988 C C . MET A 1 275 ? 3.216 3.475 -5.630 1.00 95.19 275 MET A C 1
ATOM 1990 O O . MET A 1 275 ? 3.524 3.595 -4.445 1.00 95.19 275 MET A O 1
ATOM 1994 N N . VAL A 1 276 ? 4.106 3.274 -6.597 1.00 95.62 276 VAL A N 1
ATOM 1995 C CA . VAL A 1 276 ? 5.559 3.239 -6.390 1.00 95.62 276 VAL A CA 1
ATOM 1996 C C . VAL A 1 276 ? 6.181 4.396 -7.147 1.00 95.62 276 VAL A C 1
ATOM 1998 O O . VAL A 1 276 ? 5.903 4.568 -8.336 1.00 95.62 276 VAL A O 1
ATOM 2001 N N . SER A 1 277 ? 7.036 5.163 -6.471 1.00 94.50 277 SER A N 1
ATOM 2002 C CA . SER A 1 277 ? 7.609 6.386 -7.024 1.00 94.50 277 SER A CA 1
ATOM 2003 C C . SER A 1 277 ? 8.296 6.116 -8.359 1.00 94.50 277 SER A C 1
ATOM 2005 O O . SER A 1 277 ? 8.846 5.027 -8.583 1.00 94.50 277 SER A O 1
ATOM 2007 N N . SER A 1 278 ? 8.303 7.099 -9.260 1.00 95.25 278 SER A N 1
ATOM 2008 C CA . SER A 1 278 ? 9.003 6.947 -10.547 1.00 95.25 278 SER A CA 1
ATOM 2009 C C . SER A 1 278 ? 10.480 6.591 -10.334 1.00 95.25 278 SER A C 1
ATOM 2011 O O . SER A 1 278 ? 11.023 5.741 -11.039 1.00 95.25 278 SER A O 1
ATOM 2013 N N . LYS A 1 279 ? 11.117 7.145 -9.293 1.00 93.75 279 LYS A N 1
ATOM 2014 C CA . LYS A 1 279 ? 12.497 6.822 -8.903 1.00 93.75 279 LYS A CA 1
ATOM 2015 C C . LYS A 1 279 ? 12.679 5.333 -8.612 1.00 93.75 279 LYS A C 1
ATOM 2017 O O . LYS A 1 279 ? 13.529 4.686 -9.225 1.00 93.75 279 LYS A O 1
ATOM 2022 N N . ALA A 1 280 ? 11.898 4.790 -7.679 1.00 93.38 280 ALA A N 1
ATOM 2023 C CA . ALA A 1 280 ? 12.013 3.392 -7.284 1.00 93.38 280 ALA A CA 1
ATOM 2024 C C . ALA A 1 280 ? 11.594 2.454 -8.426 1.00 93.38 280 ALA A C 1
ATOM 2026 O O . ALA A 1 280 ? 12.251 1.443 -8.676 1.00 93.38 280 ALA A O 1
ATOM 2027 N N . THR A 1 281 ? 10.562 2.827 -9.184 1.00 95.31 281 THR A N 1
ATOM 2028 C CA . THR A 1 281 ? 10.103 2.081 -10.360 1.00 95.31 281 THR A CA 1
ATOM 2029 C C . THR A 1 281 ? 11.197 1.967 -11.421 1.00 95.31 281 THR A C 1
ATOM 2031 O O . THR A 1 281 ? 11.528 0.859 -11.844 1.00 95.31 281 THR A O 1
ATOM 2034 N N . MET A 1 282 ? 11.822 3.081 -11.815 1.00 95.94 282 MET A N 1
ATOM 2035 C CA . MET A 1 282 ? 12.881 3.070 -12.830 1.00 95.94 282 MET A CA 1
ATOM 2036 C C . MET A 1 282 ? 14.153 2.382 -12.336 1.00 95.94 282 MET A C 1
ATOM 2038 O O . MET A 1 282 ? 14.821 1.707 -13.118 1.00 95.94 282 MET A O 1
ATOM 2042 N N . ALA A 1 283 ? 14.466 2.471 -11.040 1.00 93.75 283 ALA A N 1
ATOM 2043 C CA . ALA A 1 283 ? 15.554 1.703 -10.441 1.00 93.75 283 ALA A CA 1
ATOM 2044 C C . ALA A 1 283 ? 15.286 0.185 -10.485 1.00 93.75 283 ALA A C 1
ATOM 2046 O O . ALA A 1 283 ? 16.191 -0.584 -10.816 1.00 93.75 283 ALA A O 1
ATOM 2047 N N . MET A 1 284 ? 14.049 -0.260 -10.223 1.00 94.25 284 MET A N 1
ATOM 2048 C CA . MET A 1 284 ? 13.660 -1.667 -10.385 1.00 94.25 284 MET A CA 1
ATOM 2049 C C . MET A 1 284 ? 13.731 -2.119 -11.846 1.00 94.25 284 MET A C 1
ATOM 2051 O O . MET A 1 284 ? 14.245 -3.204 -12.111 1.00 94.25 284 MET A O 1
ATOM 2055 N N . ILE A 1 285 ? 13.256 -1.300 -12.792 1.00 95.25 285 ILE A N 1
ATOM 2056 C CA . ILE A 1 285 ? 13.323 -1.607 -14.229 1.00 95.25 285 ILE A CA 1
ATOM 2057 C C . ILE A 1 285 ? 14.779 -1.729 -14.679 1.00 95.25 285 ILE A C 1
ATOM 2059 O O . ILE A 1 285 ? 15.141 -2.732 -15.288 1.00 95.25 285 ILE A O 1
ATOM 2063 N N . ALA A 1 286 ? 15.631 -0.762 -14.331 1.00 94.44 286 ALA A N 1
ATOM 2064 C CA . ALA A 1 286 ? 17.048 -0.800 -14.669 1.00 94.44 286 ALA A CA 1
ATOM 2065 C C . ALA A 1 286 ? 17.747 -2.017 -14.045 1.00 94.44 286 ALA A C 1
ATOM 2067 O O . ALA A 1 286 ? 18.479 -2.725 -14.733 1.00 94.44 286 ALA A O 1
ATOM 2068 N N . SER A 1 287 ? 17.488 -2.308 -12.765 1.00 92.12 287 SER A N 1
ATOM 2069 C CA . SER A 1 287 ? 18.041 -3.486 -12.089 1.00 92.12 287 SER A CA 1
ATOM 2070 C C . SER A 1 287 ? 17.602 -4.787 -12.764 1.00 92.12 287 SER A C 1
ATOM 2072 O O . SER A 1 287 ? 18.455 -5.619 -13.063 1.00 92.12 287 SER A O 1
ATOM 2074 N N . GLY A 1 288 ? 16.307 -4.938 -13.058 1.00 92.19 288 GLY A N 1
ATOM 2075 C CA . GLY A 1 288 ? 15.761 -6.119 -13.724 1.00 92.19 288 GLY A CA 1
ATOM 2076 C C . GLY A 1 288 ? 16.300 -6.300 -15.142 1.00 92.19 288 GLY A C 1
ATOM 2077 O O . GLY A 1 288 ? 16.714 -7.400 -15.496 1.00 92.19 288 GLY A O 1
ATOM 2078 N N . TYR A 1 289 ? 16.366 -5.222 -15.925 1.00 92.94 289 TYR A N 1
ATOM 2079 C CA . TYR A 1 289 ? 16.905 -5.237 -17.286 1.00 92.94 289 TYR A CA 1
ATOM 2080 C C . TYR A 1 289 ? 18.384 -5.636 -17.283 1.00 92.94 289 TYR A C 1
ATOM 2082 O O . TYR A 1 289 ? 18.828 -6.451 -18.085 1.00 92.94 289 TYR A O 1
ATOM 2090 N N . ASN A 1 290 ? 19.160 -5.109 -16.332 1.00 92.50 290 ASN A N 1
ATOM 2091 C CA . ASN A 1 290 ? 20.602 -5.328 -16.271 1.00 92.50 290 ASN A CA 1
ATOM 2092 C C . ASN A 1 290 ? 21.005 -6.766 -15.903 1.00 92.50 290 ASN A C 1
ATOM 2094 O O . ASN A 1 290 ? 22.169 -7.115 -16.125 1.00 92.50 290 ASN A O 1
ATOM 2098 N N . LEU A 1 291 ? 20.075 -7.589 -15.396 1.00 89.56 291 LEU A N 1
ATOM 2099 C CA . LEU A 1 291 ? 20.252 -9.042 -15.232 1.00 89.56 291 LEU A CA 1
ATOM 2100 C C . LEU A 1 291 ? 20.226 -9.799 -16.570 1.00 89.56 291 LEU A C 1
ATOM 2102 O O . LEU A 1 291 ? 20.684 -10.942 -16.633 1.00 89.56 291 LEU A O 1
ATOM 2106 N N . GLY A 1 292 ? 19.694 -9.168 -17.618 1.00 85.38 292 GLY A N 1
ATOM 2107 C CA . GLY A 1 292 ? 19.706 -9.662 -18.985 1.00 85.38 292 GLY A CA 1
ATOM 2108 C C . GLY A 1 292 ? 21.116 -9.837 -19.550 1.00 85.38 292 GLY A C 1
ATOM 2109 O O . GLY A 1 292 ? 22.122 -9.379 -18.988 1.00 85.38 292 GLY A O 1
ATOM 2110 N N . ARG A 1 293 ? 21.197 -10.547 -20.678 1.00 80.06 293 ARG A N 1
ATOM 2111 C CA . ARG A 1 293 ? 22.479 -10.926 -21.300 1.00 80.06 293 ARG A CA 1
ATOM 2112 C C . ARG A 1 293 ? 23.027 -9.854 -22.238 1.00 80.06 293 ARG A C 1
ATOM 2114 O O . ARG A 1 293 ? 24.180 -9.972 -22.650 1.00 80.06 293 ARG A O 1
ATOM 2121 N N . GLY A 1 294 ? 22.230 -8.839 -22.561 1.00 76.12 294 GLY A N 1
ATOM 2122 C CA . GLY A 1 294 ? 22.626 -7.735 -23.413 1.00 76.12 294 GLY A CA 1
ATOM 2123 C C . GLY A 1 294 ? 23.811 -6.953 -22.850 1.00 76.12 294 GLY A C 1
ATOM 2124 O O . GLY A 1 294 ? 24.026 -6.836 -21.635 1.00 76.12 294 GLY A O 1
ATOM 2125 N N . VAL A 1 295 ? 24.595 -6.399 -23.775 1.00 80.31 295 VAL A N 1
ATOM 2126 C CA . VAL A 1 295 ? 25.750 -5.536 -23.476 1.00 80.31 295 VAL A CA 1
ATOM 2127 C C . VAL A 1 295 ? 25.325 -4.145 -23.007 1.00 80.31 295 VAL A C 1
ATOM 2129 O O . VAL A 1 295 ? 26.061 -3.467 -22.293 1.00 80.31 295 VAL A O 1
ATOM 2132 N N . VAL A 1 296 ? 24.118 -3.731 -23.383 1.00 84.44 296 VAL A N 1
ATOM 2133 C CA . VAL A 1 296 ? 23.512 -2.459 -22.997 1.00 84.44 296 VAL A CA 1
ATOM 2134 C C . VAL A 1 296 ? 23.105 -2.534 -21.541 1.00 84.44 296 VAL A C 1
ATOM 2136 O O . VAL A 1 296 ? 22.540 -3.535 -21.105 1.00 84.44 296 VAL A O 1
ATOM 2139 N N . LYS A 1 297 ? 23.356 -1.464 -20.793 1.00 89.88 297 LYS A N 1
ATOM 2140 C CA . LYS A 1 297 ? 22.886 -1.330 -19.416 1.00 89.88 297 LYS A CA 1
ATOM 2141 C C . LYS A 1 297 ? 22.072 -0.062 -19.261 1.00 89.88 297 LYS A C 1
ATOM 2143 O O . LYS A 1 297 ? 22.378 0.955 -19.887 1.00 89.88 297 LYS A O 1
ATOM 2148 N N . LEU A 1 298 ? 21.041 -0.147 -18.431 1.00 93.19 298 LEU A N 1
ATOM 2149 C CA . LEU A 1 298 ? 20.192 0.975 -18.074 1.00 93.19 298 LEU A CA 1
ATOM 2150 C C . LEU A 1 298 ? 20.600 1.553 -16.724 1.00 93.19 298 LEU A C 1
ATOM 2152 O O . LEU A 1 298 ? 21.040 0.833 -15.824 1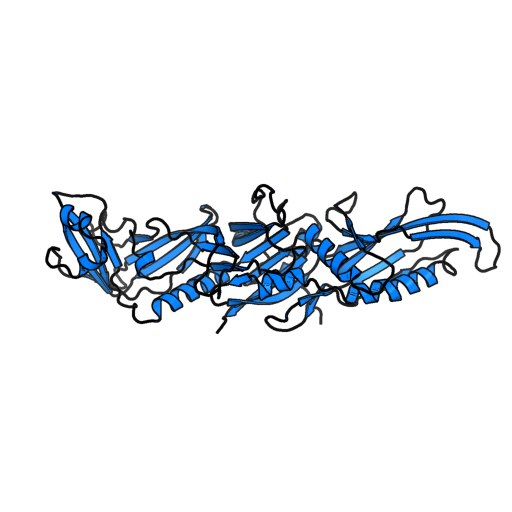.00 93.19 298 LEU A O 1
ATOM 2156 N N . VAL A 1 299 ? 20.394 2.853 -16.581 1.00 94.62 299 VAL A N 1
ATOM 2157 C CA . VAL A 1 299 ? 20.480 3.589 -15.321 1.00 94.62 299 VAL A CA 1
ATOM 2158 C C . VAL A 1 299 ? 19.207 4.402 -15.124 1.00 94.62 299 VAL A C 1
ATOM 2160 O O . VAL A 1 299 ? 18.617 4.872 -16.092 1.00 94.62 299 VAL A O 1
ATOM 2163 N N . SER A 1 300 ? 18.768 4.563 -13.878 1.00 94.06 300 SER A N 1
ATOM 2164 C CA . SER A 1 300 ? 17.679 5.481 -13.536 1.00 94.06 300 SER A CA 1
ATOM 2165 C C . SER A 1 300 ? 18.211 6.913 -13.474 1.00 94.06 300 SER A C 1
ATOM 2167 O O . SER A 1 300 ? 19.185 7.169 -12.762 1.00 94.06 300 SER A O 1
ATOM 2169 N N . VAL A 1 301 ? 17.557 7.834 -14.170 1.00 94.69 301 VAL A N 1
ATOM 2170 C CA . VAL A 1 301 ? 17.950 9.241 -14.298 1.00 94.69 301 VAL A CA 1
ATOM 2171 C C . VAL A 1 301 ? 16.852 10.125 -13.687 1.00 94.69 301 VAL A C 1
ATOM 2173 O O . VAL A 1 301 ? 15.669 9.790 -13.835 1.00 94.69 301 VAL A O 1
ATOM 2176 N N . PRO A 1 302 ? 17.207 11.198 -12.950 1.00 94.31 302 PRO A N 1
ATOM 2177 C CA . PRO A 1 302 ? 16.230 12.127 -12.383 1.00 94.31 302 PRO A CA 1
ATOM 2178 C C . PRO A 1 302 ? 15.407 12.852 -13.463 1.00 94.31 302 PRO A C 1
ATOM 2180 O O . PRO A 1 302 ? 15.784 12.827 -14.633 1.00 94.31 302 PRO A O 1
ATOM 2183 N N . PRO A 1 303 ? 14.302 13.518 -13.076 1.00 92.44 303 PRO A N 1
ATOM 2184 C CA . PRO A 1 303 ? 13.551 14.397 -13.967 1.00 92.44 303 PRO A CA 1
ATOM 2185 C C . PRO A 1 303 ? 14.444 15.457 -14.621 1.00 92.44 303 PRO A C 1
ATOM 2187 O O . PRO A 1 303 ? 15.322 16.026 -13.970 1.00 92.44 303 PRO A O 1
ATOM 2190 N N . GLU A 1 304 ? 14.187 15.746 -15.893 1.00 88.56 304 GLU A N 1
ATOM 2191 C CA . GLU A 1 304 ? 14.910 16.734 -16.707 1.00 88.56 304 GLU A CA 1
ATOM 2192 C C . GLU A 1 304 ? 13.930 17.438 -17.663 1.00 88.56 304 GLU A C 1
ATOM 2194 O O . GLU A 1 304 ? 12.767 17.044 -17.755 1.00 88.56 304 GLU A O 1
ATOM 2199 N N . ASP A 1 305 ? 14.363 18.481 -18.378 1.00 78.38 305 ASP A N 1
ATOM 2200 C CA . ASP A 1 305 ? 13.488 19.262 -19.266 1.00 78.38 305 ASP A CA 1
ATOM 2201 C C . ASP A 1 305 ? 12.685 18.367 -20.233 1.00 78.38 305 ASP A C 1
ATOM 2203 O O . ASP A 1 305 ? 13.236 17.580 -21.005 1.00 78.38 305 ASP A O 1
ATOM 2207 N N . GLY A 1 306 ? 11.353 18.482 -20.176 1.00 78.31 306 GLY A N 1
ATOM 2208 C CA . GLY A 1 306 ? 10.422 17.663 -20.964 1.00 78.31 306 GLY A CA 1
ATOM 2209 C C . GLY A 1 306 ? 10.127 16.264 -20.402 1.00 78.31 306 GLY A C 1
ATOM 2210 O O . GLY A 1 306 ? 9.355 15.530 -21.012 1.00 78.31 306 GLY A O 1
ATOM 2211 N N . GLN A 1 307 ? 10.702 15.890 -19.253 1.00 84.88 307 GLN A N 1
ATOM 2212 C CA . GLN A 1 307 ? 10.463 14.633 -18.533 1.00 84.88 307 GLN A CA 1
ATOM 2213 C C . GLN A 1 307 ? 10.271 14.913 -17.027 1.00 84.88 307 GLN A C 1
ATOM 2215 O O . GLN A 1 307 ? 11.250 14.941 -16.279 1.00 84.88 307 GLN A O 1
ATOM 2220 N N . PRO A 1 308 ? 9.026 15.123 -16.550 1.00 87.12 308 PRO A N 1
ATOM 2221 C CA . PRO A 1 308 ? 8.757 15.518 -15.161 1.00 87.12 308 PRO A CA 1
ATOM 2222 C C . PRO A 1 308 ? 8.969 14.396 -14.130 1.00 87.12 308 PRO A C 1
ATOM 2224 O O . PRO A 1 308 ? 8.958 14.654 -12.928 1.00 87.12 308 PRO A O 1
ATOM 2227 N N . HIS A 1 309 ? 9.187 13.162 -14.584 1.00 94.19 309 HIS A N 1
ATOM 2228 C CA . HIS A 1 309 ? 9.382 11.980 -13.746 1.00 94.19 309 HIS A CA 1
ATOM 2229 C C . HIS A 1 309 ? 10.758 11.364 -13.969 1.00 94.19 309 HIS A C 1
ATOM 2231 O O . HIS A 1 309 ? 11.411 11.620 -14.981 1.00 94.19 309 HIS A O 1
ATOM 2237 N N . TRP A 1 310 ? 11.190 10.515 -13.034 1.00 95.50 310 TRP A N 1
ATOM 2238 C CA . TRP A 1 310 ? 12.366 9.681 -13.269 1.00 95.50 310 TRP A CA 1
ATOM 2239 C C . TRP A 1 310 ? 12.117 8.765 -14.467 1.00 95.50 310 TRP A C 1
ATOM 2241 O O . TRP A 1 310 ? 11.019 8.234 -14.644 1.00 95.50 310 TRP A O 1
ATOM 2251 N N . PHE A 1 311 ? 13.161 8.535 -15.252 1.00 95.50 311 PHE A N 1
ATOM 2252 C CA . PHE A 1 311 ? 13.136 7.653 -16.416 1.00 95.50 311 PHE A CA 1
ATOM 2253 C C . PHE A 1 311 ? 14.363 6.736 -16.396 1.00 95.50 311 PHE A C 1
ATOM 2255 O O . PHE A 1 311 ? 15.347 7.003 -15.703 1.00 95.50 311 PHE A O 1
ATOM 2262 N N . ALA A 1 312 ? 14.319 5.624 -17.124 1.00 95.12 312 ALA A N 1
ATOM 2263 C CA . ALA A 1 312 ? 15.496 4.787 -17.337 1.00 95.12 312 ALA A CA 1
ATOM 2264 C C . ALA A 1 312 ? 16.208 5.217 -18.622 1.00 95.12 312 ALA A C 1
ATOM 2266 O O . ALA A 1 312 ? 15.565 5.601 -19.588 1.00 95.12 312 ALA A O 1
ATOM 2267 N N . GLN A 1 313 ? 17.529 5.149 -18.670 1.00 93.69 313 GLN A N 1
ATOM 2268 C CA . GLN A 1 313 ? 18.309 5.565 -19.831 1.00 93.69 313 GLN A CA 1
ATOM 2269 C C . GLN A 1 313 ? 19.432 4.576 -20.094 1.00 93.69 313 GLN A C 1
ATOM 2271 O O . GLN A 1 313 ? 20.005 4.031 -19.152 1.00 93.69 313 GLN A O 1
ATOM 2276 N N . VAL A 1 314 ? 19.792 4.377 -21.361 1.00 90.88 314 VAL A N 1
ATOM 2277 C CA . VAL A 1 314 ? 21.044 3.688 -21.695 1.00 90.88 314 VAL A CA 1
ATOM 2278 C C . VAL A 1 314 ? 22.232 4.429 -21.070 1.00 90.88 314 VAL A C 1
ATOM 2280 O O . VAL A 1 314 ? 22.341 5.653 -21.155 1.00 90.88 314 VAL A O 1
ATOM 2283 N N . HIS A 1 315 ? 23.110 3.681 -20.400 1.00 85.19 315 HIS A N 1
ATOM 2284 C CA . HIS A 1 315 ? 24.231 4.239 -19.640 1.00 85.19 315 HIS A CA 1
ATOM 2285 C C . HIS A 1 315 ? 25.224 5.006 -20.523 1.00 85.19 315 HIS A C 1
ATOM 2287 O O . HIS A 1 315 ? 25.810 5.992 -20.086 1.00 85.19 315 HIS A O 1
ATOM 2293 N N . GLN A 1 316 ? 25.411 4.560 -21.767 1.00 83.75 316 GLN A N 1
ATOM 2294 C CA . GLN A 1 316 ? 26.251 5.235 -22.750 1.00 83.75 316 GLN A CA 1
ATOM 2295 C C . GLN A 1 316 ? 25.411 5.636 -23.965 1.00 83.75 316 GLN A C 1
ATOM 2297 O O . GLN A 1 316 ? 24.588 4.829 -24.411 1.00 83.75 316 GLN A O 1
ATOM 2302 N N . PRO A 1 317 ? 25.608 6.854 -24.503 1.00 80.88 317 PRO A N 1
ATOM 2303 C CA . PRO A 1 317 ? 24.969 7.254 -25.746 1.00 80.88 317 PRO A CA 1
ATOM 2304 C C . PRO A 1 317 ? 25.429 6.338 -26.880 1.00 80.88 317 PRO A C 1
ATOM 2306 O O . PRO A 1 317 ? 26.567 5.861 -26.896 1.00 80.88 317 PRO A O 1
ATOM 2309 N N . MET A 1 318 ? 24.549 6.113 -27.847 1.00 78.88 318 MET A N 1
ATOM 2310 C CA . MET A 1 318 ? 24.921 5.429 -29.075 1.00 78.88 318 MET A CA 1
ATOM 2311 C C . MET A 1 318 ? 25.595 6.423 -30.004 1.00 78.88 318 MET A C 1
ATOM 2313 O O . MET A 1 318 ? 25.033 7.473 -30.318 1.00 78.88 318 MET A O 1
ATOM 2317 N N . VAL A 1 319 ? 26.805 6.075 -30.432 1.00 81.50 319 VAL A N 1
ATOM 2318 C CA . VAL A 1 319 ? 27.648 6.925 -31.266 1.00 81.50 319 VAL A CA 1
ATOM 2319 C C . VAL A 1 319 ? 27.836 6.261 -32.622 1.00 81.50 319 VAL A C 1
ATOM 2321 O O . VAL A 1 319 ? 28.326 5.137 -32.715 1.00 81.50 319 VAL A O 1
ATOM 2324 N N . PHE A 1 320 ? 27.462 6.984 -33.670 1.00 75.19 320 PHE A N 1
ATOM 2325 C CA . PHE A 1 320 ? 27.677 6.609 -35.059 1.00 75.19 320 PHE A CA 1
ATOM 2326 C C . PHE A 1 320 ? 28.785 7.492 -35.613 1.00 75.19 320 PHE A C 1
ATOM 2328 O O . PHE A 1 320 ? 28.583 8.685 -35.840 1.00 75.19 320 PHE A O 1
ATOM 2335 N N . GLU A 1 321 ? 29.957 6.897 -35.815 1.00 74.88 321 GLU A N 1
ATOM 2336 C CA . GLU A 1 321 ? 31.124 7.552 -36.401 1.00 74.88 321 GLU A CA 1
ATOM 2337 C C . GLU A 1 321 ? 31.524 6.819 -37.674 1.00 74.88 321 GLU A C 1
ATOM 2339 O O . GLU A 1 321 ? 31.709 5.600 -37.678 1.00 74.88 321 GLU A O 1
ATOM 2344 N N . GLY A 1 322 ? 31.651 7.550 -38.777 1.00 68.94 322 GLY A N 1
ATOM 2345 C CA . GLY A 1 322 ? 32.022 6.914 -40.030 1.00 68.94 322 GLY A CA 1
ATOM 2346 C C . GLY A 1 322 ? 31.899 7.791 -41.259 1.00 68.94 322 GLY A C 1
ATOM 2347 O O . GLY A 1 322 ? 31.653 8.994 -41.193 1.00 68.94 322 GLY A O 1
ATOM 2348 N N . ARG A 1 323 ? 32.115 7.144 -42.404 1.00 64.81 323 ARG A N 1
ATOM 2349 C CA . ARG A 1 323 ? 3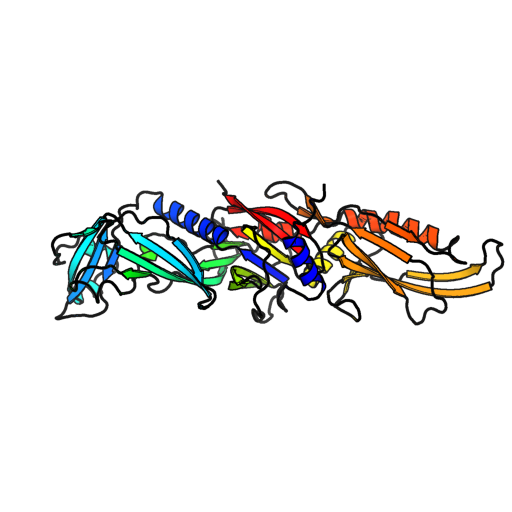1.900 7.714 -43.731 1.00 64.81 323 ARG A CA 1
ATOM 2350 C C . ARG A 1 323 ? 30.524 7.300 -44.215 1.00 64.81 323 ARG A C 1
ATOM 2352 O O . ARG A 1 323 ? 30.265 6.107 -44.348 1.00 64.81 323 ARG A O 1
ATOM 2359 N N . PHE A 1 324 ? 29.676 8.278 -44.495 1.00 63.38 324 PHE A N 1
ATOM 2360 C CA . PHE A 1 324 ? 28.300 8.033 -44.907 1.00 63.38 324 PHE A CA 1
ATOM 2361 C C . PHE A 1 324 ? 28.118 8.389 -46.382 1.00 63.38 324 PHE A C 1
ATOM 2363 O O . PHE A 1 324 ? 28.657 9.388 -46.871 1.00 63.38 324 PHE A O 1
ATOM 2370 N N . GLY A 1 325 ? 27.399 7.525 -47.098 1.00 58.09 325 GLY A N 1
ATOM 2371 C CA . GLY A 1 325 ? 27.182 7.627 -48.535 1.00 58.09 325 GLY A CA 1
ATOM 2372 C C . GLY A 1 325 ? 25.738 7.340 -48.927 1.00 58.09 325 GLY A C 1
ATOM 2373 O O . GLY A 1 325 ? 24.985 6.789 -48.127 1.00 58.09 325 GLY A O 1
ATOM 2374 N N . ASN A 1 326 ? 25.341 7.744 -50.138 1.00 57.28 326 ASN A N 1
ATOM 2375 C CA . ASN A 1 326 ? 23.999 7.439 -50.645 1.00 57.28 326 ASN A CA 1
ATOM 2376 C C . ASN A 1 326 ? 23.897 5.944 -50.989 1.00 57.28 326 ASN A C 1
ATOM 2378 O O . ASN A 1 326 ? 24.890 5.215 -51.011 1.00 57.28 326 ASN A O 1
ATOM 2382 N N . GLN A 1 327 ? 22.695 5.500 -51.358 1.00 53.69 327 GLN A N 1
ATOM 2383 C CA . GLN A 1 327 ? 22.444 4.140 -51.853 1.00 53.69 327 GLN A CA 1
ATOM 2384 C C . GLN A 1 327 ? 23.283 3.762 -53.099 1.00 53.69 327 GLN A C 1
ATOM 2386 O O . GLN A 1 327 ? 23.356 2.586 -53.444 1.00 53.69 327 GLN A O 1
ATOM 2391 N N . ASN A 1 328 ? 23.955 4.729 -53.740 1.00 60.16 328 ASN A N 1
ATOM 2392 C CA . ASN A 1 328 ? 24.830 4.531 -54.899 1.00 60.16 328 ASN A CA 1
ATOM 2393 C C . ASN A 1 328 ? 26.326 4.419 -54.527 1.00 60.16 328 ASN A C 1
ATOM 2395 O O . ASN A 1 328 ? 27.165 4.298 -55.417 1.00 60.16 328 ASN A O 1
ATOM 2399 N N . GLY A 1 329 ? 26.679 4.442 -53.234 1.00 56.72 329 GLY A N 1
ATOM 2400 C CA . GLY A 1 329 ? 28.049 4.225 -52.749 1.00 56.72 329 GLY A CA 1
ATOM 2401 C C . GLY A 1 329 ? 28.980 5.441 -52.826 1.00 56.72 329 GLY A C 1
ATOM 2402 O O . GLY A 1 329 ? 30.173 5.315 -52.547 1.00 56.72 329 GLY A O 1
ATOM 2403 N N . GLU A 1 330 ? 28.468 6.621 -53.174 1.00 59.28 330 GLU A N 1
ATOM 2404 C CA . GLU A 1 330 ? 29.242 7.865 -53.134 1.00 59.28 330 GLU A CA 1
ATOM 2405 C C . GLU A 1 330 ? 29.375 8.343 -51.683 1.00 59.28 330 GLU A C 1
ATOM 2407 O O . GLU A 1 330 ? 28.373 8.515 -50.993 1.00 59.28 330 GLU A O 1
ATOM 2412 N N . ILE A 1 331 ? 30.610 8.535 -51.211 1.00 55.59 331 ILE A N 1
ATOM 2413 C CA . ILE A 1 331 ? 30.925 8.969 -49.842 1.00 55.59 331 ILE A CA 1
ATOM 2414 C C . ILE A 1 331 ? 30.932 10.496 -49.792 1.00 55.59 331 ILE A C 1
ATOM 2416 O O . ILE A 1 331 ? 31.740 11.116 -50.481 1.00 55.59 331 ILE A O 1
ATOM 2420 N N . TYR A 1 332 ? 30.102 11.094 -48.936 1.00 55.84 332 TYR A N 1
ATOM 2421 C CA . TYR A 1 332 ? 29.951 12.551 -48.901 1.00 55.84 332 TYR A CA 1
ATOM 2422 C C . TYR A 1 332 ? 30.575 13.215 -47.674 1.00 55.84 332 TYR A C 1
ATOM 2424 O O . TYR A 1 332 ? 31.152 14.288 -47.823 1.00 55.84 332 TYR A O 1
ATOM 2432 N N . LEU A 1 333 ? 30.544 12.588 -46.492 1.00 60.88 333 LEU A N 1
ATOM 2433 C CA . LEU A 1 333 ? 31.044 13.188 -45.245 1.00 60.88 333 LEU A CA 1
ATOM 2434 C C . LEU A 1 333 ? 31.654 12.145 -44.296 1.00 60.88 333 LEU A C 1
ATOM 2436 O O . LEU A 1 333 ? 31.246 10.983 -44.283 1.00 60.88 333 LEU A O 1
ATOM 2440 N N . THR A 1 334 ? 32.638 12.579 -43.498 1.00 61.84 334 THR A N 1
ATOM 2441 C CA . THR A 1 334 ? 33.014 11.909 -42.240 1.00 61.84 334 THR A CA 1
ATOM 2442 C C . THR A 1 334 ? 32.229 12.591 -41.136 1.00 61.84 334 THR A C 1
ATOM 2444 O O . THR A 1 334 ? 32.362 13.802 -40.980 1.00 61.84 334 THR A O 1
ATOM 2447 N N . ASP A 1 335 ? 31.404 11.837 -40.422 1.00 68.56 335 ASP A N 1
ATOM 2448 C CA . ASP A 1 335 ? 30.381 12.414 -39.555 1.00 68.56 335 ASP A CA 1
ATOM 2449 C C . ASP A 1 335 ? 30.300 11.722 -38.200 1.00 68.56 335 ASP A C 1
ATOM 2451 O O . ASP A 1 335 ? 30.743 10.579 -38.042 1.00 68.56 335 ASP A O 1
ATOM 2455 N N . ARG A 1 336 ? 29.710 12.435 -37.241 1.00 73.56 336 ARG A N 1
ATOM 2456 C CA . ARG A 1 336 ? 29.437 11.961 -35.892 1.00 73.56 336 ARG A CA 1
ATOM 2457 C C . ARG A 1 336 ? 28.006 12.321 -35.508 1.00 73.56 336 ARG A C 1
ATOM 2459 O O . ARG A 1 336 ? 27.675 13.489 -35.307 1.00 73.56 336 ARG A O 1
ATOM 2466 N N . ALA A 1 337 ? 27.184 11.296 -35.326 1.00 73.12 337 ALA A N 1
ATOM 2467 C CA . ALA A 1 337 ? 25.869 11.425 -34.716 1.00 73.12 337 ALA A CA 1
ATOM 2468 C C . ALA A 1 337 ? 25.851 10.684 -33.380 1.00 73.12 337 ALA A C 1
ATOM 2470 O O . ALA A 1 337 ? 26.314 9.547 -33.282 1.00 73.12 337 ALA A O 1
ATOM 2471 N N . SER A 1 338 ? 25.324 11.334 -32.349 1.00 79.31 338 SER A N 1
ATOM 2472 C CA . SER A 1 338 ? 25.182 10.758 -31.018 1.00 79.31 338 SER A CA 1
ATOM 2473 C C . SER A 1 338 ? 23.748 10.937 -30.557 1.00 79.31 338 SER A C 1
ATOM 2475 O O . SER A 1 338 ? 23.190 12.036 -30.613 1.00 79.31 338 SER A O 1
ATOM 2477 N N . PHE A 1 339 ? 23.129 9.854 -30.105 1.00 81.44 339 PHE A N 1
ATOM 2478 C CA . PHE A 1 339 ? 21.846 9.955 -29.436 1.00 81.44 339 PHE A CA 1
ATOM 2479 C C . PHE A 1 339 ? 21.729 8.954 -28.301 1.00 81.44 339 PHE A C 1
ATOM 2481 O O . PHE A 1 339 ? 22.357 7.895 -28.276 1.00 81.44 339 PHE A O 1
ATOM 2488 N N . THR A 1 340 ? 20.876 9.305 -27.357 1.00 86.06 340 THR A N 1
ATOM 2489 C CA . THR A 1 340 ? 20.628 8.533 -26.155 1.00 86.06 340 THR A CA 1
ATOM 2490 C C . THR A 1 340 ? 19.188 8.055 -26.153 1.00 86.06 340 THR A C 1
ATOM 2492 O O . THR A 1 340 ? 18.274 8.799 -26.508 1.00 86.06 340 THR A O 1
ATOM 2495 N N . MET A 1 341 ? 18.984 6.808 -25.744 1.00 89.19 341 MET A N 1
ATOM 2496 C CA . MET A 1 341 ? 17.661 6.219 -25.563 1.00 89.19 341 MET A CA 1
ATOM 2497 C C . MET A 1 341 ? 17.235 6.292 -24.103 1.00 89.19 341 MET A C 1
ATOM 2499 O O . MET A 1 341 ? 17.960 5.838 -23.214 1.00 89.19 341 MET A O 1
ATOM 2503 N N . GLY A 1 342 ? 16.056 6.860 -23.880 1.00 92.31 342 GLY A N 1
ATOM 2504 C CA . GLY A 1 342 ? 15.376 6.921 -22.597 1.00 92.31 342 GLY A CA 1
ATOM 2505 C C . GLY A 1 342 ? 14.077 6.122 -22.624 1.00 92.31 342 GLY A C 1
ATOM 2506 O O . GLY A 1 342 ? 13.486 5.913 -23.678 1.00 92.31 342 GLY A O 1
ATOM 2507 N N . PHE A 1 343 ? 13.636 5.675 -21.459 1.00 94.06 343 PHE A N 1
ATOM 2508 C CA . PHE A 1 343 ? 12.425 4.902 -21.256 1.00 94.06 343 PHE A CA 1
ATOM 2509 C C . PHE A 1 343 ? 11.608 5.534 -20.134 1.00 94.06 343 PHE A C 1
ATOM 2511 O O . PHE A 1 343 ? 12.062 5.579 -18.989 1.00 94.06 343 PHE A O 1
ATOM 2518 N N . GLY A 1 344 ? 10.417 6.025 -20.466 1.00 94.31 344 GLY A N 1
ATOM 2519 C CA . GLY A 1 344 ? 9.501 6.690 -19.540 1.00 94.31 344 GLY A CA 1
ATOM 2520 C C . GLY A 1 344 ? 8.134 6.014 -19.506 1.00 94.31 344 GLY A C 1
ATOM 2521 O O . GLY A 1 344 ? 7.775 5.269 -20.420 1.00 94.31 344 GLY A O 1
ATOM 2522 N N . GLY A 1 345 ? 7.379 6.245 -18.435 1.00 93.31 345 GLY A N 1
ATOM 2523 C CA . GLY A 1 345 ? 6.003 5.760 -18.344 1.00 93.31 345 GLY A CA 1
ATOM 2524 C C . GLY A 1 345 ? 5.066 6.444 -19.345 1.00 93.31 345 GLY A C 1
ATOM 2525 O O . GLY A 1 345 ? 5.320 7.554 -19.811 1.00 93.31 345 GLY A O 1
ATOM 2526 N N . SER A 1 346 ? 3.988 5.747 -19.681 1.00 90.81 346 SER A N 1
ATOM 2527 C CA . SER A 1 346 ? 2.917 6.165 -20.575 1.00 90.81 346 SER A CA 1
ATOM 2528 C C . SER A 1 346 ? 1.617 5.488 -20.153 1.00 90.81 346 SER A C 1
ATOM 2530 O O . SER A 1 346 ? 1.564 4.283 -19.887 1.00 90.81 346 SER A O 1
ATOM 2532 N N . THR A 1 347 ? 0.547 6.274 -20.122 1.00 83.69 347 THR A N 1
ATOM 2533 C CA . THR A 1 347 ? -0.819 5.838 -19.802 1.00 83.69 347 THR A CA 1
ATOM 2534 C C . THR A 1 347 ? -1.357 4.784 -20.758 1.00 83.69 347 THR A C 1
ATOM 2536 O O . THR A 1 347 ? -2.005 3.835 -20.323 1.00 83.69 347 THR A O 1
ATOM 2539 N N . ASP A 1 348 ? -1.045 4.916 -22.044 1.00 77.75 348 ASP A N 1
ATOM 2540 C CA . ASP A 1 348 ? -1.608 4.059 -23.086 1.00 77.75 348 ASP A CA 1
ATOM 2541 C C . ASP A 1 348 ? -0.852 2.735 -23.244 1.00 77.75 348 ASP A C 1
ATOM 2543 O O . ASP A 1 348 ? -1.423 1.724 -23.655 1.00 77.75 348 ASP A O 1
ATOM 2547 N N . THR A 1 349 ? 0.455 2.734 -22.965 1.00 79.88 349 THR A N 1
ATOM 2548 C CA . THR A 1 349 ? 1.359 1.680 -23.464 1.00 79.88 349 THR A CA 1
ATOM 2549 C C . THR A 1 349 ? 2.350 1.143 -22.429 1.00 79.88 349 THR A C 1
ATOM 2551 O O . THR A 1 349 ? 3.084 0.196 -22.721 1.00 79.88 349 THR A O 1
ATOM 2554 N N . GLY A 1 350 ? 2.342 1.668 -21.199 1.00 90.56 350 GLY A N 1
ATOM 2555 C CA . GLY A 1 350 ? 3.276 1.270 -20.149 1.00 90.56 350 GLY A CA 1
ATOM 2556 C C . GLY A 1 350 ? 4.630 1.950 -20.326 1.00 90.56 350 GLY A C 1
ATOM 2557 O O . GLY A 1 350 ? 4.705 3.170 -20.372 1.00 90.56 350 GLY A O 1
ATOM 2558 N N . LEU A 1 351 ? 5.719 1.185 -20.404 1.00 94.81 351 LEU A N 1
ATOM 2559 C CA . LEU A 1 351 ? 7.046 1.771 -20.597 1.00 94.81 351 LEU A CA 1
ATOM 2560 C C . LEU A 1 351 ? 7.288 2.071 -22.082 1.00 94.81 351 LEU A C 1
ATOM 2562 O O . LEU A 1 351 ? 7.197 1.178 -22.923 1.00 94.81 351 LEU A O 1
ATOM 2566 N N . THR A 1 352 ? 7.651 3.310 -22.397 1.00 93.31 352 THR A N 1
ATOM 2567 C CA . THR A 1 352 ? 7.863 3.796 -23.765 1.00 93.31 352 THR A CA 1
ATOM 2568 C C . THR A 1 352 ? 9.268 4.312 -23.974 1.00 93.31 352 THR A C 1
ATOM 2570 O O . THR A 1 352 ? 9.825 4.990 -23.115 1.00 93.31 352 THR A O 1
ATOM 2573 N N . LEU A 1 353 ? 9.833 4.000 -25.135 1.00 92.69 353 LEU A N 1
ATOM 2574 C CA . LEU A 1 353 ? 11.094 4.557 -25.600 1.00 92.69 353 LEU A CA 1
ATOM 2575 C C . LEU A 1 353 ? 10.890 5.983 -26.116 1.00 92.69 353 LEU A C 1
ATOM 2577 O O . LEU A 1 353 ? 9.987 6.243 -26.908 1.00 92.69 353 LEU A O 1
ATOM 2581 N N . PHE A 1 354 ? 11.806 6.864 -25.743 1.00 90.00 354 PHE A N 1
ATOM 2582 C CA . PHE A 1 354 ? 12.030 8.149 -26.385 1.00 90.00 354 PHE A CA 1
ATOM 2583 C C . PHE A 1 354 ? 13.529 8.339 -26.641 1.00 90.00 354 PHE A C 1
ATOM 2585 O O . PHE A 1 354 ? 14.380 7.725 -25.994 1.00 90.00 354 PHE A O 1
ATOM 2592 N N . THR A 1 355 ? 13.877 9.208 -27.583 1.00 87.56 355 THR A N 1
ATOM 2593 C CA . THR A 1 355 ? 15.271 9.477 -27.954 1.00 87.56 355 THR A CA 1
ATOM 2594 C C . THR A 1 355 ? 15.643 10.925 -27.692 1.00 87.56 355 THR A C 1
ATOM 2596 O O . THR A 1 355 ? 14.833 11.829 -27.883 1.00 87.56 355 THR A O 1
ATOM 2599 N N . ARG A 1 356 ? 16.900 11.158 -27.315 1.00 82.44 356 ARG A N 1
ATOM 2600 C CA . ARG A 1 356 ? 17.495 12.494 -27.242 1.00 82.44 356 ARG A CA 1
ATOM 2601 C C . ARG A 1 356 ? 18.727 12.556 -28.117 1.00 82.44 356 ARG A C 1
ATOM 2603 O O . ARG A 1 356 ? 19.664 11.789 -27.916 1.00 82.44 356 ARG A O 1
ATOM 2610 N N . THR A 1 357 ? 18.727 13.472 -29.072 1.00 77.25 357 THR A N 1
ATOM 2611 C CA . THR A 1 357 ? 19.892 13.735 -29.916 1.00 77.25 357 THR A CA 1
ATOM 2612 C C . THR A 1 357 ? 20.847 14.668 -29.186 1.00 77.25 357 THR A C 1
ATOM 2614 O O . THR A 1 357 ? 20.417 15.671 -28.618 1.00 77.25 357 THR A O 1
ATOM 2617 N N . ASP A 1 358 ? 22.136 14.344 -29.206 1.00 78.88 358 ASP A N 1
ATOM 2618 C CA . ASP A 1 358 ? 23.174 15.225 -28.685 1.00 78.88 358 ASP A CA 1
ATOM 2619 C C . ASP A 1 358 ? 23.244 16.491 -29.562 1.00 78.88 358 ASP A C 1
ATOM 2621 O O . ASP A 1 358 ? 23.464 16.359 -30.773 1.00 78.88 358 ASP A O 1
ATOM 2625 N N . PRO A 1 359 ? 23.080 17.704 -28.997 1.00 72.94 359 PRO A N 1
ATOM 2626 C CA . PRO A 1 359 ? 23.198 18.957 -29.742 1.00 72.94 359 PRO A CA 1
ATOM 2627 C C . PRO A 1 359 ? 24.559 19.155 -30.423 1.00 72.94 359 PRO A C 1
ATOM 2629 O O . PRO A 1 359 ? 24.650 19.929 -31.372 1.00 72.94 359 PRO A O 1
ATOM 2632 N N . ALA A 1 360 ? 25.613 18.479 -29.950 1.00 75.38 360 ALA A N 1
ATOM 2633 C CA . ALA A 1 360 ? 26.942 18.498 -30.557 1.00 75.38 360 ALA A CA 1
ATOM 2634 C C . ALA A 1 360 ? 27.087 17.538 -31.754 1.00 75.38 360 ALA A C 1
ATOM 2636 O O . ALA A 1 360 ? 28.159 17.479 -32.360 1.00 75.38 360 ALA A O 1
ATOM 2637 N N . SER A 1 361 ? 26.038 16.781 -32.100 1.00 70.94 361 SER A N 1
ATOM 2638 C CA . SER A 1 361 ? 26.021 15.946 -33.304 1.00 70.94 361 SER A CA 1
ATOM 2639 C C . SER A 1 361 ? 26.152 16.817 -34.548 1.00 70.94 361 SER A C 1
ATOM 2641 O O . SER A 1 361 ? 25.422 17.793 -34.720 1.00 70.94 361 SER A O 1
ATOM 2643 N N . THR A 1 362 ? 27.066 16.451 -35.441 1.00 66.56 362 THR A N 1
ATOM 2644 C CA . THR A 1 362 ? 27.310 17.193 -36.685 1.00 66.56 362 THR A CA 1
ATOM 2645 C C . THR A 1 362 ? 26.246 16.919 -37.749 1.00 66.56 362 THR A C 1
ATOM 2647 O O . THR A 1 362 ? 26.089 17.721 -38.669 1.00 66.56 362 THR A O 1
ATOM 2650 N N . VAL A 1 363 ? 25.448 15.858 -37.564 1.00 65.38 363 VAL A N 1
ATOM 2651 C CA . VAL A 1 363 ? 24.257 15.529 -38.355 1.00 65.38 363 VAL A CA 1
ATOM 2652 C C . VAL A 1 363 ? 23.091 15.104 -37.467 1.00 65.38 363 VAL A C 1
ATOM 2654 O O . VAL A 1 363 ? 23.261 14.432 -36.448 1.00 65.38 363 VAL A O 1
ATOM 2657 N N . ARG A 1 364 ? 21.878 15.464 -37.899 1.00 63.97 364 ARG A N 1
ATOM 2658 C CA . ARG A 1 364 ? 20.621 14.991 -37.319 1.00 63.97 364 ARG A CA 1
ATOM 2659 C C . ARG A 1 364 ? 20.204 13.684 -37.996 1.00 63.97 364 ARG A C 1
ATOM 2661 O O . ARG A 1 364 ? 19.958 13.665 -39.197 1.00 63.97 364 ARG A O 1
ATOM 2668 N N . LEU A 1 365 ? 20.120 12.601 -37.226 1.00 65.94 365 LEU A N 1
ATOM 2669 C CA . LEU A 1 365 ? 19.529 11.350 -37.699 1.00 65.94 365 LEU A CA 1
ATOM 2670 C C . LEU A 1 365 ? 18.008 11.541 -37.783 1.00 65.94 365 LEU A C 1
ATOM 2672 O O . LEU A 1 365 ? 17.358 11.727 -36.758 1.00 65.94 365 LEU A O 1
ATOM 2676 N N . GLU A 1 366 ? 17.447 11.508 -38.990 1.00 68.62 366 GLU A N 1
ATOM 2677 C CA . GLU A 1 366 ? 15.994 11.537 -39.241 1.00 68.62 366 GLU A CA 1
ATOM 2678 C C . GLU A 1 366 ? 15.391 10.129 -39.082 1.00 68.62 366 GLU A C 1
ATOM 2680 O O . GLU A 1 366 ? 14.714 9.610 -39.965 1.00 68.62 366 GLU A O 1
ATOM 2685 N N . LEU A 1 367 ? 15.718 9.470 -37.967 1.00 69.50 367 LEU A N 1
ATOM 2686 C CA . LEU A 1 367 ? 15.202 8.154 -37.603 1.00 69.50 367 LEU A CA 1
ATOM 2687 C C . LEU A 1 367 ? 14.367 8.293 -36.334 1.00 69.50 367 LEU A C 1
ATOM 2689 O O . LEU A 1 367 ? 14.867 8.723 -35.295 1.00 69.50 367 LEU A O 1
ATOM 2693 N N . ASP A 1 368 ? 13.115 7.873 -36.423 1.00 76.88 368 ASP A N 1
ATOM 2694 C CA . ASP A 1 368 ? 12.185 7.774 -35.313 1.00 76.88 368 ASP A CA 1
ATOM 2695 C C . ASP A 1 368 ? 12.226 6.350 -34.758 1.00 76.88 368 ASP A C 1
ATOM 2697 O O . ASP A 1 368 ? 11.910 5.369 -35.441 1.00 76.88 368 ASP A O 1
ATOM 2701 N N . LEU A 1 369 ? 12.634 6.229 -33.496 1.00 85.69 369 LEU A N 1
ATOM 2702 C CA . LEU A 1 369 ? 12.629 4.966 -32.772 1.00 85.69 369 LEU A CA 1
ATOM 2703 C C . LEU A 1 369 ? 11.441 4.961 -31.820 1.00 85.69 369 LEU A C 1
ATOM 2705 O O . LEU A 1 369 ? 11.294 5.863 -30.996 1.00 85.69 369 LEU A O 1
ATOM 2709 N N . ALA A 1 370 ? 10.646 3.899 -31.873 1.00 86.56 370 ALA A N 1
ATOM 2710 C CA . ALA A 1 370 ? 9.594 3.657 -30.903 1.00 86.56 370 ALA A CA 1
ATOM 2711 C C . ALA A 1 370 ? 9.696 2.229 -30.372 1.00 86.56 370 ALA A C 1
ATOM 2713 O O . ALA A 1 370 ? 9.924 1.273 -31.110 1.00 86.56 370 ALA A O 1
ATOM 2714 N N . ALA A 1 371 ? 9.504 2.079 -29.070 1.00 89.50 371 ALA A N 1
ATOM 2715 C CA . ALA A 1 371 ? 9.338 0.792 -28.421 1.00 89.50 371 ALA A CA 1
ATOM 2716 C C . ALA A 1 371 ? 8.376 0.959 -27.253 1.00 89.50 371 ALA A C 1
ATOM 2718 O O . ALA A 1 371 ? 8.395 1.980 -26.567 1.00 89.50 371 ALA A O 1
ATOM 2719 N N . GLN A 1 372 ? 7.528 -0.040 -27.057 1.00 91.19 372 GLN A N 1
ATOM 2720 C CA . GLN A 1 372 ? 6.488 -0.045 -26.042 1.00 91.19 372 GLN A CA 1
ATOM 2721 C C . GLN A 1 372 ? 6.542 -1.372 -25.298 1.00 91.19 372 GLN A C 1
ATOM 2723 O O . GLN A 1 372 ? 6.633 -2.431 -25.921 1.00 91.19 372 GLN A O 1
ATOM 2728 N N . TYR A 1 373 ? 6.476 -1.313 -23.974 1.00 92.94 373 TYR A N 1
ATOM 2729 C CA . TYR A 1 373 ? 6.506 -2.477 -23.098 1.00 92.94 373 TYR A CA 1
ATOM 2730 C C . TYR A 1 373 ? 5.369 -2.361 -22.084 1.00 92.94 373 TYR A C 1
ATOM 2732 O O . TYR A 1 373 ? 5.507 -1.672 -21.065 1.00 92.94 373 TYR A O 1
ATOM 2740 N N . PRO A 1 374 ? 4.235 -3.032 -22.347 1.00 91.69 374 PRO A N 1
ATOM 2741 C CA . PRO A 1 374 ? 3.105 -3.023 -21.438 1.00 91.69 374 PRO A CA 1
ATOM 2742 C C . PRO A 1 374 ? 3.486 -3.607 -20.081 1.00 91.69 374 PRO A C 1
ATOM 2744 O O . PRO A 1 374 ? 4.151 -4.646 -19.993 1.00 91.69 374 PRO A O 1
ATOM 2747 N N . VAL A 1 375 ? 2.999 -2.973 -19.019 1.00 92.94 375 VAL A N 1
ATOM 2748 C CA . VAL A 1 375 ? 3.046 -3.553 -17.678 1.00 92.94 375 VAL A CA 1
ATOM 2749 C C . VAL A 1 375 ? 1.972 -4.619 -17.563 1.00 92.94 375 VAL A C 1
ATOM 2751 O O . VAL A 1 375 ? 0.866 -4.473 -18.083 1.00 92.94 375 VAL A O 1
ATOM 2754 N N . ALA A 1 376 ? 2.286 -5.706 -16.871 1.00 90.94 376 ALA A N 1
ATOM 2755 C CA . ALA A 1 376 ? 1.292 -6.706 -16.553 1.00 90.94 376 ALA A CA 1
ATOM 2756 C C . ALA A 1 376 ? 1.593 -7.458 -15.264 1.00 90.94 376 ALA A C 1
ATOM 2758 O O . ALA A 1 376 ? 2.739 -7.593 -14.833 1.00 90.94 376 ALA A O 1
ATOM 2759 N N . ILE A 1 377 ? 0.529 -8.035 -14.717 1.00 92.88 377 ILE A N 1
ATOM 2760 C CA . ILE A 1 377 ? 0.585 -8.998 -13.626 1.00 92.88 377 ILE A CA 1
ATOM 2761 C C . ILE A 1 377 ? 0.675 -10.407 -14.222 1.00 92.88 377 ILE A C 1
ATOM 2763 O O . ILE A 1 377 ? 0.051 -10.729 -15.239 1.00 92.88 377 ILE A O 1
ATOM 2767 N N . SER A 1 378 ? 1.489 -11.257 -13.615 1.00 91.75 378 SER A N 1
ATOM 2768 C CA . SER A 1 378 ? 1.622 -12.680 -13.944 1.00 91.75 378 SER A CA 1
ATOM 2769 C C . SER A 1 378 ? 1.676 -13.504 -12.661 1.00 91.75 378 SER A C 1
ATOM 2771 O O . SER A 1 378 ? 1.923 -12.936 -11.605 1.00 91.75 378 SER A O 1
ATOM 2773 N N . GLY A 1 379 ? 1.451 -14.817 -12.742 1.00 90.00 379 GLY A N 1
ATOM 2774 C CA . GLY A 1 379 ? 1.385 -15.686 -11.561 1.00 90.00 379 GLY A CA 1
ATOM 2775 C C . GLY A 1 379 ? 0.025 -15.655 -10.853 1.00 90.00 379 GLY A C 1
ATOM 2776 O O . GLY A 1 379 ? -0.919 -15.020 -11.324 1.00 90.00 379 GLY A O 1
ATOM 2777 N N . ILE A 1 380 ? -0.079 -16.388 -9.741 1.00 85.75 380 ILE A N 1
ATOM 2778 C CA . ILE A 1 380 ? -1.301 -16.534 -8.932 1.00 85.75 380 ILE A CA 1
ATOM 2779 C C . ILE A 1 380 ? -0.963 -16.488 -7.437 1.00 85.75 380 ILE A C 1
ATOM 2781 O O . ILE A 1 380 ? 0.090 -16.986 -7.033 1.00 85.75 380 ILE A O 1
ATOM 2785 N N . GLY A 1 381 ? -1.858 -15.915 -6.625 1.00 82.25 381 GLY A N 1
ATOM 2786 C CA . GLY A 1 381 ? -1.676 -15.787 -5.173 1.00 82.25 381 GLY A CA 1
ATOM 2787 C C . GLY A 1 381 ? -0.350 -15.111 -4.802 1.00 82.25 381 GLY A C 1
ATOM 2788 O O . GLY A 1 381 ? 0.040 -14.128 -5.423 1.00 82.25 381 GLY A O 1
ATOM 2789 N N . GLU A 1 382 ? 0.385 -15.689 -3.853 1.00 79.94 382 GLU A N 1
ATOM 2790 C CA . GLU A 1 382 ? 1.713 -15.211 -3.417 1.00 79.94 382 GLU A CA 1
ATOM 2791 C C . GLU A 1 382 ? 2.793 -15.270 -4.517 1.00 79.94 382 GLU A C 1
ATOM 2793 O O . GLU A 1 382 ? 3.861 -14.674 -4.390 1.00 79.94 382 GLU A O 1
ATOM 2798 N N . GLY A 1 383 ? 2.528 -15.990 -5.612 1.00 85.69 383 GLY A N 1
ATOM 2799 C CA . GLY A 1 383 ? 3.387 -16.032 -6.793 1.00 85.69 383 GLY A CA 1
ATOM 2800 C C . GLY A 1 383 ? 3.113 -14.912 -7.798 1.00 85.69 383 GLY A C 1
ATOM 2801 O O . GLY A 1 383 ? 3.691 -14.948 -8.887 1.00 85.69 383 GLY A O 1
ATOM 2802 N N . GLN A 1 384 ? 2.208 -13.970 -7.500 1.00 92.19 384 GLN A N 1
ATOM 2803 C CA . GLN A 1 384 ? 1.961 -12.835 -8.382 1.00 92.19 384 GLN A CA 1
ATOM 2804 C C . GLN A 1 384 ? 3.203 -11.947 -8.507 1.00 92.19 384 GLN A C 1
ATOM 2806 O O . GLN A 1 384 ? 3.911 -11.677 -7.545 1.00 92.19 384 GLN A O 1
ATOM 2811 N N . VAL A 1 385 ? 3.477 -11.487 -9.723 1.00 92.56 385 VAL A N 1
ATOM 2812 C CA . VAL A 1 385 ? 4.590 -10.585 -10.021 1.00 92.56 385 VAL A CA 1
ATOM 2813 C C . VAL A 1 385 ? 4.132 -9.545 -11.024 1.00 92.56 385 VAL A C 1
ATOM 2815 O O . VAL A 1 385 ? 3.505 -9.883 -12.034 1.00 92.56 385 VAL A O 1
ATOM 2818 N N . VAL A 1 386 ? 4.498 -8.290 -10.771 1.00 94.19 386 VAL A N 1
ATOM 2819 C CA . VAL A 1 386 ? 4.358 -7.201 -11.739 1.00 94.19 386 VAL A CA 1
ATOM 2820 C C . VAL A 1 386 ? 5.636 -7.117 -12.569 1.00 94.19 386 VAL A C 1
ATOM 2822 O O . VAL A 1 386 ? 6.749 -7.126 -12.038 1.00 94.19 386 VAL A O 1
ATOM 2825 N N . GLY A 1 387 ? 5.500 -7.054 -13.886 1.00 93.75 387 GLY A N 1
ATOM 2826 C CA . GLY A 1 387 ? 6.637 -6.966 -14.793 1.00 93.75 387 GLY A CA 1
ATOM 2827 C C . GLY A 1 387 ? 6.261 -6.358 -16.131 1.00 93.75 387 GLY A C 1
ATOM 2828 O O . GLY A 1 387 ? 5.112 -5.979 -16.357 1.00 93.75 387 GLY A O 1
ATOM 2829 N N . LEU A 1 388 ? 7.249 -6.283 -17.014 1.00 93.69 388 LEU A N 1
ATOM 2830 C CA . LEU A 1 388 ? 7.056 -5.853 -18.392 1.00 93.69 388 LEU A CA 1
ATOM 2831 C C . LEU A 1 388 ? 6.811 -7.071 -19.284 1.00 93.69 388 LEU A C 1
ATOM 2833 O O . LEU A 1 388 ? 7.333 -8.161 -19.035 1.00 93.69 388 LEU A O 1
ATOM 2837 N N . ARG A 1 389 ? 5.997 -6.888 -20.321 1.00 88.94 389 ARG A N 1
ATOM 2838 C CA . ARG A 1 389 ? 5.779 -7.877 -21.380 1.00 88.94 389 ARG A CA 1
ATOM 2839 C C . ARG A 1 389 ? 6.352 -7.376 -22.696 1.00 88.94 389 ARG A C 1
ATOM 2841 O O . ARG A 1 389 ? 6.539 -6.177 -22.889 1.00 88.94 389 ARG A O 1
ATOM 2848 N N . ASP A 1 390 ? 6.579 -8.315 -23.609 1.00 83.31 390 ASP A N 1
ATOM 2849 C CA . ASP A 1 390 ? 6.836 -7.994 -25.009 1.00 83.31 390 ASP A CA 1
ATOM 2850 C C . ASP A 1 390 ? 5.729 -7.081 -25.551 1.00 83.31 390 ASP A C 1
ATOM 2852 O O . ASP A 1 390 ? 4.545 -7.426 -25.491 1.00 83.31 390 ASP A O 1
ATOM 2856 N N . GLY A 1 391 ? 6.122 -5.933 -26.096 1.00 80.00 391 GLY A N 1
ATOM 2857 C CA . GLY A 1 391 ? 5.247 -5.068 -26.881 1.00 80.00 391 GLY A CA 1
ATOM 2858 C C . GLY A 1 391 ? 5.804 -4.824 -28.281 1.00 80.00 391 GLY A C 1
ATOM 2859 O O . GLY A 1 391 ? 6.585 -5.628 -28.798 1.00 80.00 391 GLY A O 1
ATOM 2860 N N . SER A 1 392 ? 5.366 -3.738 -28.916 1.00 82.81 392 SER A N 1
ATOM 2861 C CA . SER A 1 392 ? 5.764 -3.367 -30.275 1.00 82.81 392 SER A CA 1
ATOM 2862 C C . SER A 1 392 ? 7.023 -2.509 -30.289 1.00 82.81 392 SER A C 1
ATOM 2864 O O . SER A 1 392 ? 7.227 -1.670 -29.412 1.00 82.81 392 SER A O 1
ATOM 2866 N N . GLN A 1 393 ? 7.839 -2.679 -31.324 1.00 84.12 393 GLN A N 1
ATOM 2867 C CA . GLN A 1 393 ? 8.971 -1.813 -31.630 1.00 84.12 393 GLN A CA 1
ATOM 2868 C C . GLN A 1 393 ? 8.906 -1.426 -33.107 1.00 84.12 393 GLN A C 1
ATOM 2870 O O . GLN A 1 393 ? 8.397 -2.194 -33.925 1.00 84.12 393 GLN A O 1
ATOM 2875 N N . SER A 1 394 ? 9.409 -0.245 -33.438 1.00 82.00 394 SER A N 1
ATOM 2876 C CA . SER A 1 394 ? 9.553 0.215 -34.812 1.00 82.00 394 SER A CA 1
ATOM 2877 C C . SER A 1 394 ? 10.744 1.153 -34.943 1.00 82.00 394 SER A C 1
ATOM 2879 O O . SER A 1 394 ? 11.022 1.957 -34.053 1.00 82.00 394 SER A O 1
ATOM 2881 N N . VAL A 1 395 ? 11.406 1.070 -36.094 1.00 78.50 395 VAL A N 1
ATOM 2882 C CA . VAL A 1 395 ? 12.378 2.060 -36.556 1.00 78.50 395 VAL A CA 1
ATOM 2883 C C . VAL A 1 395 ? 11.854 2.597 -37.877 1.00 78.50 395 VAL A C 1
ATOM 2885 O O . VAL A 1 395 ? 11.772 1.867 -38.866 1.00 78.50 395 VAL A O 1
ATOM 2888 N N . THR A 1 396 ? 11.446 3.857 -37.883 1.00 75.19 396 THR A N 1
ATOM 2889 C CA . THR A 1 396 ? 10.916 4.546 -39.063 1.00 75.19 396 THR A CA 1
ATOM 2890 C C . THR A 1 396 ? 11.784 5.750 -39.390 1.00 75.19 396 THR A C 1
ATOM 2892 O O . THR A 1 396 ? 12.514 6.235 -38.537 1.00 75.19 396 THR A O 1
ATOM 2895 N N . GLY A 1 397 ? 11.749 6.215 -40.631 1.00 63.69 397 GLY A N 1
ATOM 2896 C CA . GLY A 1 397 ? 12.559 7.343 -41.080 1.00 63.69 397 GLY A CA 1
ATOM 2897 C C . GLY A 1 397 ? 13.069 7.120 -42.493 1.00 63.69 397 GLY A C 1
ATOM 2898 O O . GLY A 1 397 ? 13.414 5.993 -42.863 1.00 63.69 397 GLY A O 1
ATOM 2899 N N . ASP A 1 398 ? 13.101 8.206 -43.255 1.00 57.41 398 ASP A N 1
ATOM 2900 C CA . ASP A 1 398 ? 13.494 8.240 -44.658 1.00 57.41 398 ASP A CA 1
ATOM 2901 C C . ASP A 1 398 ? 14.792 9.046 -44.777 1.00 57.41 398 ASP A C 1
ATOM 2903 O O . ASP A 1 398 ? 14.929 10.098 -44.158 1.00 57.41 398 ASP A O 1
ATOM 2907 N N . GLY A 1 399 ? 15.767 8.579 -45.563 1.00 58.78 399 GLY A N 1
ATOM 2908 C CA . GLY A 1 399 ? 16.968 9.374 -45.836 1.00 58.78 399 GLY A CA 1
ATOM 2909 C C . GLY A 1 399 ? 18.251 8.584 -46.076 1.00 58.78 399 GLY A C 1
ATOM 2910 O O . GLY A 1 399 ? 18.271 7.363 -46.213 1.00 58.78 399 GLY A O 1
ATOM 2911 N N . PHE A 1 400 ? 19.366 9.316 -46.120 1.00 55.94 400 PHE A N 1
ATOM 2912 C CA . PHE A 1 400 ? 20.698 8.817 -46.494 1.00 55.94 400 PHE A CA 1
ATOM 2913 C C . PHE A 1 400 ? 21.216 7.665 -45.612 1.00 55.94 400 PHE A C 1
ATOM 2915 O O . PHE A 1 400 ? 22.022 6.850 -46.053 1.00 55.94 400 PHE A O 1
ATOM 2922 N N . TYR A 1 401 ? 20.742 7.593 -44.367 1.00 59.66 4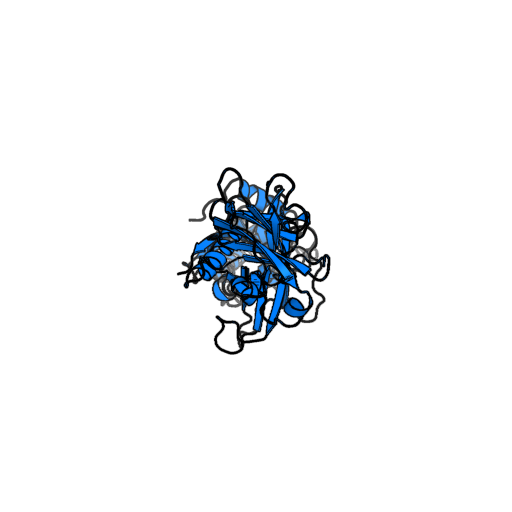01 TYR A N 1
ATOM 2923 C CA . TYR A 1 401 ? 21.213 6.668 -43.333 1.00 59.66 401 TYR A CA 1
ATOM 2924 C C . TYR A 1 401 ? 20.371 5.389 -43.233 1.00 59.66 401 TYR A C 1
ATOM 2926 O O . TYR A 1 401 ? 20.707 4.494 -42.453 1.00 59.66 401 TYR A O 1
ATOM 2934 N N . GLU A 1 402 ? 19.312 5.271 -44.041 1.00 63.47 402 GLU A N 1
ATOM 2935 C CA . GLU A 1 402 ? 18.370 4.153 -43.996 1.00 63.47 402 GLU A CA 1
ATOM 2936 C C . GLU A 1 402 ? 19.055 2.804 -44.267 1.00 63.47 402 GLU A C 1
ATOM 2938 O O . GLU A 1 402 ? 18.815 1.842 -43.555 1.00 63.47 402 GLU A O 1
ATOM 2943 N N . ALA A 1 403 ? 19.967 2.710 -45.236 1.00 65.50 403 ALA A N 1
ATOM 2944 C CA . ALA A 1 403 ? 20.573 1.421 -45.591 1.00 65.50 403 ALA A CA 1
ATOM 2945 C C . ALA A 1 403 ? 21.664 0.939 -44.610 1.00 65.50 403 ALA A C 1
ATOM 2947 O O . ALA A 1 403 ? 22.024 -0.237 -44.629 1.00 65.50 403 ALA A O 1
ATOM 2948 N N . ILE A 1 404 ? 22.213 1.830 -43.773 1.00 69.44 404 ILE A N 1
ATOM 2949 C CA . ILE A 1 404 ? 23.395 1.548 -42.933 1.00 69.44 404 ILE A CA 1
ATOM 2950 C C . ILE A 1 404 ? 23.036 1.543 -41.446 1.00 69.44 404 ILE A C 1
ATOM 2952 O O . ILE A 1 404 ? 23.420 0.625 -40.723 1.00 69.44 404 ILE A O 1
ATOM 2956 N N . VAL A 1 405 ? 22.302 2.557 -40.984 1.00 72.88 405 VAL A N 1
ATOM 2957 C CA . VAL A 1 405 ? 22.019 2.774 -39.558 1.00 72.88 405 VAL A CA 1
ATOM 2958 C C . VAL A 1 405 ? 20.738 2.053 -39.136 1.00 72.88 405 VAL A C 1
ATOM 2960 O O . VAL A 1 405 ? 20.714 1.436 -38.072 1.00 72.88 405 VAL A O 1
ATOM 2963 N N . LYS A 1 406 ? 19.696 2.045 -39.981 1.00 76.19 406 LYS A N 1
ATOM 2964 C CA . LYS A 1 406 ? 18.410 1.395 -39.665 1.00 76.19 406 LYS A CA 1
ATOM 2965 C C . LYS A 1 406 ? 18.555 -0.103 -39.365 1.00 76.19 406 LYS A C 1
ATOM 2967 O O . LYS A 1 406 ? 18.089 -0.490 -38.300 1.00 76.19 406 LYS A O 1
ATOM 2972 N N . PRO A 1 407 ? 19.265 -0.939 -40.158 1.00 77.50 407 PRO A N 1
ATOM 2973 C CA . PRO A 1 407 ? 19.384 -2.365 -39.840 1.00 77.50 407 PRO A CA 1
ATOM 2974 C C . PRO A 1 407 ? 20.123 -2.622 -38.520 1.00 77.50 407 PRO A C 1
ATOM 2976 O O . PRO A 1 407 ? 19.826 -3.586 -37.819 1.00 77.50 407 PRO A O 1
ATOM 2979 N N . GLN A 1 408 ? 21.078 -1.755 -38.161 1.00 77.75 408 GLN A N 1
ATOM 2980 C CA . GLN A 1 408 ? 21.804 -1.851 -36.892 1.00 77.75 408 GLN A CA 1
ATOM 2981 C C . GLN A 1 408 ? 20.902 -1.486 -35.712 1.00 77.75 408 GLN A C 1
ATOM 2983 O O . GLN A 1 408 ? 20.886 -2.200 -34.713 1.00 77.75 408 GLN A O 1
ATOM 2988 N N . LEU A 1 409 ? 20.112 -0.417 -35.842 1.00 79.69 409 LEU A N 1
ATOM 2989 C CA . LEU A 1 409 ? 19.139 -0.013 -34.828 1.00 79.69 409 LEU A CA 1
ATOM 2990 C C . LEU A 1 409 ? 18.010 -1.030 -34.669 1.00 79.69 409 LEU A C 1
ATOM 2992 O O . LEU A 1 409 ? 17.599 -1.307 -33.547 1.00 79.69 409 LEU A O 1
ATOM 2996 N N . GLU A 1 410 ? 17.536 -1.617 -35.765 1.00 83.38 410 GLU A N 1
ATOM 2997 C CA . GLU A 1 410 ? 16.557 -2.700 -35.736 1.00 83.38 410 GLU A CA 1
ATOM 2998 C C . GLU A 1 410 ? 17.132 -3.926 -35.021 1.00 83.38 410 GLU A C 1
ATOM 3000 O O . GLU A 1 410 ? 16.522 -4.418 -34.074 1.00 83.38 410 GLU A O 1
ATOM 3005 N N . ALA A 1 411 ? 18.329 -4.386 -35.397 1.00 79.69 411 ALA A N 1
ATOM 3006 C CA . ALA A 1 411 ? 18.982 -5.504 -34.717 1.00 79.69 411 ALA A CA 1
ATOM 3007 C C . ALA A 1 411 ? 19.153 -5.239 -33.209 1.00 79.69 411 ALA A C 1
ATOM 3009 O O . ALA A 1 411 ? 18.917 -6.127 -32.389 1.00 79.69 411 ALA A O 1
ATOM 3010 N N . PHE A 1 412 ? 19.496 -4.005 -32.843 1.00 79.75 412 PHE A N 1
ATOM 3011 C CA . PHE A 1 412 ? 19.678 -3.582 -31.460 1.00 79.75 412 PHE A CA 1
ATOM 3012 C C . PHE A 1 412 ? 18.364 -3.530 -30.662 1.00 79.75 412 PHE A C 1
ATOM 3014 O O . PHE A 1 412 ? 18.285 -4.048 -29.546 1.00 79.75 412 PHE A O 1
ATOM 3021 N N . LEU A 1 413 ? 17.312 -2.936 -31.234 1.00 83.19 413 LEU A N 1
ATOM 3022 C CA . LEU A 1 413 ? 16.005 -2.804 -30.589 1.00 83.19 413 LEU A CA 1
ATOM 3023 C C . LEU A 1 413 ? 15.268 -4.141 -30.493 1.00 83.19 413 LEU A C 1
ATOM 3025 O O . LEU A 1 413 ? 14.743 -4.468 -29.429 1.00 83.19 413 LEU A O 1
ATOM 3029 N N . TYR A 1 414 ? 15.223 -4.913 -31.584 1.00 80.25 414 TYR A N 1
ATOM 3030 C CA . TYR A 1 414 ? 14.502 -6.188 -31.631 1.00 80.25 414 TYR A CA 1
ATOM 3031 C C . TYR A 1 414 ? 15.264 -7.331 -30.951 1.00 80.25 414 TYR A C 1
ATOM 3033 O O . TYR A 1 414 ? 14.627 -8.271 -30.479 1.00 80.25 414 TYR A O 1
ATOM 3041 N N . GLY A 1 415 ? 16.598 -7.269 -30.908 1.00 76.50 415 GLY A N 1
ATOM 3042 C CA . GLY A 1 415 ? 17.445 -8.271 -30.267 1.00 76.50 415 GLY A CA 1
ATOM 3043 C C . GLY A 1 415 ? 17.671 -7.977 -28.787 1.00 76.50 415 GLY A C 1
ATOM 3044 O O . GLY A 1 415 ? 16.977 -8.526 -27.925 1.00 76.50 415 GLY A O 1
ATOM 3045 N N . ASP A 1 416 ? 18.655 -7.119 -28.517 1.00 75.81 416 ASP A N 1
ATOM 3046 C CA . ASP A 1 416 ? 19.215 -6.899 -27.181 1.00 75.81 416 ASP A CA 1
ATOM 3047 C C . ASP A 1 416 ? 18.212 -6.228 -26.238 1.00 75.81 416 ASP A C 1
ATOM 3049 O O . ASP A 1 416 ? 17.956 -6.734 -25.146 1.00 75.81 416 ASP A O 1
ATOM 3053 N N . ILE A 1 417 ? 17.593 -5.120 -26.664 1.00 84.25 417 ILE A N 1
ATOM 3054 C CA . ILE A 1 417 ? 16.695 -4.363 -25.781 1.00 84.25 417 ILE A CA 1
ATOM 3055 C C . ILE A 1 417 ? 15.403 -5.130 -25.522 1.00 84.25 417 ILE A C 1
ATOM 3057 O O . ILE A 1 417 ? 15.008 -5.290 -24.367 1.00 84.25 417 ILE A O 1
ATOM 3061 N N . ARG A 1 418 ? 14.713 -5.582 -26.574 1.00 83.81 418 ARG A N 1
ATOM 3062 C CA . ARG A 1 418 ? 13.388 -6.193 -26.425 1.00 83.81 418 ARG A CA 1
ATOM 3063 C C . ARG A 1 418 ? 13.416 -7.401 -25.494 1.00 83.81 418 ARG A C 1
ATOM 3065 O O . ARG A 1 418 ? 12.585 -7.491 -24.590 1.00 83.81 418 ARG A O 1
ATOM 3072 N N . THR A 1 419 ? 14.360 -8.313 -25.722 1.00 80.75 419 THR A N 1
ATOM 3073 C CA . THR A 1 419 ? 14.436 -9.577 -24.980 1.00 80.75 419 THR A CA 1
ATOM 3074 C C . THR A 1 419 ? 14.699 -9.332 -23.497 1.00 80.75 419 THR A C 1
ATOM 3076 O O . THR A 1 419 ? 14.020 -9.916 -22.652 1.00 80.75 419 THR A O 1
ATOM 3079 N N . ASP A 1 420 ? 15.643 -8.445 -23.176 1.00 87.94 420 ASP A N 1
ATOM 3080 C CA . ASP A 1 420 ? 15.991 -8.128 -21.790 1.00 87.94 420 ASP A CA 1
ATOM 3081 C C . ASP A 1 420 ? 14.868 -7.329 -21.105 1.00 87.94 420 ASP A C 1
ATOM 3083 O O . ASP A 1 420 ? 14.526 -7.591 -19.949 1.00 87.94 420 ASP A O 1
ATOM 3087 N N . MET A 1 421 ? 14.203 -6.421 -21.829 1.00 90.88 421 MET A N 1
ATOM 3088 C CA . MET A 1 421 ? 13.085 -5.643 -21.294 1.00 90.88 421 MET A CA 1
ATOM 3089 C C . MET A 1 421 ? 11.862 -6.516 -20.976 1.00 90.88 421 MET A C 1
ATOM 3091 O O . MET A 1 421 ? 11.261 -6.368 -19.914 1.00 90.88 421 MET A O 1
ATOM 3095 N N . ALA A 1 422 ? 11.517 -7.487 -21.827 1.00 85.81 422 ALA A N 1
ATOM 3096 C CA . ALA A 1 422 ? 10.415 -8.424 -21.573 1.00 85.81 422 ALA A CA 1
ATOM 3097 C C . ALA A 1 422 ? 10.676 -9.375 -20.382 1.00 85.81 422 ALA A C 1
ATOM 3099 O O . ALA A 1 422 ? 9.748 -9.981 -19.828 1.00 85.81 422 ALA A O 1
ATOM 3100 N N . GLN A 1 423 ? 11.936 -9.511 -19.959 1.00 86.12 423 GLN A N 1
ATOM 3101 C CA . GLN A 1 423 ? 12.330 -10.284 -18.780 1.00 86.12 423 GLN A CA 1
ATOM 3102 C C . GLN A 1 423 ? 12.292 -9.473 -17.485 1.00 86.12 423 GLN A C 1
ATOM 3104 O O . GLN A 1 423 ? 12.383 -10.064 -16.408 1.00 86.12 423 GLN A O 1
ATOM 3109 N N . VAL A 1 424 ? 12.089 -8.153 -17.551 1.00 92.75 424 VAL A N 1
ATOM 3110 C CA . VAL A 1 424 ? 12.002 -7.310 -16.357 1.00 92.75 424 VAL A CA 1
ATOM 3111 C C . VAL A 1 424 ? 10.861 -7.791 -15.462 1.00 92.75 424 VAL A C 1
ATOM 3113 O O . VAL A 1 424 ? 9.686 -7.847 -15.849 1.00 92.75 424 VAL A O 1
ATOM 3116 N N . ARG A 1 425 ? 11.226 -8.145 -14.231 1.00 92.38 425 ARG A N 1
ATOM 3117 C CA . ARG A 1 425 ? 10.318 -8.445 -13.125 1.00 92.38 425 ARG A CA 1
ATOM 3118 C C . ARG A 1 425 ? 10.608 -7.462 -12.004 1.00 92.38 425 ARG A C 1
ATOM 3120 O O . ARG A 1 425 ? 11.758 -7.309 -11.597 1.00 92.38 425 ARG A O 1
ATOM 3127 N N . MET A 1 426 ? 9.572 -6.812 -11.485 1.00 92.00 426 MET A N 1
ATOM 3128 C CA . MET A 1 426 ? 9.683 -5.923 -10.329 1.00 92.00 426 MET A CA 1
ATOM 3129 C C . MET A 1 426 ? 9.614 -6.769 -9.052 1.00 92.00 426 MET A C 1
ATOM 3131 O O . MET A 1 426 ? 8.663 -6.707 -8.274 1.00 92.00 426 MET A O 1
ATOM 3135 N N . THR A 1 427 ? 10.617 -7.632 -8.867 1.00 87.44 427 THR A N 1
ATOM 3136 C CA . THR A 1 427 ? 10.643 -8.626 -7.784 1.00 87.44 427 THR A CA 1
ATOM 3137 C C . THR A 1 427 ? 10.661 -7.967 -6.412 1.00 87.44 427 THR A C 1
ATOM 3139 O O . THR A 1 427 ? 9.959 -8.434 -5.528 1.00 87.44 427 THR A O 1
ATOM 3142 N N . ALA A 1 428 ? 11.362 -6.839 -6.249 1.00 86.50 428 ALA A N 1
ATOM 3143 C CA . ALA A 1 428 ? 11.382 -6.096 -4.987 1.00 86.50 428 ALA A CA 1
ATOM 3144 C C . ALA A 1 428 ? 9.977 -5.642 -4.548 1.00 86.50 428 ALA A C 1
ATOM 3146 O O . ALA A 1 428 ? 9.656 -5.714 -3.367 1.00 86.50 428 ALA A O 1
ATOM 3147 N N . LEU A 1 429 ? 9.117 -5.245 -5.495 1.00 89.94 429 LEU A N 1
ATOM 3148 C CA . LEU A 1 429 ? 7.714 -4.925 -5.216 1.00 89.94 429 LEU A CA 1
ATOM 3149 C C . LEU A 1 429 ? 6.944 -6.160 -4.759 1.00 89.94 429 LEU A C 1
ATOM 3151 O O . LEU A 1 429 ? 6.186 -6.109 -3.798 1.00 89.94 429 LEU A O 1
ATOM 3155 N N . SER A 1 430 ? 7.138 -7.265 -5.473 1.00 85.62 430 SER A N 1
ATOM 3156 C CA . SER A 1 430 ? 6.419 -8.513 -5.214 1.00 85.62 430 SER A CA 1
ATOM 3157 C C . SER A 1 430 ? 6.822 -9.093 -3.856 1.00 85.62 430 SER A C 1
ATOM 3159 O O . SER A 1 430 ? 5.964 -9.503 -3.086 1.00 85.62 430 SER A O 1
ATOM 3161 N N . ASP A 1 431 ? 8.113 -9.058 -3.525 1.00 85.94 431 ASP A N 1
ATOM 3162 C CA . ASP A 1 431 ? 8.632 -9.478 -2.226 1.00 85.94 431 ASP A CA 1
ATOM 3163 C C . ASP A 1 431 ? 8.096 -8.581 -1.107 1.00 85.94 431 ASP A C 1
ATOM 3165 O O . ASP A 1 431 ? 7.501 -9.092 -0.160 1.00 85.94 431 ASP A O 1
ATOM 3169 N N . LEU A 1 432 ? 8.199 -7.254 -1.253 1.00 86.69 432 LEU A N 1
ATOM 3170 C CA . LEU A 1 432 ? 7.703 -6.328 -0.236 1.00 86.69 432 LEU A CA 1
ATOM 3171 C C . LEU A 1 432 ? 6.200 -6.502 0.016 1.00 86.69 432 LEU A C 1
ATOM 3173 O O . LEU A 1 432 ? 5.769 -6.557 1.162 1.00 86.69 432 LEU A O 1
ATOM 3177 N N . VAL A 1 433 ? 5.393 -6.562 -1.042 1.00 87.12 433 VAL A N 1
ATOM 3178 C CA . VAL A 1 433 ? 3.930 -6.463 -0.934 1.00 87.12 433 VAL A CA 1
ATOM 3179 C C . VAL A 1 433 ? 3.264 -7.813 -0.692 1.00 87.12 433 VAL A C 1
ATOM 3181 O O . VAL A 1 433 ? 2.273 -7.868 0.026 1.00 87.12 433 VAL A O 1
ATOM 3184 N N . LEU A 1 434 ? 3.766 -8.891 -1.299 1.00 85.19 434 LEU A N 1
ATOM 3185 C CA . LEU A 1 434 ? 3.120 -10.208 -1.232 1.00 85.19 434 LEU A CA 1
ATOM 3186 C C . LEU A 1 434 ? 3.781 -11.159 -0.238 1.00 85.19 434 LEU A C 1
ATOM 3188 O O . LEU A 1 434 ? 3.153 -12.145 0.135 1.00 85.19 434 LEU A O 1
ATOM 3192 N N . LYS A 1 435 ? 5.034 -10.909 0.165 1.00 84.94 435 LYS A N 1
ATOM 3193 C CA . LYS A 1 435 ? 5.751 -11.777 1.113 1.00 84.94 435 LYS A CA 1
ATOM 3194 C C . LYS A 1 435 ? 6.007 -11.095 2.445 1.00 84.94 435 LYS A C 1
ATOM 3196 O O . LYS A 1 435 ? 5.820 -11.718 3.484 1.00 84.94 435 LYS A O 1
ATOM 3201 N N . ASP A 1 436 ? 6.455 -9.844 2.412 1.00 87.44 436 A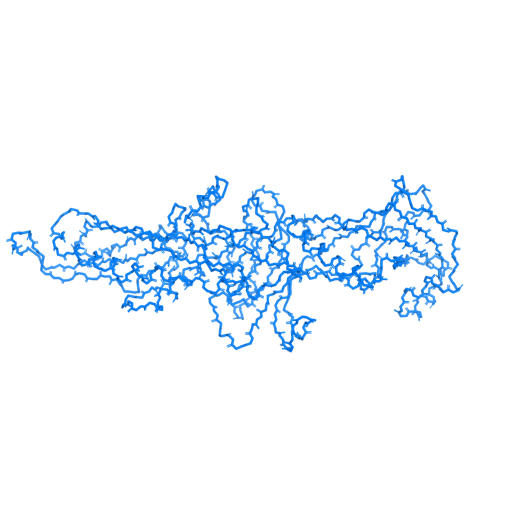SP A N 1
ATOM 3202 C CA . ASP A 1 436 ? 6.927 -9.166 3.616 1.00 87.44 436 ASP A CA 1
ATOM 3203 C C . ASP A 1 436 ? 5.812 -8.338 4.287 1.00 87.44 436 ASP A C 1
ATOM 3205 O O . ASP A 1 436 ? 5.803 -8.213 5.512 1.00 87.44 436 ASP A O 1
ATOM 3209 N N . LEU A 1 437 ? 4.842 -7.816 3.527 1.00 90.31 437 LEU A N 1
ATOM 3210 C CA . LEU A 1 437 ? 3.632 -7.183 4.054 1.00 90.31 437 LEU A CA 1
ATOM 3211 C C . LEU A 1 437 ? 2.562 -8.235 4.367 1.00 90.31 437 LEU A C 1
ATOM 3213 O O . LEU A 1 437 ? 2.026 -8.903 3.489 1.00 90.31 437 LEU A O 1
ATOM 3217 N N . THR A 1 438 ? 2.185 -8.303 5.635 1.00 90.31 438 THR A N 1
ATOM 3218 C CA . THR A 1 438 ? 1.068 -9.106 6.133 1.00 90.31 438 THR A CA 1
ATOM 3219 C C . THR A 1 438 ? -0.051 -8.180 6.582 1.00 90.31 438 THR A C 1
ATOM 3221 O O . THR A 1 438 ? 0.190 -7.199 7.284 1.00 90.31 438 THR A O 1
ATOM 3224 N N . LEU A 1 439 ? -1.284 -8.476 6.175 1.00 92.25 439 LEU A N 1
ATOM 3225 C CA . LEU A 1 439 ? -2.483 -7.786 6.644 1.00 92.25 439 LEU A CA 1
ATOM 3226 C C . LEU A 1 439 ? -3.319 -8.762 7.470 1.00 92.25 439 LEU A C 1
ATOM 3228 O O . LEU A 1 439 ? -3.364 -9.955 7.171 1.00 92.25 439 LEU A O 1
ATOM 3232 N N . SER A 1 440 ? -3.978 -8.275 8.520 1.00 88.62 440 SER A N 1
ATOM 3233 C CA . SER A 1 440 ? -4.681 -9.130 9.480 1.00 88.62 440 SER A CA 1
ATOM 3234 C C . SER A 1 440 ? -5.712 -10.058 8.831 1.00 88.62 440 SER A C 1
ATOM 3236 O O . SER A 1 440 ? -6.811 -9.642 8.458 1.00 88.62 440 SER A O 1
ATOM 3238 N N . GLY A 1 441 ? -5.339 -11.336 8.700 1.00 86.62 441 GLY A N 1
ATOM 3239 C CA . GLY A 1 441 ? -6.120 -12.400 8.067 1.00 86.62 441 GLY A CA 1
ATOM 3240 C C . GLY A 1 441 ? -6.530 -12.126 6.617 1.00 86.62 441 GLY A C 1
ATOM 3241 O O . GLY A 1 441 ? -7.571 -12.623 6.185 1.00 86.62 441 GLY A O 1
ATOM 3242 N N . HIS A 1 442 ? -5.754 -11.319 5.887 1.00 91.94 442 HIS A N 1
ATOM 3243 C CA . HIS A 1 442 ? -5.964 -11.061 4.465 1.00 91.94 442 HIS A CA 1
ATOM 3244 C C . HIS A 1 442 ? -4.636 -11.062 3.698 1.00 91.94 442 HIS A C 1
ATOM 3246 O O . HIS A 1 442 ? -3.619 -10.565 4.174 1.00 91.94 442 HIS A O 1
ATOM 3252 N N . GLY A 1 443 ? -4.676 -11.585 2.477 1.00 90.88 443 GLY A N 1
ATOM 3253 C CA . GLY A 1 443 ? -3.643 -11.440 1.462 1.00 90.88 443 GLY A CA 1
ATOM 3254 C C . GLY A 1 443 ? -4.057 -10.403 0.422 1.00 90.88 443 GLY A C 1
ATOM 3255 O O . GLY A 1 443 ? -5.234 -10.047 0.303 1.00 90.88 443 GLY A O 1
ATOM 3256 N N . LEU A 1 444 ? -3.086 -9.927 -0.348 1.00 92.44 444 LEU A N 1
ATOM 3257 C CA . LEU A 1 444 ? -3.311 -8.994 -1.446 1.00 92.44 444 LEU A CA 1
ATOM 3258 C C . LEU A 1 444 ? -3.358 -9.759 -2.768 1.00 92.44 444 LEU A C 1
ATOM 3260 O O . LEU A 1 444 ? -2.463 -10.549 -3.060 1.00 92.44 444 LEU A O 1
ATOM 3264 N N . LEU A 1 445 ? -4.393 -9.513 -3.573 1.00 93.31 445 LEU A N 1
ATOM 3265 C CA . LEU A 1 445 ? -4.453 -9.977 -4.956 1.00 93.31 445 LEU A CA 1
ATOM 3266 C C . LEU A 1 445 ? -4.361 -8.785 -5.897 1.00 93.31 445 LEU A C 1
ATOM 3268 O O . LEU A 1 445 ? -5.241 -7.926 -5.900 1.00 93.31 445 LEU A O 1
ATOM 3272 N N . PHE A 1 446 ? -3.333 -8.780 -6.737 1.00 94.38 446 PHE A N 1
ATOM 3273 C CA . PHE A 1 446 ? -3.173 -7.797 -7.800 1.00 94.38 446 PHE A CA 1
ATOM 3274 C C . PHE A 1 446 ? -4.158 -8.099 -8.930 1.00 94.38 446 PHE A C 1
ATOM 3276 O O . PHE A 1 446 ? -4.205 -9.226 -9.431 1.00 94.38 446 PHE A O 1
ATOM 3283 N N . GLU A 1 447 ? -4.919 -7.092 -9.348 1.00 92.38 447 GLU A N 1
ATOM 3284 C CA . GLU A 1 447 ? -5.889 -7.199 -10.442 1.00 92.38 447 GLU A CA 1
ATOM 3285 C C . GLU A 1 447 ? -5.426 -6.394 -11.652 1.00 92.38 447 GLU A C 1
ATOM 3287 O O . GLU A 1 447 ? -5.389 -6.911 -12.765 1.00 92.38 447 GLU A O 1
ATOM 3292 N N . THR A 1 448 ? -4.999 -5.150 -11.432 1.00 91.62 448 THR A N 1
ATOM 3293 C CA . THR A 1 448 ? -4.564 -4.251 -12.506 1.00 91.62 448 THR A CA 1
ATOM 3294 C C . THR A 1 448 ? -3.210 -3.634 -12.189 1.00 91.62 448 THR A C 1
ATOM 3296 O O . THR A 1 448 ? -2.910 -3.344 -11.033 1.00 91.62 448 THR A O 1
ATOM 3299 N N . ALA A 1 449 ? -2.385 -3.429 -13.217 1.00 92.94 449 ALA A N 1
ATOM 3300 C CA . ALA A 1 449 ? -1.134 -2.690 -13.105 1.00 92.94 449 ALA A CA 1
ATOM 3301 C C . ALA A 1 449 ? -0.935 -1.771 -14.316 1.00 92.94 449 ALA A C 1
ATOM 3303 O O . ALA A 1 449 ? -1.210 -2.169 -15.447 1.00 92.94 449 ALA A O 1
ATOM 3304 N N . ALA A 1 450 ? -0.437 -0.561 -14.075 1.00 93.62 450 ALA A N 1
ATOM 3305 C CA . ALA A 1 450 ? -0.164 0.449 -15.092 1.00 93.62 450 ALA A CA 1
ATOM 3306 C C . ALA A 1 450 ? 1.103 1.241 -14.740 1.00 93.62 450 ALA A C 1
ATOM 3308 O O . ALA A 1 450 ? 1.469 1.344 -13.572 1.00 93.62 450 ALA A O 1
ATOM 3309 N N . LEU A 1 451 ? 1.763 1.816 -15.746 1.00 95.00 451 LEU A N 1
ATOM 3310 C CA . LEU A 1 451 ? 2.932 2.685 -15.566 1.00 95.00 451 LEU A CA 1
ATOM 3311 C C . LEU A 1 451 ? 2.759 3.976 -16.372 1.00 95.00 451 LEU A C 1
ATOM 3313 O O . LEU A 1 451 ? 3.448 4.159 -17.371 1.00 95.00 451 LEU A O 1
ATOM 3317 N N . PRO A 1 452 ? 1.831 4.864 -15.971 1.00 91.94 452 PRO A N 1
ATOM 3318 C CA . PRO A 1 452 ? 1.700 6.183 -16.585 1.00 91.94 452 PRO A CA 1
ATOM 3319 C C . PRO A 1 452 ? 2.956 7.040 -16.407 1.00 91.94 452 PRO A C 1
ATOM 3321 O O . PRO A 1 452 ? 3.336 7.772 -17.311 1.00 91.94 452 PRO A O 1
ATOM 3324 N N . ALA A 1 453 ? 3.609 6.920 -15.253 1.00 90.44 453 ALA A N 1
ATOM 3325 C CA . ALA A 1 453 ? 4.903 7.519 -14.938 1.00 90.44 453 ALA A CA 1
ATOM 3326 C C . ALA A 1 453 ? 5.463 6.888 -13.657 1.00 90.44 453 ALA A C 1
ATOM 3328 O O . ALA A 1 453 ? 6.584 6.382 -13.617 1.00 90.44 453 ALA A O 1
ATOM 3329 N N . GLU A 1 454 ? 4.613 6.843 -12.636 1.00 94.19 454 GLU A N 1
ATOM 3330 C CA . GLU A 1 454 ? 4.776 6.041 -11.428 1.00 94.19 454 GLU A CA 1
ATOM 3331 C C . GLU A 1 454 ? 4.029 4.718 -11.601 1.00 94.19 454 GLU A C 1
ATOM 3333 O O . GLU A 1 454 ? 3.041 4.651 -12.338 1.00 94.19 454 GLU A O 1
ATOM 3338 N N . LEU A 1 455 ? 4.505 3.648 -10.964 1.00 95.50 455 LEU A N 1
ATOM 3339 C CA . LEU A 1 455 ? 3.834 2.358 -11.068 1.00 95.50 455 LEU A CA 1
ATOM 3340 C C . LEU A 1 455 ? 2.570 2.376 -10.214 1.00 95.50 455 LEU A C 1
ATOM 3342 O O . LEU A 1 455 ? 2.651 2.608 -9.012 1.00 95.50 455 LEU A O 1
ATOM 3346 N N . LEU A 1 456 ? 1.434 2.056 -10.823 1.00 95.06 456 LEU A N 1
ATOM 3347 C CA . LEU A 1 456 ? 0.159 1.830 -10.159 1.00 95.06 456 LEU A CA 1
ATOM 3348 C C . LEU A 1 456 ? -0.164 0.338 -10.172 1.00 95.06 456 LEU A C 1
ATOM 3350 O O . LEU A 1 456 ? -0.124 -0.292 -11.227 1.00 95.06 456 LEU A O 1
ATOM 3354 N N . VAL A 1 457 ? -0.539 -0.214 -9.023 1.00 94.88 457 VAL A N 1
ATOM 3355 C CA . VAL A 1 457 ? -1.118 -1.557 -8.896 1.00 94.88 457 VAL A CA 1
ATOM 3356 C C . VAL A 1 457 ? -2.391 -1.454 -8.069 1.00 94.88 457 VAL A C 1
ATOM 3358 O O . VAL A 1 457 ? -2.373 -0.882 -6.986 1.00 94.88 457 VAL A O 1
ATOM 3361 N N . THR A 1 458 ? -3.499 -2.005 -8.545 1.00 94.25 458 THR A N 1
ATOM 3362 C CA . THR A 1 458 ? -4.763 -2.047 -7.796 1.00 94.25 458 THR A CA 1
ATOM 3363 C C . THR A 1 458 ? -5.250 -3.475 -7.645 1.00 94.25 458 THR A C 1
ATOM 3365 O O . THR A 1 458 ? -4.854 -4.375 -8.398 1.00 94.25 458 THR A O 1
ATOM 3368 N N . GLY A 1 459 ? -6.113 -3.696 -6.660 1.00 94.38 459 GLY A N 1
ATOM 3369 C CA . GLY A 1 459 ? -6.753 -4.988 -6.511 1.00 94.38 459 GLY A CA 1
ATOM 3370 C C . GLY A 1 459 ? -7.625 -5.114 -5.278 1.00 94.38 459 GLY A C 1
ATOM 3371 O O . GLY A 1 459 ? -8.156 -4.131 -4.753 1.00 94.38 459 GLY A O 1
ATOM 3372 N N . ARG A 1 460 ? -7.761 -6.357 -4.819 1.00 94.25 460 ARG A N 1
ATOM 3373 C CA . ARG A 1 460 ? -8.648 -6.738 -3.721 1.00 94.25 460 ARG A CA 1
ATOM 3374 C C . ARG A 1 460 ? -7.925 -7.422 -2.571 1.00 94.25 460 ARG A C 1
ATOM 3376 O O . ARG A 1 460 ? -6.883 -8.057 -2.761 1.00 94.25 460 ARG A O 1
ATOM 3383 N N . LEU A 1 461 ? -8.522 -7.343 -1.390 1.00 94.06 461 LEU A N 1
ATOM 3384 C CA . LEU A 1 461 ? -8.117 -8.144 -0.244 1.00 94.06 461 LEU A CA 1
ATOM 3385 C C . LEU A 1 461 ? -8.804 -9.511 -0.326 1.00 94.06 461 LEU A C 1
ATOM 3387 O O . LEU A 1 461 ? -10.014 -9.606 -0.525 1.00 94.06 461 LEU A O 1
ATOM 3391 N N . ILE A 1 462 ? -8.037 -10.584 -0.145 1.00 91.56 462 ILE A N 1
ATOM 3392 C CA . ILE A 1 462 ? -8.570 -11.949 -0.072 1.00 91.56 462 ILE A CA 1
ATOM 3393 C C . ILE A 1 462 ? -8.377 -12.468 1.349 1.00 91.56 462 ILE A C 1
ATOM 3395 O O . ILE A 1 462 ? -7.248 -12.435 1.832 1.00 91.56 462 ILE A O 1
ATOM 3399 N N . PRO A 1 463 ? -9.422 -12.976 2.023 1.00 87.94 463 PRO A N 1
ATOM 3400 C CA . PRO A 1 463 ? -9.266 -13.606 3.329 1.00 87.94 463 PRO A CA 1
ATOM 3401 C C . PRO A 1 463 ? -8.236 -14.743 3.289 1.00 87.94 463 PRO A C 1
ATOM 3403 O O . PRO A 1 463 ? -8.291 -15.600 2.405 1.00 87.94 463 PRO A O 1
ATOM 3406 N N . THR A 1 464 ? -7.318 -14.767 4.252 1.00 83.62 464 THR A N 1
ATOM 3407 C CA . THR A 1 464 ? -6.415 -15.904 4.476 1.00 83.62 464 THR A CA 1
ATOM 3408 C C . THR A 1 464 ? -7.039 -16.866 5.485 1.00 83.62 464 THR A C 1
ATOM 3410 O O . THR A 1 464 ? -7.828 -16.452 6.342 1.00 83.62 464 THR A O 1
ATOM 3413 N N . ALA A 1 465 ? -6.759 -18.162 5.312 1.00 60.69 465 ALA A N 1
ATOM 3414 C CA . ALA A 1 465 ? -7.350 -19.241 6.107 1.00 60.69 465 ALA A CA 1
ATOM 3415 C C . ALA A 1 465 ? -7.070 -19.063 7.604 1.00 60.69 465 ALA A C 1
ATOM 3417 O O . ALA A 1 465 ? -5.890 -18.843 7.952 1.00 60.69 465 ALA A O 1
#

Secondary structure (DSSP, 8-state):
--PPPPHHHHHHHHHHHHS--SPTT-SEEEEEEHHHHHHHHHHHHHHHTTSS-TTPPEEEEEEEEETTEEEEEEEE----PPEEEEETTTTEEEEEEEE-SEEEEEEEEEHHHHHH-S-GGGGGG-TTSEEPPPEEEBTTB-EEEEEEEEEEEEEEES--TTS-S--EEEEEEE---S--EEEEE--TTTSHHHHTSB-SSHHHHTT---EEEEEEE-TTSPPPTT--SEEEEEEEE-TTS-EEEEEEEE--TTSPPPP--SPPP--TT-SEEEEE-HHHHHHHHHHHHHTSS-S--EEEE--BTTB-S-EEEESS-EEEEEEEE-TT--EEEEEEEEEEEEEEEETTTEEEEEEEE-TT-SS----EEEEEE-EEEESSGGG-EEEE----EEEE--STTTTTTHHHHHHIIIIIIHHHHHT-B-HHHHIIIIIIEEETTEEEEEEEEE-SSSEEEEEEEEE--

Sequence (465 aa):
MTEALSPGLMAFAVGMQDRPVVPDGWDMVLNLSQPAVRSLVWRNWDGAMGAGDRDRPLLWVAPGEVEGQHDIVVVRSALPRPAVRLNPENHAVDLHFGIDTGTLRVGKVSAALLRGMPDRRALVDHDAVAWAAPVAITPQDPLQLTGSLPVTAGLVTGAGPDSGAGGRGFSIGLALTDPPFVLSGMQNGLLSDALNQPLQGWVAAQHLSGQIGMIALPDGRGPTVLTPTTVSARVATASDGQPVLQILTGASFGAAVPAMGAPAPSPDAHDFSLMVSSKATMAMIASGYNLGRGVVKLVSVPPEDGQPHWFAQVHQPMVFEGRFGNQNGEIYLTDRASFTMGFGGSTDTGLTLFTRTDPASTVRLELDLAAQYPVAISGIGEGQVVGLRDGSQSVTGDGFYEAIVKPQLEAFLYGDIRTDMAQVRMTALSDLVLKDLTLSGHGLLFETAALPAELLVTGRLIPTA

Radius of gyration: 30.18 Å; chains: 1; bounding box: 69×38×104 Å

pLDDT: mean 81.13, std 13.04, range [31.45, 96.19]

Foldseek 3Di:
DADDDDPLVLVVLVVCLVAPLFDPQFFKKKWFAQVLLLVLLQLLVCVLCPDPCQFQWQKFWFPDDDPQKIKMKIWGGRWDRWDWDFDAVQLWIKTKTKAAWTKMKIWIDGPVVVVVDPDPSVQVVDPRIGIDDIDTRHNVKIKMKMFIWHWWKDWDWDDDPPRDPTWTWIWTFTPVPDQGIAMDIDDDPDCHRRRRDGRPCVCVVSVRTRTFKMFTQDPPDPDDLQRFQDKGWGWHQAPVRGIIIMITGGDDHPDDDDDSPHNRHDRPDFSMKMWGALQSVQQLLQVQLQVAPFPWGWDWDQADVPRPGIKIWTPAWDKDFDFFDAPVPDTDDGFIWTKIWIWFFASPFGIKIDMDTDPPGPDDDQKDKIAGWWWDWDDDALGIWIATAQDDIDIDGDDRCCVPVVVVVCCCCVPSVRVSRRRRISVVCSCRQQPRMDGNQWGWDWDHWGPNGIIMTTHHTDGHD

Organism: Novispirillum itersonii (NCBI:txid189)